Protein AF-0000000066758691 (afdb_homodimer)

pLDDT: mean 87.64, std 10.62, range [38.44, 98.25]

Structure (mmCIF, N/CA/C/O backbone):
data_AF-0000000066758691-model_v1
#
loop_
_entity.id
_entity.type
_entity.pdbx_description
1 polymer 'Arogenate dehydratase'
#
loop_
_atom_site.group_PDB
_atom_site.id
_atom_site.type_symbol
_atom_site.label_atom_id
_atom_site.label_alt_id
_atom_site.label_comp_id
_atom_site.label_asym_id
_atom_site.label_entity_id
_atom_site.label_seq_id
_atom_site.pdbx_PDB_ins_code
_atom_site.Cartn_x
_atom_site.Cartn_y
_atom_site.Cartn_z
_atom_site.occupancy
_atom_site.B_iso_or_equiv
_atom_site.auth_seq_id
_atom_site.auth_comp_id
_atom_site.auth_asym_id
_atom_site.auth_atom_id
_atom_site.pdbx_PDB_model_num
ATOM 1 N N . MET A 1 1 ? 39 3.109 -8.438 1 38.53 1 MET A N 1
ATOM 2 C CA . MET A 1 1 ? 38 3.932 -7.777 1 38.53 1 MET A CA 1
ATOM 3 C C . MET A 1 1 ? 36.875 3.062 -7.188 1 38.53 1 MET A C 1
ATOM 5 O O . MET A 1 1 ? 36.344 2.197 -7.871 1 38.53 1 MET A O 1
ATOM 9 N N . CYS A 1 2 ? 36.844 2.805 -5.949 1 52.66 2 CYS A N 1
ATOM 10 C CA . CYS A 1 2 ? 36.156 1.695 -5.301 1 52.66 2 CYS A CA 1
ATOM 11 C C . CYS A 1 2 ? 34.656 1.792 -5.52 1 52.66 2 CYS A C 1
ATOM 13 O O . CYS A 1 2 ? 34.031 2.846 -5.293 1 52.66 2 CYS A O 1
ATOM 15 N N . ASP A 1 3 ? 33.938 0.92 -6.344 1 82.69 3 ASP A N 1
ATOM 16 C CA . ASP A 1 3 ? 32.531 0.761 -6.785 1 82.69 3 ASP A CA 1
ATOM 17 C C . ASP A 1 3 ? 31.578 0.768 -5.598 1 82.69 3 ASP A C 1
ATOM 19 O O . ASP A 1 3 ? 31.844 0.125 -4.578 1 82.69 3 ASP A O 1
ATOM 23 N N . VAL A 1 4 ? 30.797 1.826 -5.496 1 92.06 4 VAL A N 1
ATOM 24 C CA . VAL A 1 4 ? 29.797 1.891 -4.438 1 92.06 4 VAL A CA 1
ATOM 25 C C . VAL A 1 4 ? 28.984 0.598 -4.41 1 92.06 4 VAL A C 1
ATOM 27 O O . VAL A 1 4 ? 28.547 0.109 -5.457 1 92.06 4 VAL A O 1
ATOM 30 N N . CYS A 1 5 ? 29.016 -0.055 -3.287 1 96.38 5 CYS A N 1
ATOM 31 C CA . CYS A 1 5 ? 28.203 -1.254 -3.113 1 96.38 5 CYS A CA 1
ATOM 32 C C . CYS A 1 5 ? 26.781 -0.892 -2.709 1 96.38 5 CYS A C 1
ATOM 34 O O . CYS A 1 5 ? 26.562 -0.281 -1.661 1 96.38 5 CYS A O 1
ATOM 36 N N . VAL A 1 6 ? 25.844 -1.295 -3.516 1 96.88 6 VAL A N 1
ATOM 37 C CA . VAL A 1 6 ? 24.453 -0.905 -3.312 1 96.88 6 VAL A CA 1
ATOM 38 C C . VAL A 1 6 ? 23.609 -2.135 -2.965 1 96.88 6 VAL A C 1
ATOM 40 O O . VAL A 1 6 ? 23.469 -3.047 -3.781 1 96.88 6 VAL A O 1
ATOM 43 N N . ALA A 1 7 ? 23.062 -2.137 -1.779 1 97.75 7 ALA A N 1
ATOM 44 C CA . ALA A 1 7 ? 22.203 -3.229 -1.331 1 97.75 7 ALA A CA 1
ATOM 45 C C . ALA A 1 7 ? 20.75 -2.947 -1.669 1 97.75 7 ALA A C 1
ATOM 47 O O . ALA A 1 7 ? 20.281 -1.812 -1.553 1 97.75 7 ALA A O 1
ATOM 48 N N . TYR A 1 8 ? 20.016 -3.947 -2.078 1 95.19 8 TYR A N 1
ATOM 49 C CA . TYR A 1 8 ? 18.594 -3.82 -2.414 1 95.19 8 TYR A CA 1
ATOM 50 C C . TYR A 1 8 ? 17.891 -5.164 -2.305 1 95.19 8 TYR A C 1
ATOM 52 O O . TYR A 1 8 ? 18.531 -6.219 -2.354 1 95.19 8 TYR A O 1
ATOM 60 N N . GLN A 1 9 ? 16.609 -5.09 -2.045 1 90.94 9 GLN A N 1
ATOM 61 C CA . GLN A 1 9 ? 15.82 -6.312 -2.09 1 90.94 9 GLN A CA 1
ATOM 62 C C . GLN A 1 9 ? 15.484 -6.699 -3.527 1 90.94 9 GLN A C 1
ATOM 64 O O . GLN A 1 9 ? 14.805 -5.949 -4.23 1 90.94 9 GLN A O 1
ATOM 69 N N . GLY A 1 10 ? 15.891 -7.746 -3.93 1 87.69 10 GLY A N 1
ATOM 70 C CA . GLY A 1 10 ? 15.633 -8.227 -5.277 1 87.69 10 GLY A CA 1
ATOM 71 C C . GLY A 1 10 ? 16.703 -9.172 -5.793 1 87.69 10 GLY A C 1
ATOM 72 O O . GLY A 1 10 ? 17.406 -9.805 -5.004 1 87.69 10 GLY A O 1
ATOM 73 N N . SER A 1 11 ? 16.703 -9.367 -7.09 1 88.19 11 SER A N 1
ATOM 74 C CA . SER A 1 11 ? 17.672 -10.211 -7.781 1 88.19 11 SER A CA 1
ATOM 75 C C . SER A 1 11 ? 18.094 -9.594 -9.117 1 88.19 11 SER A C 1
ATOM 77 O O . SER A 1 11 ? 17.438 -8.68 -9.609 1 88.19 11 SER A O 1
ATOM 79 N N . PRO A 1 12 ? 19.203 -10.039 -9.609 1 90 12 PRO A N 1
ATOM 80 C CA . PRO A 1 12 ? 19.594 -9.539 -10.93 1 90 12 PRO A CA 1
ATOM 81 C C . PRO A 1 12 ? 18.484 -9.672 -11.969 1 90 12 PRO A C 1
ATOM 83 O O . PRO A 1 12 ? 17.812 -10.703 -12.023 1 90 12 PRO A O 1
ATOM 86 N N . GLY A 1 13 ? 18.234 -8.594 -12.688 1 89.5 13 GLY A N 1
ATOM 87 C CA . GLY A 1 13 ? 17.234 -8.609 -13.742 1 89.5 13 GLY A CA 1
ATOM 88 C C . GLY A 1 13 ? 15.922 -7.988 -13.328 1 89.5 13 GLY A C 1
ATOM 89 O O . GLY A 1 13 ? 15.07 -7.695 -14.164 1 89.5 13 GLY A O 1
ATOM 90 N N . THR A 1 14 ? 15.734 -7.789 -12.031 1 88.5 14 THR A N 1
ATOM 91 C CA . THR A 1 14 ? 14.492 -7.207 -11.539 1 88.5 14 THR A CA 1
ATOM 92 C C . THR A 1 14 ? 14.406 -5.723 -11.891 1 88.5 14 THR A C 1
ATOM 94 O O . THR A 1 14 ? 15.414 -5.113 -12.266 1 88.5 14 THR A O 1
ATOM 97 N N . VAL A 1 15 ? 13.273 -5.234 -11.773 1 86.62 15 VAL A N 1
ATOM 98 C CA . VAL A 1 15 ? 13.023 -3.822 -12.047 1 86.62 15 VAL A CA 1
ATOM 99 C C . VAL A 1 15 ? 13.867 -2.957 -11.117 1 86.62 15 VAL A C 1
ATOM 101 O O . VAL A 1 15 ? 14.438 -1.95 -11.539 1 86.62 15 VAL A O 1
ATOM 104 N N . ILE A 1 16 ? 14.023 -3.338 -9.898 1 88.5 16 ILE A N 1
ATOM 105 C CA . ILE A 1 16 ? 14.781 -2.549 -8.93 1 88.5 16 ILE A CA 1
ATOM 106 C C . ILE A 1 16 ? 16.266 -2.559 -9.297 1 88.5 16 ILE A C 1
ATOM 108 O O . ILE A 1 16 ? 16.953 -1.548 -9.141 1 88.5 16 ILE A O 1
ATOM 112 N N . GLU A 1 17 ? 16.75 -3.699 -9.734 1 90.75 17 GLU A N 1
ATOM 113 C CA . GLU A 1 17 ? 18.156 -3.705 -10.133 1 90.75 17 GLU A CA 1
ATOM 114 C C . GLU A 1 17 ? 18.391 -2.781 -11.328 1 90.75 17 GLU A C 1
ATOM 116 O O . GLU A 1 17 ? 19.391 -2.057 -11.367 1 90.75 17 GLU A O 1
ATOM 121 N N . ALA A 1 18 ? 17.531 -2.939 -12.305 1 87.31 18 ALA A N 1
ATOM 122 C CA . ALA A 1 18 ? 17.625 -2.037 -13.453 1 87.31 18 ALA A CA 1
ATOM 123 C C . ALA A 1 18 ? 17.703 -0.583 -13 1 87.31 18 ALA A C 1
ATOM 125 O O . ALA A 1 18 ? 18.5 0.195 -13.523 1 87.31 18 ALA A O 1
ATOM 126 N N . PHE A 1 19 ? 17.031 -0.281 -12.031 1 86.12 19 PHE A N 1
ATOM 127 C CA . PHE A 1 19 ? 17.016 1.058 -11.453 1 86.12 19 PHE A CA 1
ATOM 128 C C . PHE A 1 19 ? 18.328 1.373 -10.766 1 86.12 19 PHE A C 1
ATOM 130 O O . PHE A 1 19 ? 18.875 2.465 -10.938 1 86.12 19 PHE A O 1
ATOM 137 N N . VAL A 1 20 ? 18.734 0.498 -9.914 1 90.81 20 VAL A N 1
ATOM 138 C CA . VAL A 1 20 ? 19.969 0.694 -9.18 1 90.81 20 VAL A CA 1
ATOM 139 C C . VAL A 1 20 ? 21.109 0.976 -10.156 1 90.81 20 VAL A C 1
ATOM 141 O O . VAL A 1 20 ? 21.891 1.915 -9.961 1 90.81 20 VAL A O 1
ATOM 144 N N . LEU A 1 21 ? 21.141 0.263 -11.227 1 90.5 21 LEU A N 1
ATOM 145 C CA . LEU A 1 21 ? 22.203 0.402 -12.203 1 90.5 21 LEU A CA 1
ATOM 146 C C . LEU A 1 21 ? 22.078 1.714 -12.969 1 90.5 21 LEU A C 1
ATOM 148 O O . LEU A 1 21 ? 23.078 2.307 -13.367 1 90.5 21 LEU A O 1
ATOM 152 N N . LYS A 1 22 ? 20.891 2.127 -13.148 1 88.81 22 LYS A N 1
ATOM 153 C CA . LYS A 1 22 ? 20.656 3.414 -13.805 1 88.81 22 LYS A CA 1
ATOM 154 C C . LYS A 1 22 ? 21.031 4.57 -12.875 1 88.81 22 LYS A C 1
ATOM 156 O O . LYS A 1 22 ? 21.656 5.547 -13.312 1 88.81 22 LYS A O 1
ATOM 161 N N . ALA A 1 23 ? 20.688 4.469 -11.656 1 88.62 23 ALA A N 1
ATOM 162 C CA . ALA A 1 23 ? 20.938 5.523 -10.68 1 88.62 23 ALA A CA 1
ATOM 163 C C . ALA A 1 23 ? 22.406 5.578 -10.273 1 88.62 23 ALA A C 1
ATOM 165 O O . ALA A 1 23 ? 22.938 6.652 -9.984 1 88.62 23 ALA A O 1
ATOM 166 N N . PHE A 1 24 ? 23.016 4.375 -10.273 1 91.19 24 PHE A N 1
ATOM 167 C CA . PHE A 1 24 ? 24.406 4.242 -9.883 1 91.19 24 PHE A CA 1
ATOM 168 C C . PHE A 1 24 ? 25.188 3.412 -10.906 1 91.19 24 PHE A C 1
ATOM 170 O O . PHE A 1 24 ? 25.516 2.254 -10.648 1 91.19 24 PHE A O 1
ATOM 177 N N . PRO A 1 25 ? 25.531 3.965 -12.016 1 88.38 25 PRO A N 1
ATOM 178 C CA . PRO A 1 25 ? 26.109 3.223 -13.133 1 88.38 25 PRO A CA 1
ATOM 179 C C . PRO A 1 25 ? 27.406 2.496 -12.758 1 88.38 25 PRO A C 1
ATOM 181 O O . PRO A 1 25 ? 27.703 1.431 -13.305 1 88.38 25 PRO A O 1
ATOM 184 N N . GLU A 1 26 ? 28.266 2.928 -11.859 1 89.44 26 GLU A N 1
ATOM 185 C CA . GLU A 1 26 ? 29.531 2.289 -11.516 1 89.44 26 GLU A CA 1
ATOM 186 C C . GLU A 1 26 ? 29.453 1.601 -10.156 1 89.44 26 GLU A C 1
ATOM 188 O O . GLU A 1 26 ? 30.453 1.46 -9.461 1 89.44 26 GLU A O 1
ATOM 193 N N . CYS A 1 27 ? 28.297 1.009 -9.969 1 93.25 27 CYS A N 1
ATOM 194 C CA . CYS A 1 27 ? 28.141 0.411 -8.648 1 93.25 27 CYS A CA 1
ATOM 195 C C . CYS A 1 27 ? 28.281 -1.105 -8.711 1 93.25 27 CYS A C 1
ATOM 197 O O . CYS A 1 27 ? 28.266 -1.686 -9.805 1 93.25 27 CYS A O 1
ATOM 199 N N . THR A 1 28 ? 28.594 -1.692 -7.598 1 94.88 28 THR A N 1
ATOM 200 C CA . THR A 1 28 ? 28.422 -3.125 -7.379 1 94.88 28 THR A CA 1
ATOM 201 C C . THR A 1 28 ? 27.109 -3.404 -6.645 1 94.88 28 THR A C 1
ATOM 203 O O . THR A 1 28 ? 26.844 -2.82 -5.59 1 94.88 28 THR A O 1
ATOM 206 N N . THR A 1 29 ? 26.328 -4.215 -7.227 1 94.38 29 THR A N 1
ATOM 207 C CA . THR A 1 29 ? 25.016 -4.484 -6.637 1 94.38 29 THR A CA 1
ATOM 208 C C . THR A 1 29 ? 25.109 -5.602 -5.602 1 94.38 29 THR A C 1
ATOM 210 O O . THR A 1 29 ? 25.891 -6.547 -5.77 1 94.38 29 THR A O 1
ATOM 213 N N . VAL A 1 30 ? 24.391 -5.523 -4.543 1 96.19 30 VAL A N 1
ATOM 214 C CA . VAL A 1 30 ? 24.266 -6.523 -3.488 1 96.19 30 VAL A CA 1
ATOM 215 C C . VAL A 1 30 ? 22.812 -6.914 -3.307 1 96.19 30 VAL A C 1
ATOM 217 O O . VAL A 1 30 ? 22.125 -6.383 -2.428 1 96.19 30 VAL A O 1
ATOM 220 N N . PRO A 1 31 ? 22.359 -7.836 -4.137 1 94.31 31 PRO A N 1
ATOM 221 C CA . PRO A 1 31 ? 20.969 -8.281 -4.023 1 94.31 31 PRO A CA 1
ATOM 222 C C . PRO A 1 31 ? 20.703 -9.086 -2.748 1 94.31 31 PRO A C 1
ATOM 224 O O . PRO A 1 31 ? 21.547 -9.898 -2.348 1 94.31 31 PRO A O 1
ATOM 227 N N . LEU A 1 32 ? 19.641 -8.781 -2.088 1 93 32 LEU A N 1
ATOM 228 C CA . LEU A 1 32 ? 19.219 -9.484 -0.88 1 93 32 LEU A CA 1
ATOM 229 C C . LEU A 1 32 ? 17.766 -9.93 -0.985 1 93 32 LEU A C 1
ATOM 231 O O . LEU A 1 32 ? 17.016 -9.422 -1.825 1 93 32 LEU A O 1
ATOM 235 N N . GLN A 1 33 ? 17.312 -10.781 -0.152 1 81.81 33 GLN A N 1
ATOM 236 C CA . GLN A 1 33 ? 15.977 -11.383 -0.251 1 81.81 33 GLN A CA 1
ATOM 237 C C . GLN A 1 33 ? 14.938 -10.531 0.47 1 81.81 33 GLN A C 1
ATOM 239 O O . GLN A 1 33 ? 13.742 -10.617 0.169 1 81.81 33 GLN A O 1
ATOM 244 N N . ARG A 1 34 ? 15.484 -9.758 1.42 1 86.12 34 ARG A N 1
ATOM 245 C CA . ARG A 1 34 ? 14.586 -8.938 2.227 1 86.12 34 ARG A CA 1
ATOM 246 C C . ARG A 1 34 ? 15.094 -7.504 2.318 1 86.12 34 ARG A C 1
ATOM 248 O O . ARG A 1 34 ? 16.297 -7.266 2.322 1 86.12 34 ARG A O 1
ATOM 255 N N . SER A 1 35 ? 14.102 -6.625 2.381 1 91.38 35 SER A N 1
ATOM 256 C CA . SER A 1 35 ? 14.477 -5.223 2.537 1 91.38 35 SER A CA 1
ATOM 257 C C . SER A 1 35 ? 15.273 -5.004 3.818 1 91.38 35 SER A C 1
ATOM 259 O O . SER A 1 35 ? 16.234 -4.234 3.834 1 91.38 35 SER A O 1
ATOM 261 N N . GLU A 1 36 ? 14.859 -5.699 4.867 1 90.56 36 GLU A N 1
ATOM 262 C CA . GLU A 1 36 ? 15.547 -5.566 6.148 1 90.56 36 GLU A CA 1
ATOM 263 C C . GLU A 1 36 ? 17 -5.98 6.035 1 90.56 36 GLU A C 1
ATOM 265 O O . GLU A 1 36 ? 17.891 -5.34 6.613 1 90.56 36 GLU A O 1
ATOM 270 N N . ALA A 1 37 ? 17.234 -7.008 5.293 1 93.31 37 ALA A N 1
ATOM 271 C CA . ALA A 1 37 ? 18.594 -7.5 5.094 1 93.31 37 ALA A CA 1
ATOM 272 C C . ALA A 1 37 ? 19.453 -6.469 4.363 1 93.31 37 ALA A C 1
ATOM 274 O O . ALA A 1 37 ? 20.656 -6.371 4.594 1 93.31 37 ALA A O 1
ATOM 275 N N . ALA A 1 38 ? 18.812 -5.754 3.482 1 96.12 38 ALA A N 1
ATOM 276 C CA . ALA A 1 38 ? 19.531 -4.707 2.766 1 96.12 38 ALA A CA 1
ATOM 277 C C . ALA A 1 38 ? 20.031 -3.629 3.725 1 96.12 38 ALA A C 1
ATOM 279 O O . ALA A 1 38 ? 21.172 -3.162 3.611 1 96.12 38 ALA A O 1
ATOM 280 N N . LEU A 1 39 ? 19.203 -3.256 4.691 1 96.69 39 LEU A N 1
ATOM 281 C CA . LEU A 1 39 ? 19.625 -2.252 5.664 1 96.69 39 LEU A CA 1
ATOM 282 C C . LEU A 1 39 ? 20.703 -2.811 6.598 1 96.69 39 LEU A C 1
ATOM 284 O O . LEU A 1 39 ? 21.656 -2.115 6.93 1 96.69 39 LEU A O 1
ATOM 288 N N . GLU A 1 40 ? 20.531 -4.062 6.949 1 96.75 40 GLU A N 1
ATOM 289 C CA . GLU A 1 40 ? 21.516 -4.711 7.805 1 96.75 40 GLU A CA 1
ATOM 290 C C . GLU A 1 40 ? 22.875 -4.773 7.125 1 96.75 40 GLU A C 1
ATOM 292 O O . GLU A 1 40 ? 23.906 -4.645 7.785 1 96.75 40 GLU A O 1
ATOM 297 N N . ALA A 1 41 ? 22.875 -4.969 5.844 1 97.25 41 ALA A N 1
ATOM 298 C CA . ALA A 1 41 ? 24.109 -5.012 5.082 1 97.25 41 ALA A CA 1
ATOM 299 C C . ALA A 1 41 ? 24.859 -3.684 5.176 1 97.25 41 ALA A C 1
ATOM 301 O O . ALA A 1 41 ? 26.094 -3.66 5.246 1 97.25 41 ALA A O 1
ATOM 302 N N . VAL A 1 42 ? 24.172 -2.637 5.18 1 97.44 42 VAL A N 1
ATOM 303 C CA . VAL A 1 42 ? 24.781 -1.321 5.301 1 97.44 42 VAL A CA 1
ATOM 304 C C . VAL A 1 42 ? 25.297 -1.119 6.727 1 97.44 42 VAL A C 1
ATOM 306 O O . VAL A 1 42 ? 26.422 -0.657 6.934 1 97.44 42 VAL A O 1
ATOM 309 N N . GLU A 1 43 ? 24.469 -1.513 7.664 1 96.38 43 GLU A N 1
ATOM 310 C CA . GLU A 1 43 ? 24.844 -1.367 9.062 1 96.38 43 GLU A CA 1
ATOM 311 C C . GLU A 1 43 ? 26.109 -2.164 9.383 1 96.38 43 GLU A C 1
ATOM 313 O O . GLU A 1 43 ? 26.938 -1.732 10.188 1 96.38 43 GLU A O 1
ATOM 318 N N . SER A 1 44 ? 26.266 -3.281 8.719 1 96.19 44 SER A N 1
ATOM 319 C CA . SER A 1 44 ? 27.422 -4.156 8.953 1 96.19 44 SER A CA 1
ATOM 320 C C . SER A 1 44 ? 28.562 -3.832 8.008 1 96.19 44 SER A C 1
ATOM 322 O O . SER A 1 44 ? 29.562 -4.551 7.961 1 96.19 44 SER A O 1
ATOM 324 N N . SER A 1 45 ? 28.469 -2.908 7.141 1 95.06 45 SER A N 1
ATOM 325 C CA . SER A 1 45 ? 29.469 -2.393 6.223 1 95.06 45 SER A CA 1
ATOM 326 C C . SER A 1 45 ? 29.75 -3.381 5.094 1 95.06 45 SER A C 1
ATOM 328 O O . SER A 1 45 ? 30.844 -3.398 4.531 1 95.06 45 SER A O 1
ATOM 330 N N . LEU A 1 46 ? 28.781 -4.195 4.875 1 95.38 46 LEU A N 1
ATOM 331 C CA . LEU A 1 46 ? 28.844 -5.062 3.703 1 95.38 46 LEU A CA 1
ATOM 332 C C . LEU A 1 46 ? 28.469 -4.297 2.439 1 95.38 46 LEU A C 1
ATOM 334 O O . LEU A 1 46 ? 28.844 -4.688 1.335 1 95.38 46 LEU A O 1
ATOM 338 N N . ALA A 1 47 ? 27.688 -3.32 2.602 1 97.25 47 ALA A N 1
ATOM 339 C CA . ALA A 1 47 ? 27.312 -2.396 1.532 1 97.25 47 ALA A CA 1
ATOM 340 C C . ALA A 1 47 ? 27.484 -0.947 1.976 1 97.25 47 ALA A C 1
ATOM 342 O O . ALA A 1 47 ? 27.531 -0.657 3.174 1 97.25 47 ALA A O 1
ATOM 343 N N . ASP A 1 48 ? 27.641 -0.122 1.007 1 96.94 48 ASP A N 1
ATOM 344 C CA . ASP A 1 48 ? 27.812 1.295 1.31 1 96.94 48 ASP A CA 1
ATOM 345 C C . ASP A 1 48 ? 26.469 1.987 1.484 1 96.94 48 ASP A C 1
ATOM 347 O O . ASP A 1 48 ? 26.312 2.857 2.346 1 96.94 48 ASP A O 1
ATOM 351 N N . ILE A 1 49 ? 25.516 1.621 0.6 1 96.88 49 ILE A N 1
ATOM 352 C CA . ILE A 1 49 ? 24.188 2.217 0.652 1 96.88 49 ILE A CA 1
ATOM 353 C C . ILE A 1 49 ? 23.141 1.148 0.38 1 96.88 49 ILE A C 1
ATOM 355 O O . ILE A 1 49 ? 23.453 0.076 -0.142 1 96.88 49 ILE A O 1
ATOM 359 N N . ALA A 1 50 ? 21.891 1.467 0.802 1 97.62 50 ALA A N 1
ATOM 360 C CA . ALA A 1 50 ? 20.734 0.602 0.542 1 97.62 50 ALA A CA 1
ATOM 361 C C . ALA A 1 50 ? 19.609 1.377 -0.132 1 97.62 50 ALA A C 1
ATOM 363 O O . ALA A 1 50 ? 19.422 2.564 0.137 1 97.62 50 ALA A O 1
ATOM 364 N N . ILE A 1 51 ? 18.953 0.705 -1.008 1 96 51 ILE A N 1
ATOM 365 C CA . ILE A 1 51 ? 17.781 1.26 -1.69 1 96 51 ILE A CA 1
ATOM 366 C C . ILE A 1 51 ? 16.516 0.675 -1.092 1 96 51 ILE A C 1
ATOM 368 O O . ILE A 1 51 ? 16.375 -0.546 -0.982 1 96 51 ILE A O 1
ATOM 372 N N . LEU A 1 52 ? 15.602 1.535 -0.722 1 95.44 52 LEU A N 1
ATOM 373 C CA . LEU A 1 52 ? 14.359 1.108 -0.085 1 95.44 52 LEU A CA 1
ATOM 374 C C . LEU A 1 52 ? 13.156 1.782 -0.735 1 95.44 52 LEU A C 1
ATOM 376 O O . LEU A 1 52 ? 13.039 3.01 -0.712 1 95.44 52 LEU A O 1
ATOM 380 N N . PRO A 1 53 ? 12.312 0.964 -1.393 1 92 53 PRO A N 1
ATOM 381 C CA . PRO A 1 53 ? 11.094 1.577 -1.923 1 92 53 PRO A CA 1
ATOM 382 C C . PRO A 1 53 ? 10.141 2.043 -0.824 1 92 53 PRO A C 1
ATOM 384 O O . PRO A 1 53 ? 9.906 1.317 0.147 1 92 53 PRO A O 1
ATOM 387 N N . ILE A 1 54 ? 9.547 3.232 -0.955 1 90.88 54 ILE A N 1
ATOM 388 C CA . ILE A 1 54 ? 8.734 3.762 0.135 1 90.88 54 ILE A CA 1
ATOM 389 C C . ILE A 1 54 ? 7.324 4.055 -0.368 1 90.88 54 ILE A C 1
ATOM 391 O O . ILE A 1 54 ? 6.363 4.027 0.405 1 90.88 54 ILE A O 1
ATOM 395 N N . GLU A 1 55 ? 7.234 4.328 -1.659 1 88 55 GLU A N 1
ATOM 396 C CA . GLU A 1 55 ? 5.938 4.723 -2.203 1 88 55 GLU A CA 1
ATOM 397 C C . GLU A 1 55 ? 5.863 4.453 -3.703 1 88 55 GLU A C 1
ATOM 399 O O . GLU A 1 55 ? 6.84 4.66 -4.426 1 88 55 GLU A O 1
ATOM 404 N N . ASN A 1 56 ? 4.719 3.99 -4.129 1 82 56 ASN A N 1
ATOM 405 C CA . ASN A 1 56 ? 4.434 3.812 -5.551 1 82 56 ASN A CA 1
ATOM 406 C C . ASN A 1 56 ? 3.143 4.52 -5.953 1 82 56 ASN A C 1
ATOM 408 O O . ASN A 1 56 ? 2.168 4.523 -5.199 1 82 56 ASN A O 1
ATOM 412 N N . ALA A 1 57 ? 3.217 5.062 -7.109 1 74.94 57 ALA A N 1
ATOM 413 C CA . ALA A 1 57 ? 2.078 5.836 -7.598 1 74.94 57 ALA A CA 1
ATOM 414 C C . ALA A 1 57 ? 0.825 4.969 -7.688 1 74.94 57 ALA A C 1
ATOM 416 O O . ALA A 1 57 ? -0.292 5.461 -7.516 1 74.94 57 ALA A O 1
ATOM 417 N N . TYR A 1 58 ? 0.957 3.68 -7.883 1 68.5 58 TYR A N 1
ATOM 418 C CA . TYR A 1 58 ? -0.163 2.764 -8.07 1 68.5 58 TYR A CA 1
ATOM 419 C C . TYR A 1 58 ? -0.562 2.113 -6.75 1 68.5 58 TYR A C 1
ATOM 421 O O . TYR A 1 58 ? -1.75 2.021 -6.43 1 68.5 58 TYR A O 1
ATOM 429 N N . THR A 1 59 ? 0.356 1.729 -5.949 1 73.62 59 THR A N 1
ATOM 430 C CA . THR A 1 59 ? 0.092 0.923 -4.766 1 73.62 59 THR A CA 1
ATOM 431 C C . THR A 1 59 ? -0.065 1.811 -3.531 1 73.62 59 THR A C 1
ATOM 433 O O . THR A 1 59 ? -0.895 1.533 -2.664 1 73.62 59 THR A O 1
ATOM 436 N N . GLY A 1 60 ? 0.722 2.912 -3.498 1 78.62 60 GLY A N 1
ATOM 437 C CA . GLY A 1 60 ? 0.73 3.74 -2.303 1 78.62 60 GLY A CA 1
ATOM 438 C C . GLY A 1 60 ? 1.981 3.564 -1.463 1 78.62 60 GLY A C 1
ATOM 439 O O . GLY A 1 60 ? 3.043 3.225 -1.987 1 78.62 60 GLY A O 1
ATOM 440 N N . SER A 1 61 ? 1.812 3.867 -0.184 1 84.5 61 SER A N 1
ATOM 441 C CA . SER A 1 61 ? 2.943 3.807 0.734 1 84.5 61 SER A CA 1
ATOM 442 C C . SER A 1 61 ? 3.223 2.373 1.175 1 84.5 61 SER A C 1
ATOM 444 O O . SER A 1 61 ? 2.293 1.59 1.378 1 84.5 61 SER A O 1
ATOM 446 N N . PHE A 1 62 ? 4.453 2.094 1.267 1 86 62 PHE A N 1
ATOM 447 C CA . PHE A 1 62 ? 4.867 0.802 1.804 1 86 62 PHE A CA 1
ATOM 448 C C . PHE A 1 62 ? 5.133 0.897 3.301 1 86 62 PHE A C 1
ATOM 450 O O . PHE A 1 62 ? 6.25 1.198 3.723 1 86 62 PHE A O 1
ATOM 457 N N . HIS A 1 63 ? 4.152 0.487 4.094 1 82.44 63 HIS A N 1
ATOM 458 C CA . HIS A 1 63 ? 4.254 0.631 5.543 1 82.44 63 HIS A CA 1
ATOM 459 C C . HIS A 1 63 ? 5.391 -0.223 6.102 1 82.44 63 HIS A C 1
ATOM 461 O O . HIS A 1 63 ? 6.066 0.181 7.051 1 82.44 63 HIS A O 1
ATOM 467 N N . LYS A 1 64 ? 5.559 -1.339 5.488 1 81.94 64 LYS A N 1
ATOM 468 C CA . LYS A 1 64 ? 6.652 -2.197 5.93 1 81.94 64 LYS A CA 1
ATOM 469 C C . LYS A 1 64 ? 8 -1.49 5.793 1 81.94 64 LYS A C 1
ATOM 471 O O . LYS A 1 64 ? 8.875 -1.645 6.641 1 81.94 64 LYS A O 1
ATOM 476 N N . SER A 1 65 ? 8.18 -0.793 4.723 1 89.56 65 SER A N 1
ATOM 477 C CA . SER A 1 65 ? 9.414 -0.037 4.523 1 89.56 65 SER A CA 1
ATOM 478 C C . SER A 1 65 ? 9.617 0.991 5.629 1 89.56 65 SER A C 1
ATOM 480 O O . SER A 1 65 ? 10.734 1.157 6.133 1 89.56 65 SER A O 1
ATOM 482 N N . TYR A 1 66 ? 8.562 1.601 6.012 1 86.31 66 TYR A N 1
ATOM 483 C CA . TYR A 1 66 ? 8.656 2.572 7.094 1 86.31 66 TYR A CA 1
ATOM 484 C C . TYR A 1 66 ? 9.031 1.895 8.406 1 86.31 66 TYR A C 1
ATOM 486 O O . TYR A 1 66 ? 9.859 2.414 9.164 1 86.31 66 TYR A O 1
ATOM 494 N N . ASP A 1 67 ? 8.469 0.79 8.664 1 83.25 67 ASP A N 1
ATOM 495 C CA . ASP A 1 67 ? 8.797 0.047 9.875 1 83.25 67 ASP A CA 1
ATOM 496 C C . ASP A 1 67 ? 10.281 -0.309 9.922 1 83.25 67 ASP A C 1
ATOM 498 O O . ASP A 1 67 ? 10.93 -0.17 10.961 1 83.25 67 ASP A O 1
ATOM 502 N N . ILE A 1 68 ? 10.695 -0.765 8.797 1 87.5 68 ILE A N 1
ATOM 503 C CA . ILE A 1 68 ? 12.102 -1.14 8.695 1 87.5 68 ILE A CA 1
ATOM 504 C C . ILE A 1 68 ? 12.977 0.086 8.93 1 87.5 68 ILE A C 1
ATOM 506 O O . ILE A 1 68 ? 13.969 0.019 9.672 1 87.5 68 ILE A O 1
ATOM 510 N N . LEU A 1 69 ? 12.609 1.106 8.336 1 89 69 LEU A N 1
ATOM 511 C CA . LEU A 1 69 ? 13.352 2.354 8.477 1 89 69 LEU A CA 1
ATOM 512 C C . LEU A 1 69 ? 13.438 2.773 9.945 1 89 69 LEU A C 1
ATOM 514 O O . LEU A 1 69 ? 14.492 3.213 10.406 1 89 69 LEU A O 1
ATOM 518 N N . LEU A 1 70 ? 12.383 2.592 10.656 1 86 70 LEU A N 1
ATOM 519 C CA . LEU A 1 70 ? 12.305 3.012 12.047 1 86 70 LEU A CA 1
ATOM 520 C C . LEU A 1 70 ? 13.109 2.08 12.945 1 86 70 LEU A C 1
ATOM 522 O O . LEU A 1 70 ? 13.617 2.5 13.984 1 86 70 LEU A O 1
ATOM 526 N N . SER A 1 71 ? 13.25 0.894 12.547 1 86.81 71 SER A N 1
ATOM 527 C CA . SER A 1 71 ? 13.898 -0.115 13.383 1 86.81 71 SER A CA 1
ATOM 528 C C . SER A 1 71 ? 15.406 -0.118 13.18 1 86.81 71 SER A C 1
ATOM 530 O O . SER A 1 71 ? 16.141 -0.809 13.891 1 86.81 71 SER A O 1
ATOM 532 N N . HIS A 1 72 ? 15.875 0.605 12.242 1 90.31 72 HIS A N 1
ATOM 533 C CA . HIS A 1 72 ? 17.297 0.624 11.938 1 90.31 72 HIS A CA 1
ATOM 534 C C . HIS A 1 72 ? 17.875 2.023 12.109 1 90.31 72 HIS A C 1
ATOM 536 O O . HIS A 1 72 ? 17.156 3.014 12.07 1 90.31 72 HIS A O 1
ATOM 542 N N . ASP A 1 73 ? 19.125 2 12.312 1 90.5 73 ASP A N 1
ATOM 543 C CA . ASP A 1 73 ? 19.812 3.27 12.555 1 90.5 73 ASP A CA 1
ATOM 544 C C . ASP A 1 73 ? 20.547 3.736 11.305 1 90.5 73 ASP A C 1
ATOM 546 O O . ASP A 1 73 ? 21.781 3.729 11.273 1 90.5 73 ASP A O 1
ATOM 550 N N . LEU A 1 74 ? 19.875 4.094 10.32 1 95.69 74 LEU A N 1
ATOM 551 C CA . LEU A 1 74 ? 20.406 4.621 9.07 1 95.69 74 LEU A CA 1
ATOM 552 C C . LEU A 1 74 ? 19.781 5.969 8.734 1 95.69 74 LEU A C 1
ATOM 554 O O . LEU A 1 74 ? 18.797 6.371 9.367 1 95.69 74 LEU A O 1
ATOM 558 N N . GLN A 1 75 ? 20.406 6.637 7.781 1 95.75 75 GLN A N 1
ATOM 559 C CA . GLN A 1 75 ? 19.938 7.957 7.359 1 95.75 75 GLN A CA 1
ATOM 560 C C . GLN A 1 75 ? 19.562 7.961 5.887 1 95.75 75 GLN A C 1
ATOM 562 O O . GLN A 1 75 ? 20.234 7.348 5.059 1 95.75 75 GLN A O 1
ATOM 567 N N . ILE A 1 76 ? 18.422 8.648 5.637 1 96.81 76 ILE A N 1
ATOM 568 C CA . ILE A 1 76 ? 18.109 8.898 4.234 1 96.81 76 ILE A CA 1
ATOM 569 C C . ILE A 1 76 ? 19.078 9.938 3.674 1 96.81 76 ILE A C 1
ATOM 571 O O . ILE A 1 76 ? 19.156 11.055 4.188 1 96.81 76 ILE A O 1
ATOM 575 N N . VAL A 1 77 ? 19.703 9.609 2.605 1 95.12 77 VAL A N 1
ATOM 576 C CA . VAL A 1 77 ? 20.703 10.547 2.094 1 95.12 77 VAL A CA 1
ATOM 577 C C . VAL A 1 77 ? 20.312 11.016 0.697 1 95.12 77 VAL A C 1
ATOM 579 O O . VAL A 1 77 ? 20.844 12 0.187 1 95.12 77 VAL A O 1
ATOM 582 N N . GLN A 1 78 ? 19.375 10.281 0.112 1 93.31 78 GLN A N 1
ATOM 583 C CA . GLN A 1 78 ? 18.891 10.625 -1.225 1 93.31 78 GLN A CA 1
ATOM 584 C C . GLN A 1 78 ? 17.516 10.023 -1.49 1 93.31 78 GLN A C 1
ATOM 586 O O . GLN A 1 78 ? 17.109 9.062 -0.826 1 93.31 78 GLN A O 1
ATOM 591 N N . GLU A 1 79 ? 16.812 10.641 -2.309 1 93.5 79 GLU A N 1
ATOM 592 C CA . GLU A 1 79 ? 15.602 10.047 -2.891 1 93.5 79 GLU A CA 1
ATOM 593 C C . GLU A 1 79 ? 15.727 9.93 -4.406 1 93.5 79 GLU A C 1
ATOM 595 O O . GLU A 1 79 ? 16.391 10.75 -5.047 1 93.5 79 GLU A O 1
ATOM 600 N N . VAL A 1 80 ? 15.18 8.859 -4.895 1 89.94 80 VAL A N 1
ATOM 601 C CA . VAL A 1 80 ? 15.18 8.641 -6.336 1 89.94 80 VAL A CA 1
ATOM 602 C C . VAL A 1 80 ? 13.789 8.219 -6.797 1 89.94 80 VAL A C 1
ATOM 604 O O . VAL A 1 80 ? 13.156 7.355 -6.18 1 89.94 80 VAL A O 1
ATOM 607 N N . GLN A 1 81 ? 13.305 8.883 -7.793 1 88.5 81 GLN A N 1
ATOM 608 C CA . GLN A 1 81 ? 12.039 8.508 -8.414 1 88.5 81 GLN A CA 1
ATOM 609 C C . GLN A 1 81 ? 12.266 7.727 -9.703 1 88.5 81 GLN A C 1
ATOM 611 O O . GLN A 1 81 ? 13.031 8.156 -10.57 1 88.5 81 GLN A O 1
ATOM 616 N N . MET A 1 82 ? 11.578 6.668 -9.703 1 85.19 82 MET A N 1
ATOM 617 C CA . MET A 1 82 ? 11.781 5.781 -10.844 1 85.19 82 MET A CA 1
ATOM 618 C C . MET A 1 82 ? 10.469 5.508 -11.562 1 85.19 82 MET A C 1
ATOM 620 O O . MET A 1 82 ? 9.461 5.18 -10.922 1 85.19 82 MET A O 1
ATOM 624 N N . ASP A 1 83 ? 10.555 5.746 -12.82 1 84.19 83 ASP A N 1
ATOM 625 C CA . ASP A 1 83 ? 9.438 5.285 -13.633 1 84.19 83 ASP A CA 1
ATOM 626 C C . ASP A 1 83 ? 9.531 3.787 -13.906 1 84.19 83 ASP A C 1
ATOM 628 O O . ASP A 1 83 ? 10.5 3.32 -14.516 1 84.19 83 ASP A O 1
ATOM 632 N N . VAL A 1 84 ? 8.602 3.08 -13.391 1 81.75 84 VAL A N 1
ATOM 633 C CA . VAL A 1 84 ? 8.602 1.634 -13.586 1 81.75 84 VAL A CA 1
ATOM 634 C C . VAL A 1 84 ? 8.266 1.306 -15.039 1 81.75 84 VAL A C 1
ATOM 636 O O . VAL A 1 84 ? 7.203 1.681 -15.539 1 81.75 84 VAL A O 1
ATOM 639 N N . GLU A 1 85 ? 9.219 0.819 -15.664 1 86.56 85 GLU A N 1
ATOM 640 C CA . GLU A 1 85 ? 9.039 0.4 -17.047 1 86.56 85 GLU A CA 1
ATOM 641 C C . GLU A 1 85 ? 8.945 -1.119 -17.156 1 86.56 85 GLU A C 1
ATOM 643 O O . GLU A 1 85 ? 9.906 -1.829 -16.844 1 86.56 85 GLU A O 1
ATOM 648 N N . LEU A 1 86 ? 7.762 -1.542 -17.516 1 91.56 86 LEU A N 1
ATOM 649 C CA . LEU A 1 86 ? 7.57 -2.971 -17.734 1 91.56 86 LEU A CA 1
ATOM 650 C C . LEU A 1 86 ? 7.609 -3.297 -19.234 1 91.56 86 LEU A C 1
ATOM 652 O O . LEU A 1 86 ? 7.016 -2.58 -20.047 1 91.56 86 LEU A O 1
ATOM 656 N N . CYS A 1 87 ? 8.391 -4.297 -19.547 1 95.19 87 CYS A N 1
ATOM 657 C CA . CYS A 1 87 ? 8.539 -4.719 -20.938 1 95.19 87 CYS A CA 1
ATOM 658 C C . CYS A 1 87 ? 8 -6.133 -21.125 1 95.19 87 CYS A C 1
ATOM 660 O O . CYS A 1 87 ? 8.062 -6.961 -20.219 1 95.19 87 CYS A O 1
ATOM 662 N N . LEU A 1 88 ? 7.445 -6.312 -22.266 1 97.5 88 LEU A N 1
ATOM 663 C CA . LEU A 1 88 ? 7.145 -7.672 -22.703 1 97.5 88 LEU A CA 1
ATOM 664 C C . LEU A 1 88 ? 8.344 -8.289 -23.406 1 97.5 88 LEU A C 1
ATOM 666 O O . LEU A 1 88 ? 8.836 -7.742 -24.406 1 97.5 88 LEU A O 1
ATOM 670 N N . LEU A 1 89 ? 8.844 -9.391 -22.875 1 97.94 89 LEU A N 1
ATOM 671 C CA . LEU A 1 89 ? 10.047 -10.031 -23.391 1 97.94 89 LEU A CA 1
ATOM 672 C C . LEU A 1 89 ? 9.727 -11.422 -23.922 1 97.94 89 LEU A C 1
ATOM 674 O O . LEU A 1 89 ? 8.805 -12.086 -23.453 1 97.94 89 LEU A O 1
ATOM 678 N N . ALA A 1 90 ? 10.508 -11.875 -24.906 1 98.25 90 ALA A N 1
ATOM 679 C CA . ALA A 1 90 ? 10.438 -13.227 -25.453 1 98.25 90 ALA A CA 1
ATOM 680 C C . ALA A 1 90 ? 11.766 -13.625 -26.094 1 98.25 90 ALA A C 1
ATOM 682 O O . ALA A 1 90 ? 12.711 -12.844 -26.109 1 98.25 90 ALA A O 1
ATOM 683 N N . LEU A 1 91 ? 11.797 -14.906 -26.5 1 98.06 91 LEU A N 1
ATOM 684 C CA . LEU A 1 91 ? 13 -15.398 -27.156 1 98.06 91 LEU A CA 1
ATOM 685 C C . LEU A 1 91 ? 13.25 -14.648 -28.453 1 98.06 91 LEU A C 1
ATOM 687 O O . LEU A 1 91 ? 12.305 -14.164 -29.094 1 98.06 91 LEU A O 1
ATOM 691 N N . PRO A 1 92 ? 14.594 -14.508 -28.828 1 97.56 92 PRO A N 1
ATOM 692 C CA . PRO A 1 92 ? 14.883 -13.891 -30.125 1 97.56 92 PRO A CA 1
ATOM 693 C C . PRO A 1 92 ? 14.133 -14.547 -31.281 1 97.56 92 PRO A C 1
ATOM 695 O O . PRO A 1 92 ? 14.039 -15.773 -31.344 1 97.56 92 PRO A O 1
ATOM 698 N N . GLY A 1 93 ? 13.531 -13.75 -32.125 1 96.94 93 GLY A N 1
ATOM 699 C CA . GLY A 1 93 ? 12.805 -14.266 -33.281 1 96.94 93 GLY A CA 1
ATOM 700 C C . GLY A 1 93 ? 11.328 -14.469 -33.031 1 96.94 93 GLY A C 1
ATOM 701 O O . GLY A 1 93 ? 10.547 -14.648 -33.969 1 96.94 93 GLY A O 1
ATOM 702 N N . VAL A 1 94 ? 10.922 -14.453 -31.797 1 97.12 94 VAL A N 1
ATOM 703 C CA . VAL A 1 94 ? 9.516 -14.617 -31.422 1 97.12 94 VAL A CA 1
ATOM 704 C C . VAL A 1 94 ? 8.789 -13.281 -31.562 1 97.12 94 VAL A C 1
ATOM 706 O O . VAL A 1 94 ? 9.32 -12.234 -31.203 1 97.12 94 VAL A O 1
ATOM 709 N N . HIS A 1 95 ? 7.559 -13.336 -32.094 1 95.94 95 HIS A N 1
ATOM 710 C CA . HIS A 1 95 ? 6.711 -12.156 -32.219 1 95.94 95 HIS A CA 1
ATOM 711 C C . HIS A 1 95 ? 5.52 -12.234 -31.281 1 95.94 95 HIS A C 1
ATOM 713 O O . HIS A 1 95 ? 5.223 -13.297 -30.734 1 95.94 95 HIS A O 1
ATOM 719 N N . LYS A 1 96 ? 4.859 -11.117 -31.062 1 95.38 96 LYS A N 1
ATOM 720 C CA . LYS A 1 96 ? 3.742 -11.016 -30.125 1 95.38 96 LYS A CA 1
ATOM 721 C C . LYS A 1 96 ? 2.645 -12.016 -30.484 1 95.38 96 LYS A C 1
ATOM 723 O O . LYS A 1 96 ? 2.045 -12.625 -29.594 1 95.38 96 LYS A O 1
ATOM 728 N N . ASP A 1 97 ? 2.477 -12.203 -31.797 1 94.25 97 ASP A N 1
ATOM 729 C CA . ASP A 1 97 ? 1.396 -13.062 -32.281 1 94.25 97 ASP A CA 1
ATOM 730 C C . ASP A 1 97 ? 1.706 -14.531 -32 1 94.25 97 ASP A C 1
ATOM 732 O O . ASP A 1 97 ? 0.812 -15.383 -32.031 1 94.25 97 ASP A O 1
ATOM 736 N N . ASP A 1 98 ? 2.877 -14.867 -31.719 1 96 98 ASP A N 1
ATOM 737 C CA . ASP A 1 98 ? 3.289 -16.234 -31.453 1 96 98 ASP A CA 1
ATOM 738 C C . ASP A 1 98 ? 2.984 -16.625 -30 1 96 98 ASP A C 1
ATOM 740 O O . ASP A 1 98 ? 2.992 -17.812 -29.656 1 96 98 ASP A O 1
ATOM 744 N N . LEU A 1 99 ? 2.732 -15.641 -29.156 1 96.94 99 LEU A N 1
ATOM 745 C CA . LEU A 1 99 ? 2.629 -15.875 -27.719 1 96.94 99 LEU A CA 1
ATOM 746 C C . LEU A 1 99 ? 1.307 -16.547 -27.359 1 96.94 99 LEU A C 1
ATOM 748 O O . LEU A 1 99 ? 0.256 -16.172 -27.891 1 96.94 99 LEU A O 1
ATOM 752 N N . LYS A 1 100 ? 1.412 -17.484 -26.516 1 97.06 100 LYS A N 1
ATOM 753 C CA . LYS A 1 100 ? 0.234 -18.156 -25.984 1 97.06 100 LYS A CA 1
ATOM 754 C C . LYS A 1 100 ? 0.123 -17.938 -24.469 1 97.06 100 LYS A C 1
ATOM 756 O O . LYS A 1 100 ? -0.97 -18.016 -23.906 1 97.06 100 LYS A O 1
ATOM 761 N N . THR A 1 101 ? 1.268 -17.688 -23.906 1 96.5 101 THR A N 1
ATOM 762 C CA . THR A 1 101 ? 1.321 -17.516 -22.453 1 96.5 101 THR A CA 1
ATOM 763 C C . THR A 1 101 ? 2.227 -16.344 -22.078 1 96.5 101 THR A C 1
ATOM 765 O O . THR A 1 101 ? 3.262 -16.125 -22.719 1 96.5 101 THR A O 1
ATOM 768 N N . ILE A 1 102 ? 1.806 -15.633 -21.062 1 96.38 102 ILE A N 1
ATOM 769 C CA . ILE A 1 102 ? 2.639 -14.57 -20.531 1 96.38 102 ILE A CA 1
ATOM 770 C C . ILE A 1 102 ? 2.885 -14.812 -19.031 1 96.38 102 ILE A C 1
ATOM 772 O O . ILE A 1 102 ? 1.938 -14.961 -18.266 1 96.38 102 ILE A O 1
ATOM 776 N N . PHE A 1 103 ? 4.18 -14.859 -18.734 1 93.75 103 PHE A N 1
ATOM 777 C CA . PHE A 1 103 ? 4.602 -15.023 -17.359 1 93.75 103 PHE A CA 1
ATOM 778 C C . PHE A 1 103 ? 4.844 -13.664 -16.703 1 93.75 103 PHE A C 1
ATOM 780 O O . PHE A 1 103 ? 5.348 -12.742 -17.344 1 93.75 103 PHE A O 1
ATOM 787 N N . SER A 1 104 ? 4.469 -13.484 -15.43 1 92.06 104 SER A N 1
ATOM 788 C CA . SER A 1 104 ? 4.957 -12.359 -14.641 1 92.06 104 SER A CA 1
ATOM 789 C C . SER A 1 104 ? 4.445 -12.414 -13.211 1 92.06 104 SER A C 1
ATOM 791 O O . SER A 1 104 ? 3.754 -13.367 -12.828 1 92.06 104 SER A O 1
ATOM 793 N N . HIS A 1 105 ? 4.98 -11.523 -12.391 1 84.12 105 HIS A N 1
ATOM 794 C CA . HIS A 1 105 ? 4.41 -11.312 -11.07 1 84.12 105 HIS A CA 1
ATOM 795 C C . HIS A 1 105 ? 2.959 -10.859 -11.156 1 84.12 105 HIS A C 1
ATOM 797 O O . HIS A 1 105 ? 2.609 -10.055 -12.023 1 84.12 105 HIS A O 1
ATOM 803 N N . PRO A 1 106 ? 2.135 -11.297 -10.219 1 77.69 106 PRO A N 1
ATOM 804 C CA . PRO A 1 106 ? 0.718 -10.922 -10.258 1 77.69 106 PRO A CA 1
ATOM 805 C C . PRO A 1 106 ? 0.507 -9.414 -10.312 1 77.69 106 PRO A C 1
ATOM 807 O O . PRO A 1 106 ? -0.377 -8.938 -11.023 1 77.69 106 PRO A O 1
ATOM 810 N N . GLN A 1 107 ? 1.264 -8.719 -9.617 1 77.25 107 GLN A N 1
ATOM 811 C CA . GLN A 1 107 ? 1.146 -7.262 -9.609 1 77.25 107 GLN A CA 1
ATOM 812 C C . GLN A 1 107 ? 1.401 -6.68 -10.992 1 77.25 107 GLN A C 1
ATOM 814 O O . GLN A 1 107 ? 0.698 -5.766 -11.43 1 77.25 107 GLN A O 1
ATOM 819 N N . TYR A 1 108 ? 2.408 -7.184 -11.656 1 86.06 108 TYR A N 1
ATOM 820 C CA . TYR A 1 108 ? 2.746 -6.676 -12.977 1 86.06 108 TYR A CA 1
ATOM 821 C C . TYR A 1 108 ? 1.695 -7.09 -14.008 1 86.06 108 TYR A C 1
ATOM 823 O O . TYR A 1 108 ? 1.374 -6.32 -14.914 1 86.06 108 TYR A O 1
ATOM 831 N N . LEU A 1 109 ? 1.187 -8.273 -13.828 1 86.88 109 LEU A N 1
ATOM 832 C CA . LEU A 1 109 ? 0.109 -8.711 -14.711 1 86.88 109 LEU A CA 1
ATOM 833 C C . LEU A 1 109 ? -1.102 -7.789 -14.586 1 86.88 109 LEU A C 1
ATOM 835 O O . LEU A 1 109 ? -1.708 -7.41 -15.594 1 86.88 109 LEU A O 1
ATOM 839 N N . ALA A 1 110 ? -1.352 -7.438 -13.359 1 77.88 110 ALA A N 1
ATOM 840 C CA . ALA A 1 110 ? -2.484 -6.551 -13.094 1 77.88 110 ALA A CA 1
ATOM 841 C C . ALA A 1 110 ? -2.264 -5.18 -13.727 1 77.88 110 ALA A C 1
ATOM 843 O O . ALA A 1 110 ? -3.201 -4.566 -14.242 1 77.88 110 ALA A O 1
ATOM 844 N N . GLN A 1 111 ? -1.081 -4.734 -13.734 1 82.69 111 GLN A N 1
ATOM 845 C CA . GLN A 1 111 ? -0.733 -3.426 -14.273 1 82.69 111 GLN A CA 1
ATOM 846 C C . GLN A 1 111 ? -0.749 -3.438 -15.797 1 82.69 111 GLN A C 1
ATOM 848 O O . GLN A 1 111 ? -0.732 -2.383 -16.438 1 82.69 111 GLN A O 1
ATOM 853 N N . CYS A 1 112 ? -0.788 -4.645 -16.375 1 90.06 112 CYS A N 1
ATOM 854 C CA . CYS A 1 112 ? -0.737 -4.773 -17.828 1 90.06 112 CYS A CA 1
ATOM 855 C C . CYS A 1 112 ? -1.992 -5.457 -18.359 1 90.06 112 CYS A C 1
ATOM 857 O O . CYS A 1 112 ? -1.967 -6.066 -19.438 1 90.06 112 CYS A O 1
ATOM 859 N N . GLU A 1 113 ? -2.994 -5.445 -17.625 1 85.81 113 GLU A N 1
ATOM 860 C CA . GLU A 1 113 ? -4.207 -6.184 -17.969 1 85.81 113 GLU A CA 1
ATOM 861 C C . GLU A 1 113 ? -4.734 -5.754 -19.344 1 85.81 113 GLU A C 1
ATOM 863 O O . GLU A 1 113 ? -5.09 -6.598 -20.156 1 85.81 113 GLU A O 1
ATOM 868 N N . HIS A 1 114 ? -4.844 -4.52 -19.562 1 86.19 114 HIS A N 1
ATOM 869 C CA . HIS A 1 114 ? -5.359 -4.012 -20.828 1 86.19 114 HIS A CA 1
ATOM 870 C C . HIS A 1 114 ? -4.445 -4.395 -21.984 1 86.19 114 HIS A C 1
ATOM 872 O O . HIS A 1 114 ? -4.914 -4.859 -23.031 1 86.19 114 HIS A O 1
ATOM 878 N N . SER A 1 115 ? -3.186 -4.234 -21.766 1 91.62 115 SER A N 1
ATOM 879 C CA . SER A 1 115 ? -2.215 -4.574 -22.797 1 91.62 115 SER A CA 1
ATOM 880 C C . SER A 1 115 ? -2.25 -6.062 -23.125 1 91.62 115 SER A C 1
ATOM 882 O O . SER A 1 115 ? -2.137 -6.453 -24.297 1 91.62 115 SER A O 1
ATOM 884 N N . ILE A 1 116 ? -2.48 -6.852 -22.109 1 93.94 116 ILE A N 1
ATOM 885 C CA . ILE A 1 116 ? -2.506 -8.305 -22.266 1 93.94 116 ILE A CA 1
ATOM 886 C C . ILE A 1 116 ? -3.781 -8.719 -23 1 93.94 116 ILE A C 1
ATOM 888 O O . ILE A 1 116 ? -3.762 -9.641 -23.812 1 93.94 116 ILE A O 1
ATOM 892 N N . SER A 1 117 ? -4.84 -8.07 -22.641 1 88.88 117 SER A N 1
ATOM 893 C CA . SER A 1 117 ? -6.129 -8.422 -23.234 1 88.88 117 SER A CA 1
ATOM 894 C C . SER A 1 117 ? -6.098 -8.289 -24.75 1 88.88 117 SER A C 1
ATOM 896 O O . SER A 1 117 ? -6.84 -8.977 -25.453 1 88.88 117 SER A O 1
ATOM 898 N N . GLY A 1 118 ? -5.246 -7.508 -25.281 1 87.31 118 GLY A N 1
ATOM 899 C CA . GLY A 1 118 ? -5.094 -7.34 -26.719 1 87.31 118 GLY A CA 1
ATOM 900 C C . GLY A 1 118 ? -4.395 -8.508 -27.391 1 87.31 118 GLY A C 1
ATOM 901 O O . GLY A 1 118 ? -4.422 -8.641 -28.609 1 87.31 118 GLY A O 1
ATOM 902 N N . LEU A 1 119 ? -3.725 -9.516 -26.812 1 91.06 119 LEU A N 1
ATOM 903 C CA . LEU A 1 119 ? -2.898 -10.578 -27.375 1 91.06 119 LEU A CA 1
ATOM 904 C C . LEU A 1 119 ? -3.592 -11.938 -27.234 1 91.06 119 LEU A C 1
ATOM 906 O O . LEU A 1 119 ? -3.184 -12.906 -27.875 1 91.06 119 LEU A O 1
ATOM 910 N N . SER A 1 120 ? -4.723 -12.156 -26.859 1 88 120 SER A N 1
ATOM 911 C CA . SER A 1 120 ? -5.391 -13.43 -26.609 1 88 120 SER A CA 1
ATOM 912 C C . SER A 1 120 ? -4.438 -14.438 -25.969 1 88 120 SER A C 1
ATOM 914 O O . SER A 1 120 ? -4.152 -15.484 -26.562 1 88 120 SER A O 1
ATOM 916 N N . VAL A 1 121 ? -3.826 -14.289 -24.922 1 93.62 121 VAL A N 1
ATOM 917 C CA . VAL A 1 121 ? -2.83 -15.117 -24.234 1 93.62 121 VAL A CA 1
ATOM 918 C C . VAL A 1 121 ? -3.328 -15.477 -22.844 1 93.62 121 VAL A C 1
ATOM 920 O O . VAL A 1 121 ? -4.215 -14.812 -22.297 1 93.62 121 VAL A O 1
ATOM 923 N N . SER A 1 122 ? -2.781 -16.547 -22.359 1 92.75 122 SER A N 1
ATOM 924 C CA . SER A 1 122 ? -3.021 -16.922 -20.969 1 92.75 122 SER A CA 1
ATOM 925 C C . SER A 1 122 ? -1.971 -16.312 -20.047 1 92.75 122 SER A C 1
ATOM 927 O O . SER A 1 122 ? -0.831 -16.078 -20.453 1 92.75 122 SER A O 1
ATOM 929 N N . LYS A 1 123 ? -2.361 -16.016 -18.844 1 90.5 123 LYS A N 1
ATOM 930 C CA . LYS A 1 123 ? -1.461 -15.461 -17.844 1 90.5 123 LYS A CA 1
ATOM 931 C C . LYS A 1 123 ? -0.972 -16.547 -16.891 1 90.5 123 LYS A C 1
ATOM 933 O O . LYS A 1 123 ? -1.746 -17.406 -16.469 1 90.5 123 LYS A O 1
ATOM 938 N N . LYS A 1 124 ? 0.25 -16.516 -16.625 1 86.5 124 LYS A N 1
ATOM 939 C CA . LYS A 1 124 ? 0.831 -17.438 -15.641 1 86.5 124 LYS A CA 1
ATOM 940 C C . LYS A 1 124 ? 1.604 -16.672 -14.562 1 86.5 124 LYS A C 1
ATOM 942 O O . LYS A 1 124 ? 2.533 -15.93 -14.875 1 86.5 124 LYS A O 1
ATOM 947 N N . ASN A 1 125 ? 1.269 -16.906 -13.336 1 81.5 125 ASN A N 1
ATOM 948 C CA . ASN A 1 125 ? 1.894 -16.234 -12.203 1 81.5 125 ASN A CA 1
ATOM 949 C C . ASN A 1 125 ? 3.229 -16.875 -11.836 1 81.5 125 ASN A C 1
ATOM 951 O O . ASN A 1 125 ? 3.346 -18.094 -11.789 1 81.5 125 ASN A O 1
ATOM 955 N N . VAL A 1 126 ? 4.188 -16 -11.688 1 79.62 126 VAL A N 1
ATOM 956 C CA . VAL A 1 126 ? 5.473 -16.406 -11.133 1 79.62 126 VAL A CA 1
ATOM 957 C C . VAL A 1 126 ? 5.871 -15.461 -10 1 79.62 126 VAL A C 1
ATOM 959 O O . VAL A 1 126 ? 5.305 -14.375 -9.867 1 79.62 126 VAL A O 1
ATOM 962 N N . ASP A 1 127 ? 6.867 -15.812 -9.242 1 70.69 127 ASP A N 1
ATOM 963 C CA . ASP A 1 127 ? 7.285 -15.039 -8.078 1 70.69 127 ASP A CA 1
ATOM 964 C C . ASP A 1 127 ? 7.82 -13.672 -8.492 1 70.69 127 ASP A C 1
ATOM 966 O O . ASP A 1 127 ? 7.621 -12.68 -7.785 1 70.69 127 ASP A O 1
ATOM 970 N N . HIS A 1 128 ? 8.523 -13.781 -9.555 1 77.88 128 HIS A N 1
ATOM 971 C CA . HIS A 1 128 ? 9.117 -12.57 -10.109 1 77.88 128 HIS A CA 1
ATOM 972 C C . HIS A 1 128 ? 9.242 -12.656 -11.633 1 77.88 128 HIS A C 1
ATOM 974 O O . HIS A 1 128 ? 9.32 -13.758 -12.188 1 77.88 128 HIS A O 1
ATOM 980 N N . GLY A 1 129 ? 9.203 -11.562 -12.227 1 82.38 129 GLY A N 1
ATOM 981 C CA . GLY A 1 129 ? 9.383 -11.539 -13.664 1 82.38 129 GLY A CA 1
ATOM 982 C C . GLY A 1 129 ? 10.656 -12.234 -14.117 1 82.38 129 GLY A C 1
ATOM 983 O O . GLY A 1 129 ? 10.672 -12.914 -15.148 1 82.38 129 GLY A O 1
ATOM 984 N N . VAL A 1 130 ? 11.633 -12.164 -13.266 1 88.62 130 VAL A N 1
ATOM 985 C CA . VAL A 1 130 ? 12.938 -12.734 -13.602 1 88.62 130 VAL A CA 1
ATOM 986 C C . VAL A 1 130 ? 12.828 -14.258 -13.656 1 88.62 130 VAL A C 1
ATOM 988 O O . VAL A 1 130 ? 13.492 -14.898 -14.477 1 88.62 130 VAL A O 1
ATOM 991 N N . VAL A 1 131 ? 12.047 -14.82 -12.797 1 85.88 131 VAL A N 1
ATOM 992 C CA . VAL A 1 131 ? 11.828 -16.266 -12.812 1 85.88 131 VAL A CA 1
ATOM 993 C C . VAL A 1 131 ? 11.195 -16.688 -14.141 1 85.88 131 VAL A C 1
ATOM 995 O O . VAL A 1 131 ? 11.594 -17.688 -14.734 1 85.88 131 VAL A O 1
ATOM 998 N N . GLY A 1 132 ? 10.266 -15.906 -14.609 1 91.69 132 GLY A N 1
ATOM 999 C CA . GLY A 1 132 ? 9.664 -16.156 -15.906 1 91.69 132 GLY A CA 1
ATOM 1000 C C . GLY A 1 132 ? 10.656 -16.094 -17.047 1 91.69 132 GLY A C 1
ATOM 1001 O O . GLY A 1 132 ? 10.656 -16.938 -17.938 1 91.69 132 GLY A O 1
ATOM 1002 N N . ALA A 1 133 ? 11.516 -15.109 -16.969 1 94.25 133 ALA A N 1
ATOM 1003 C CA . ALA A 1 133 ? 12.547 -14.953 -17.984 1 94.25 133 ALA A CA 1
ATOM 1004 C C . ALA A 1 133 ? 13.484 -16.156 -18 1 94.25 133 ALA A C 1
ATOM 1006 O O . ALA A 1 133 ? 13.836 -16.656 -19.078 1 94.25 133 ALA A O 1
ATOM 1007 N N . GLU A 1 134 ? 13.836 -16.578 -16.906 1 93.88 134 GLU A N 1
ATOM 1008 C CA . GLU A 1 134 ? 14.719 -17.734 -16.766 1 93.88 134 GLU A CA 1
ATOM 1009 C C . GLU A 1 134 ? 14.07 -19 -17.344 1 93.88 134 GLU A C 1
ATOM 1011 O O . GLU A 1 134 ? 14.719 -19.766 -18.047 1 93.88 134 GLU A O 1
ATOM 1016 N N . ILE A 1 135 ? 12.82 -19.219 -17.016 1 93.56 135 ILE A N 1
ATOM 1017 C CA . ILE A 1 135 ? 12.078 -20.391 -17.5 1 93.56 135 ILE A CA 1
ATOM 1018 C C . ILE A 1 135 ? 12.039 -20.391 -19.016 1 93.56 135 ILE A C 1
ATOM 1020 O O . ILE A 1 135 ? 12.352 -21.391 -19.656 1 93.56 135 ILE A O 1
ATOM 1024 N N . ILE A 1 136 ? 11.727 -19.266 -19.547 1 96.5 136 ILE A N 1
ATOM 1025 C CA . ILE A 1 136 ? 11.586 -19.125 -20.984 1 96.5 136 ILE A CA 1
ATOM 1026 C C . ILE A 1 136 ? 12.922 -19.406 -21.672 1 96.5 136 ILE A C 1
ATOM 1028 O O . ILE A 1 136 ? 12.992 -20.141 -22.656 1 96.5 136 ILE A O 1
ATOM 1032 N N . SER A 1 137 ? 13.914 -18.781 -21.141 1 96.12 137 SER A N 1
ATOM 1033 C CA . SER A 1 137 ? 15.25 -18.922 -21.703 1 96.12 137 SER A CA 1
ATOM 1034 C C . SER A 1 137 ? 15.758 -20.359 -21.562 1 96.12 137 SER A C 1
ATOM 1036 O O . SER A 1 137 ? 16.203 -20.953 -22.547 1 96.12 137 SER A O 1
ATOM 1038 N N . LYS A 1 138 ? 15.656 -20.953 -20.422 1 95.62 138 LYS A N 1
ATOM 1039 C CA . LYS A 1 138 ? 16.203 -22.281 -20.156 1 95.62 138 LYS A CA 1
ATOM 1040 C C . LYS A 1 138 ? 15.43 -23.359 -20.906 1 95.62 138 LYS A C 1
ATOM 1042 O O . LYS A 1 138 ? 16.016 -24.328 -21.391 1 95.62 138 LYS A O 1
ATOM 1047 N N . GLN A 1 139 ? 14.172 -23.203 -21.031 1 96.75 139 GLN A N 1
ATOM 1048 C CA . GLN A 1 139 ? 13.336 -24.219 -21.656 1 96.75 139 GLN A CA 1
ATOM 1049 C C . GLN A 1 139 ? 13.078 -23.891 -23.125 1 96.75 139 GLN A C 1
ATOM 1051 O O . GLN A 1 139 ? 12.375 -24.641 -23.812 1 96.75 139 GLN A O 1
ATOM 1056 N N . ASN A 1 140 ? 13.602 -22.875 -23.594 1 96.62 140 ASN A N 1
ATOM 1057 C CA . ASN A 1 140 ? 13.461 -22.453 -24.984 1 96.62 140 ASN A CA 1
ATOM 1058 C C . ASN A 1 140 ? 12 -22.406 -25.406 1 96.62 140 ASN A C 1
ATOM 1060 O O . ASN A 1 140 ? 11.633 -22.984 -26.438 1 96.62 140 ASN A O 1
ATOM 1064 N N . LEU A 1 141 ? 11.164 -21.719 -24.562 1 97.12 141 LEU A N 1
ATOM 1065 C CA . LEU A 1 141 ? 9.734 -21.625 -24.828 1 97.12 141 LEU A CA 1
ATOM 1066 C C . LEU A 1 141 ? 9.453 -20.531 -25.875 1 97.12 141 LEU A C 1
ATOM 1068 O O . LEU A 1 141 ? 9.398 -19.344 -25.531 1 97.12 141 LEU A O 1
ATOM 1072 N N . ARG A 1 142 ? 9.109 -20.922 -27.078 1 97.19 142 ARG A N 1
ATOM 1073 C CA . ARG A 1 142 ? 8.969 -19.969 -28.172 1 97.19 142 ARG A CA 1
ATOM 1074 C C . ARG A 1 142 ? 7.527 -19.484 -28.297 1 97.19 142 ARG A C 1
ATOM 1076 O O . ARG A 1 142 ? 7.215 -18.672 -29.172 1 97.19 142 ARG A O 1
ATOM 1083 N N . ASP A 1 143 ? 6.633 -19.953 -27.438 1 97.5 143 ASP A N 1
ATOM 1084 C CA . ASP A 1 143 ? 5.238 -19.516 -27.438 1 97.5 143 ASP A CA 1
ATOM 1085 C C . ASP A 1 143 ? 4.906 -18.734 -26.156 1 97.5 143 ASP A C 1
ATOM 1087 O O . ASP A 1 143 ? 3.738 -18.594 -25.797 1 97.5 143 ASP A O 1
ATOM 1091 N N . SER A 1 144 ? 5.906 -18.328 -25.422 1 97.81 144 SER A N 1
ATOM 1092 C CA . SER A 1 144 ? 5.703 -17.672 -24.141 1 97.81 144 SER A CA 1
ATOM 1093 C C . SER A 1 144 ? 6.465 -16.359 -24.062 1 97.81 144 SER A C 1
ATOM 1095 O O . SER A 1 144 ? 7.535 -16.219 -24.656 1 97.81 144 SER A O 1
ATOM 1097 N N . GLY A 1 145 ? 5.867 -15.398 -23.406 1 97.44 145 GLY A N 1
ATOM 1098 C CA . GLY A 1 145 ? 6.512 -14.141 -23.062 1 97.44 145 GLY A CA 1
ATOM 1099 C C . GLY A 1 145 ? 6.512 -13.867 -21.562 1 97.44 145 GLY A C 1
ATOM 1100 O O . GLY A 1 145 ? 5.93 -14.625 -20.781 1 97.44 145 GLY A O 1
ATOM 1101 N N . VAL A 1 146 ? 7.242 -12.875 -21.234 1 97.5 146 VAL A N 1
ATOM 1102 C CA . VAL A 1 146 ? 7.301 -12.492 -19.828 1 97.5 146 VAL A CA 1
ATOM 1103 C C . VAL A 1 146 ? 7.297 -10.977 -19.703 1 97.5 146 VAL A C 1
ATOM 1105 O O . VAL A 1 146 ? 7.875 -10.273 -20.531 1 97.5 146 VAL A O 1
ATOM 1108 N N . ILE A 1 147 ? 6.562 -10.516 -18.719 1 95.56 147 ILE A N 1
ATOM 1109 C CA . ILE A 1 147 ? 6.586 -9.094 -18.391 1 95.56 147 ILE A CA 1
ATOM 1110 C C . ILE A 1 147 ? 7.613 -8.844 -17.281 1 95.56 147 ILE A C 1
ATOM 1112 O O . ILE A 1 147 ? 7.477 -9.344 -16.172 1 95.56 147 ILE A O 1
ATOM 1116 N N . CYS A 1 148 ? 8.586 -8.094 -17.641 1 93.56 148 CYS A N 1
ATOM 1117 C CA . CYS A 1 148 ? 9.672 -7.832 -16.703 1 93.56 148 CYS A CA 1
ATOM 1118 C C . CYS A 1 148 ? 10.445 -6.582 -17.109 1 93.56 148 CYS A C 1
ATOM 1120 O O . CYS A 1 148 ? 9.953 -5.77 -17.891 1 93.56 148 CYS A O 1
ATOM 1122 N N . SER A 1 149 ? 11.594 -6.375 -16.469 1 91.12 149 SER A N 1
ATOM 1123 C CA . SER A 1 149 ? 12.43 -5.215 -16.766 1 91.12 149 SER A CA 1
ATOM 1124 C C . SER A 1 149 ? 13.234 -5.43 -18.047 1 91.12 149 SER A C 1
ATOM 1126 O O . SER A 1 149 ? 13.477 -6.57 -18.438 1 91.12 149 SER A O 1
ATOM 1128 N N . ALA A 1 150 ? 13.656 -4.309 -18.672 1 91.56 150 ALA A N 1
ATOM 1129 C CA . ALA A 1 150 ? 14.547 -4.375 -19.828 1 91.56 150 ALA A CA 1
ATOM 1130 C C . ALA A 1 150 ? 15.867 -5.055 -19.469 1 91.56 150 ALA A C 1
ATOM 1132 O O . ALA A 1 150 ? 16.453 -5.75 -20.297 1 91.56 150 ALA A O 1
ATOM 1133 N N . ARG A 1 151 ? 16.266 -4.934 -18.266 1 90.75 151 ARG A N 1
ATOM 1134 C CA . ARG A 1 151 ? 17.5 -5.539 -17.766 1 90.75 151 ARG A CA 1
ATOM 1135 C C . ARG A 1 151 ? 17.438 -7.062 -17.844 1 90.75 151 ARG A C 1
ATOM 1137 O O . ARG A 1 151 ? 18.438 -7.715 -18.141 1 90.75 151 ARG A O 1
ATOM 1144 N N . ALA A 1 152 ? 16.297 -7.582 -17.594 1 93.25 152 ALA A N 1
ATOM 1145 C CA . ALA A 1 152 ? 16.109 -9.031 -17.672 1 93.25 152 ALA A CA 1
ATOM 1146 C C . ALA A 1 152 ? 16.359 -9.539 -19.094 1 93.25 152 ALA A C 1
ATOM 1148 O O . ALA A 1 152 ? 16.859 -10.641 -19.281 1 93.25 152 ALA A O 1
ATOM 1149 N N . ALA A 1 153 ? 16 -8.742 -20.062 1 94.69 153 ALA A N 1
ATOM 1150 C CA . ALA A 1 153 ? 16.234 -9.125 -21.453 1 94.69 153 ALA A CA 1
ATOM 1151 C C . ALA A 1 153 ? 17.719 -9.375 -21.719 1 94.69 153 ALA A C 1
ATOM 1153 O O . ALA A 1 153 ? 18.078 -10.375 -22.328 1 94.69 153 ALA A O 1
ATOM 1154 N N . GLU A 1 154 ? 18.531 -8.492 -21.25 1 92.81 154 GLU A N 1
ATOM 1155 C CA . GLU A 1 154 ? 19.984 -8.586 -21.406 1 92.81 154 GLU A CA 1
ATOM 1156 C C . GLU A 1 154 ? 20.547 -9.797 -20.688 1 92.81 154 GLU A C 1
ATOM 1158 O O . GLU A 1 154 ? 21.359 -10.547 -21.25 1 92.81 154 GLU A O 1
ATOM 1163 N N . LEU A 1 155 ? 20.109 -10.039 -19.562 1 93.44 155 LEU A N 1
ATOM 1164 C CA . LEU A 1 155 ? 20.688 -11.062 -18.688 1 93.44 155 LEU A CA 1
ATOM 1165 C C . LEU A 1 155 ? 20.312 -12.461 -19.172 1 93.44 155 LEU A C 1
ATOM 1167 O O . LEU A 1 155 ? 21.109 -13.391 -19.047 1 93.44 155 LEU A O 1
ATOM 1171 N N . TYR A 1 156 ? 19.141 -12.57 -19.75 1 94.19 156 TYR A N 1
ATOM 1172 C CA . TYR A 1 156 ? 18.656 -13.914 -20.047 1 94.19 156 TYR A CA 1
ATOM 1173 C C . TYR A 1 156 ? 18.562 -14.133 -21.562 1 94.19 156 TYR A C 1
ATOM 1175 O O . TYR A 1 156 ? 17.984 -15.117 -22.016 1 94.19 156 TYR A O 1
ATOM 1183 N N . GLY A 1 157 ? 19.109 -13.18 -22.266 1 95.25 157 GLY A N 1
ATOM 1184 C CA . GLY A 1 157 ? 19.172 -13.336 -23.719 1 95.25 157 GLY A CA 1
ATOM 1185 C C . GLY A 1 157 ? 17.812 -13.273 -24.375 1 95.25 157 GLY A C 1
ATOM 1186 O O . GLY A 1 157 ? 17.516 -14.062 -25.281 1 95.25 157 GLY A O 1
ATOM 1187 N N . LEU A 1 158 ? 16.922 -12.516 -23.859 1 97.31 158 LEU A N 1
ATOM 1188 C CA . LEU A 1 158 ? 15.586 -12.336 -24.438 1 97.31 158 LEU A CA 1
ATOM 1189 C C . LEU A 1 158 ? 15.508 -11.031 -25.219 1 97.31 158 LEU A C 1
ATOM 1191 O O . LEU A 1 158 ? 16.375 -10.164 -25.094 1 97.31 158 LEU A O 1
ATOM 1195 N N . ASN A 1 159 ? 14.531 -10.945 -26.109 1 97.75 159 ASN A N 1
ATOM 1196 C CA . ASN A 1 159 ? 14.25 -9.719 -26.844 1 97.75 159 ASN A CA 1
ATOM 1197 C C . ASN A 1 159 ? 13.07 -8.961 -26.25 1 97.75 159 ASN A C 1
ATOM 1199 O O . ASN A 1 159 ? 12.094 -9.57 -25.812 1 97.75 159 ASN A O 1
ATOM 1203 N N . ILE A 1 160 ? 13.195 -7.688 -26.312 1 97.44 160 ILE A N 1
ATOM 1204 C CA . ILE A 1 160 ? 12.078 -6.832 -25.922 1 97.44 160 ILE A CA 1
ATOM 1205 C C . ILE A 1 160 ? 11.07 -6.738 -27.062 1 97.44 160 ILE A C 1
ATOM 1207 O O . ILE A 1 160 ? 11.375 -6.176 -28.125 1 97.44 160 ILE A O 1
ATOM 1211 N N . LEU A 1 161 ? 9.914 -7.262 -26.891 1 97.56 161 LEU A N 1
ATOM 1212 C CA . LEU A 1 161 ? 8.859 -7.148 -27.906 1 97.56 161 LEU A CA 1
ATOM 1213 C C . LEU A 1 161 ? 8.188 -5.781 -27.828 1 97.56 161 LEU A C 1
ATOM 1215 O O . LEU A 1 161 ? 7.812 -5.219 -28.859 1 97.56 161 LEU A O 1
ATOM 1219 N N . GLU A 1 162 ? 8.023 -5.367 -26.594 1 95.56 162 GLU A N 1
ATOM 1220 C CA . GLU A 1 162 ? 7.391 -4.074 -26.344 1 95.56 162 GLU A CA 1
ATOM 1221 C C . GLU A 1 162 ? 7.836 -3.486 -25 1 95.56 162 GLU A C 1
ATOM 1223 O O . GLU A 1 162 ? 7.828 -4.176 -23.984 1 95.56 162 GLU A O 1
ATOM 1228 N N . CYS A 1 163 ? 8.227 -2.27 -25.047 1 92.25 163 CYS A N 1
ATOM 1229 C CA . CYS A 1 163 ? 8.531 -1.524 -23.828 1 92.25 163 CYS A CA 1
ATOM 1230 C C . CYS A 1 163 ? 7.324 -0.71 -23.375 1 92.25 163 CYS A C 1
ATOM 1232 O O . CYS A 1 163 ? 6.43 -0.419 -24.172 1 92.25 163 CYS A O 1
ATOM 1234 N N . ASN A 1 164 ? 7.316 -0.349 -22.125 1 90.12 164 ASN A N 1
ATOM 1235 C CA . ASN A 1 164 ? 6.184 0.38 -21.562 1 90.12 164 ASN A CA 1
ATOM 1236 C C . ASN A 1 164 ? 4.867 -0.348 -21.812 1 90.12 164 ASN A C 1
ATOM 1238 O O . ASN A 1 164 ? 3.912 0.246 -22.312 1 90.12 164 ASN A O 1
ATOM 1242 N N . PHE A 1 165 ? 4.918 -1.606 -21.531 1 93.06 165 PHE A N 1
ATOM 1243 C CA . PHE A 1 165 ? 3.793 -2.5 -21.766 1 93.06 165 PHE A CA 1
ATOM 1244 C C . PHE A 1 165 ? 2.699 -2.285 -20.719 1 93.06 165 PHE A C 1
ATOM 1246 O O . PHE A 1 165 ? 1.57 -2.746 -20.891 1 93.06 165 PHE A O 1
ATOM 1253 N N . GLN A 1 166 ? 2.996 -1.573 -19.578 1 89.25 166 GLN A N 1
ATOM 1254 C CA . GLN A 1 166 ? 2.012 -1.314 -18.531 1 89.25 166 GLN A CA 1
ATOM 1255 C C . GLN A 1 166 ? 0.884 -0.424 -19.047 1 89.25 166 GLN A C 1
ATOM 1257 O O . GLN A 1 166 ? 1.094 0.4 -19.938 1 89.25 166 GLN A O 1
ATOM 1262 N N . ASP A 1 167 ? -0.279 -0.592 -18.484 1 84.12 167 ASP A N 1
ATOM 1263 C CA . ASP A 1 167 ? -1.489 0.085 -18.938 1 84.12 167 ASP A CA 1
ATOM 1264 C C . ASP A 1 167 ? -1.419 1.584 -18.656 1 84.12 167 ASP A C 1
ATOM 1266 O O . ASP A 1 167 ? -1.939 2.393 -19.422 1 84.12 167 ASP A O 1
ATOM 1270 N N . GLU A 1 168 ? -0.86 1.841 -17.438 1 74.44 168 GLU A N 1
ATOM 1271 C CA . GLU A 1 168 ? -0.799 3.238 -17.016 1 74.44 168 GLU A CA 1
ATOM 1272 C C . GLU A 1 168 ? 0.645 3.725 -16.938 1 74.44 168 GLU A C 1
ATOM 1274 O O . GLU A 1 168 ? 1.527 2.988 -16.484 1 74.44 168 GLU A O 1
ATOM 1279 N N . SER A 1 169 ? 0.839 4.762 -17.547 1 72.25 169 SER A N 1
ATOM 1280 C CA . SER A 1 169 ? 2.092 5.504 -17.453 1 72.25 169 SER A CA 1
ATOM 1281 C C . SER A 1 169 ? 1.838 6.984 -17.172 1 72.25 169 SER A C 1
ATOM 1283 O O . SER A 1 169 ? 0.885 7.562 -17.703 1 72.25 169 SER A O 1
ATOM 1285 N N . PRO A 1 170 ? 2.637 7.562 -16.172 1 73.06 170 PRO A N 1
ATOM 1286 C CA . PRO A 1 170 ? 3.814 7.035 -15.484 1 73.06 170 PRO A CA 1
ATOM 1287 C C . PRO A 1 170 ? 3.455 6.23 -14.242 1 73.06 170 PRO A C 1
ATOM 1289 O O . PRO A 1 170 ? 2.426 6.488 -13.609 1 73.06 170 PRO A O 1
ATOM 1292 N N . ASN A 1 171 ? 4.109 5.129 -14 1 77.5 171 ASN A N 1
ATOM 1293 C CA . ASN A 1 171 ? 4.129 4.359 -12.766 1 77.5 171 ASN A CA 1
ATOM 1294 C C . ASN A 1 171 ? 5.406 4.609 -11.961 1 77.5 171 ASN A C 1
ATOM 1296 O O . ASN A 1 171 ? 6.398 3.898 -12.133 1 77.5 171 ASN A O 1
ATOM 1300 N N . VAL A 1 172 ? 5.301 5.551 -11.117 1 83.12 172 VAL A N 1
ATOM 1301 C CA . VAL A 1 172 ? 6.516 6.031 -10.469 1 83.12 172 VAL A CA 1
ATOM 1302 C C . VAL A 1 172 ? 6.625 5.426 -9.07 1 83.12 172 VAL A C 1
ATOM 1304 O O . VAL A 1 172 ? 5.648 5.398 -8.32 1 83.12 172 VAL A O 1
ATOM 1307 N N . THR A 1 173 ? 7.781 4.867 -8.805 1 87 173 THR A N 1
ATOM 1308 C CA . THR A 1 173 ? 8.109 4.438 -7.449 1 87 173 THR A CA 1
ATOM 1309 C C . THR A 1 173 ? 9.164 5.352 -6.828 1 87 173 THR A C 1
ATOM 1311 O O . THR A 1 173 ? 10.141 5.715 -7.488 1 87 173 THR A O 1
ATOM 1314 N N . ARG A 1 174 ? 8.891 5.836 -5.656 1 90.5 174 ARG A N 1
ATOM 1315 C CA . ARG A 1 174 ? 9.844 6.625 -4.887 1 90.5 174 ARG A CA 1
ATOM 1316 C C . ARG A 1 174 ? 10.734 5.727 -4.031 1 90.5 174 ARG A C 1
ATOM 1318 O O . ARG A 1 174 ? 10.234 4.938 -3.223 1 90.5 174 ARG A O 1
ATOM 1325 N N . TYR A 1 175 ? 12.039 5.809 -4.246 1 93.31 175 TYR A N 1
ATOM 1326 C CA . TYR A 1 175 ? 13.023 5.059 -3.473 1 93.31 175 TYR A CA 1
ATOM 1327 C C . TYR A 1 175 ? 13.844 5.984 -2.588 1 93.31 175 TYR A C 1
ATOM 1329 O O . TYR A 1 175 ? 14.172 7.105 -2.988 1 93.31 175 TYR A O 1
ATOM 1337 N N . LEU A 1 176 ? 14.18 5.488 -1.419 1 95.31 176 LEU A N 1
ATOM 1338 C CA . LEU A 1 176 ? 15.109 6.18 -0.535 1 95.31 176 LEU A CA 1
ATOM 1339 C C . LEU A 1 176 ? 16.469 5.492 -0.537 1 95.31 176 LEU A C 1
ATOM 1341 O O . LEU A 1 176 ? 16.562 4.262 -0.547 1 95.31 176 LEU A O 1
ATOM 1345 N N . VAL A 1 177 ? 17.469 6.301 -0.631 1 95.88 177 VAL A N 1
ATOM 1346 C CA . VAL A 1 177 ? 18.844 5.816 -0.468 1 95.88 177 VAL A CA 1
ATOM 1347 C C . VAL A 1 177 ? 19.281 6.008 0.979 1 95.88 177 VAL A C 1
ATOM 1349 O O . VAL A 1 177 ? 19.25 7.121 1.506 1 95.88 177 VAL A O 1
ATOM 1352 N N . LEU A 1 178 ? 19.719 4.934 1.633 1 97.38 178 LEU A N 1
ATOM 1353 C CA . LEU A 1 178 ? 20.062 4.953 3.049 1 97.38 178 LEU A CA 1
ATOM 1354 C C . LEU A 1 178 ? 21.562 4.711 3.246 1 97.38 178 LEU A C 1
ATOM 1356 O O . LEU A 1 178 ? 22.156 3.895 2.543 1 97.38 178 LEU A O 1
ATOM 1360 N N . ALA A 1 179 ? 22.141 5.395 4.125 1 97.25 179 ALA A N 1
ATOM 1361 C CA . ALA A 1 179 ? 23.547 5.258 4.488 1 97.25 179 ALA A CA 1
ATOM 1362 C C . ALA A 1 179 ? 23.734 5.375 6 1 97.25 179 ALA A C 1
ATOM 1364 O O . ALA A 1 179 ? 22.812 5.758 6.719 1 97.25 179 ALA A O 1
ATOM 1365 N N . LYS A 1 180 ? 24.938 5.035 6.438 1 95.25 180 LYS A N 1
ATOM 1366 C CA . LYS A 1 180 ? 25.25 5.105 7.859 1 95.25 180 LYS A CA 1
ATOM 1367 C C . LYS A 1 180 ? 25.375 6.555 8.32 1 95.25 180 LYS A C 1
ATOM 1369 O O . LYS A 1 180 ? 24.969 6.898 9.43 1 95.25 180 LYS A O 1
ATOM 1374 N N . THR A 1 181 ? 25.891 7.285 7.461 1 91.5 181 THR A N 1
ATOM 1375 C CA . THR A 1 181 ? 26.172 8.672 7.836 1 91.5 181 THR A CA 1
ATOM 1376 C C . THR A 1 181 ? 25.391 9.633 6.941 1 91.5 181 THR A C 1
ATOM 1378 O O . THR A 1 181 ? 25.281 9.414 5.734 1 91.5 181 THR A O 1
ATOM 1381 N N . ALA A 1 182 ? 24.891 10.703 7.586 1 88.06 182 ALA A N 1
ATOM 1382 C CA . ALA A 1 182 ? 24.156 11.742 6.859 1 88.06 182 ALA A CA 1
ATOM 1383 C C . ALA A 1 182 ? 25.094 12.547 5.973 1 88.06 182 ALA A C 1
ATOM 1385 O O . ALA A 1 182 ? 26.281 12.719 6.297 1 88.06 182 ALA A O 1
ATOM 1386 N N . ASN A 1 183 ? 24.547 12.914 4.887 1 84.25 183 ASN A N 1
ATOM 1387 C CA . ASN A 1 183 ? 25.266 13.867 4.066 1 84.25 183 ASN A CA 1
ATOM 1388 C C . ASN A 1 183 ? 25.062 15.305 4.555 1 84.25 183 ASN A C 1
ATOM 1390 O O . ASN A 1 183 ? 23.969 15.664 4.98 1 84.25 183 ASN A O 1
ATOM 1394 N N . LEU A 1 184 ? 26.047 16.031 4.547 1 78 184 LEU A N 1
ATOM 1395 C CA . LEU A 1 184 ? 25.906 17.438 4.906 1 78 184 LEU A CA 1
ATOM 1396 C C . LEU A 1 184 ? 25.188 18.203 3.797 1 78 184 LEU A C 1
ATOM 1398 O O . LEU A 1 184 ? 25.547 18.094 2.625 1 78 184 LEU A O 1
ATOM 1402 N N . PRO A 1 185 ? 24.188 18.922 4.207 1 77.75 185 PRO A N 1
ATOM 1403 C CA . PRO A 1 185 ? 23.469 19.688 3.188 1 77.75 185 PRO A CA 1
ATOM 1404 C C . PRO A 1 185 ? 24.344 20.75 2.529 1 77.75 185 PRO A C 1
ATOM 1406 O O . PRO A 1 185 ? 25.172 21.375 3.195 1 77.75 185 PRO A O 1
ATOM 1409 N N . LYS A 1 186 ? 24.156 20.812 1.236 1 77.44 186 LYS A N 1
ATOM 1410 C CA . LYS A 1 186 ? 24.844 21.875 0.491 1 77.44 186 LYS A CA 1
ATOM 1411 C C . LYS A 1 186 ? 24 23.141 0.421 1 77.44 186 LYS A C 1
ATOM 1413 O O . LYS A 1 186 ? 22.766 23.078 0.393 1 77.44 186 LYS A O 1
ATOM 1418 N N . GLU A 1 187 ? 24.438 24.25 0.547 1 67.31 187 GLU A N 1
ATOM 1419 C CA . GLU A 1 187 ? 23.766 25.531 0.719 1 67.31 187 GLU A CA 1
ATOM 1420 C C . GLU A 1 187 ? 22.766 25.797 -0.406 1 67.31 187 GLU A C 1
ATOM 1422 O O . GLU A 1 187 ? 21.75 26.438 -0.194 1 67.31 187 GLU A O 1
ATOM 1427 N N . HIS A 1 188 ? 22.969 25.281 -1.533 1 68.25 188 HIS A N 1
ATOM 1428 C CA . HIS A 1 188 ? 22.156 25.812 -2.629 1 68.25 188 HIS A CA 1
ATOM 1429 C C . HIS A 1 188 ? 21.172 24.766 -3.146 1 68.25 188 HIS A C 1
ATOM 1431 O O . HIS A 1 188 ? 20.359 25.062 -4.02 1 68.25 188 HIS A O 1
ATOM 1437 N N . ASP A 1 189 ? 21.047 23.828 -2.545 1 80.25 189 ASP A N 1
ATOM 1438 C CA . ASP A 1 189 ? 20.156 22.797 -3.057 1 80.25 189 ASP A CA 1
ATOM 1439 C C . ASP A 1 189 ? 18.828 22.781 -2.293 1 80.25 189 ASP A C 1
ATOM 1441 O O . ASP A 1 189 ? 18.766 23.25 -1.154 1 80.25 189 ASP A O 1
ATOM 1445 N N . GLN A 1 190 ? 17.859 22.531 -3.078 1 88.75 190 GLN A N 1
ATOM 1446 C CA . GLN A 1 190 ? 16.578 22.281 -2.406 1 88.75 190 GLN A CA 1
ATOM 1447 C C . GLN A 1 190 ? 16.594 20.953 -1.66 1 88.75 190 GLN A C 1
ATOM 1449 O O . GLN A 1 190 ? 16.953 19.922 -2.232 1 88.75 190 GLN A O 1
ATOM 1454 N N . TYR A 1 191 ? 16.359 21.125 -0.389 1 93.62 191 TYR A N 1
ATOM 1455 C CA . TYR A 1 191 ? 16.422 19.922 0.441 1 93.62 191 TYR A CA 1
ATOM 1456 C C . TYR A 1 191 ? 15.039 19.531 0.933 1 93.62 191 TYR A C 1
ATOM 1458 O O . TYR A 1 191 ? 14.125 20.359 0.978 1 93.62 191 TYR A O 1
ATOM 1466 N N . LYS A 1 192 ? 14.969 18.297 1.195 1 94.31 192 LYS A N 1
ATOM 1467 C CA . LYS A 1 192 ? 13.812 17.688 1.831 1 94.31 192 LYS A CA 1
ATOM 1468 C C . LYS A 1 192 ? 14.203 16.969 3.121 1 94.31 192 LYS A C 1
ATOM 1470 O O . LYS A 1 192 ? 15.289 16.391 3.211 1 94.31 192 LYS A O 1
ATOM 1475 N N . THR A 1 193 ? 13.359 17.078 4.082 1 96.06 193 THR A N 1
ATOM 1476 C CA . THR A 1 193 ? 13.578 16.375 5.332 1 96.06 193 THR A CA 1
ATOM 1477 C C . THR A 1 193 ? 12.383 15.477 5.66 1 96.06 193 THR A C 1
ATOM 1479 O O . THR A 1 193 ? 11.227 15.898 5.516 1 96.06 193 THR A O 1
ATOM 1482 N N . SER A 1 194 ? 12.664 14.203 5.961 1 96.25 194 SER A N 1
ATOM 1483 C CA . SER A 1 194 ? 11.633 13.25 6.352 1 96.25 194 SER A CA 1
ATOM 1484 C C . SER A 1 194 ? 11.648 13 7.855 1 96.25 194 SER A C 1
ATOM 1486 O O . SER A 1 194 ? 12.711 12.75 8.438 1 96.25 194 SER A O 1
ATOM 1488 N N . VAL A 1 195 ? 10.422 13.086 8.492 1 96.06 195 VAL A N 1
ATOM 1489 C CA . VAL A 1 195 ? 10.336 12.875 9.93 1 96.06 195 VAL A CA 1
ATOM 1490 C C . VAL A 1 195 ? 9.172 11.945 10.25 1 96.06 195 VAL A C 1
ATOM 1492 O O . VAL A 1 195 ? 8.258 11.789 9.438 1 96.06 195 VAL A O 1
ATOM 1495 N N . VAL A 1 196 ? 9.273 11.289 11.359 1 93.25 196 VAL A N 1
ATOM 1496 C CA . VAL A 1 196 ? 8.195 10.5 11.945 1 93.25 196 VAL A CA 1
ATOM 1497 C C . VAL A 1 196 ? 7.938 10.969 13.375 1 93.25 196 VAL A C 1
ATOM 1499 O O . VAL A 1 196 ? 8.875 11.242 14.125 1 93.25 196 VAL A 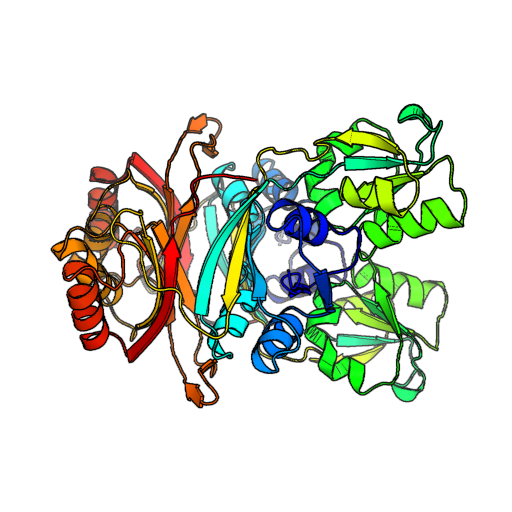O 1
ATOM 1502 N N . PHE A 1 197 ? 6.648 11.133 13.711 1 92.12 197 PHE A N 1
ATOM 1503 C CA . PHE A 1 197 ? 6.34 11.531 15.078 1 92.12 197 PHE A CA 1
ATOM 1504 C C . PHE A 1 197 ? 5.004 10.953 15.531 1 92.12 197 PHE A C 1
ATOM 1506 O O . PHE A 1 197 ? 4.188 10.547 14.703 1 92.12 197 PHE A O 1
ATOM 1513 N N . GLY A 1 198 ? 4.957 10.797 16.766 1 88.94 198 GLY A N 1
ATOM 1514 C CA . GLY A 1 198 ? 3.723 10.328 17.375 1 88.94 198 GLY A CA 1
ATOM 1515 C C . GLY A 1 198 ? 2.951 11.422 18.094 1 88.94 198 GLY A C 1
ATOM 1516 O O . GLY A 1 198 ? 3.549 12.336 18.656 1 88.94 198 GLY A O 1
ATOM 1517 N N . LEU A 1 199 ? 1.624 11.336 17.953 1 86.31 199 LEU A N 1
ATOM 1518 C CA . LEU A 1 199 ? 0.763 12.266 18.672 1 86.31 199 LEU A CA 1
ATOM 1519 C C . LEU A 1 199 ? -0.223 11.523 19.562 1 86.31 199 LEU A C 1
ATOM 1521 O O . LEU A 1 199 ? -0.592 10.383 19.281 1 86.31 199 LEU A O 1
ATOM 1525 N N . GLU A 1 200 ? -0.507 12.156 20.609 1 78.12 200 GLU A N 1
ATOM 1526 C CA . GLU A 1 200 ? -1.593 11.625 21.438 1 78.12 200 GLU A CA 1
ATOM 1527 C C . GLU A 1 200 ? -2.949 11.883 20.781 1 78.12 200 GLU A C 1
ATOM 1529 O O . GLU A 1 200 ? -3.08 12.766 19.938 1 78.12 200 GLU A O 1
ATOM 1534 N N . GLU A 1 201 ? -3.846 11.062 21.156 1 71.44 201 GLU A N 1
ATOM 1535 C CA . GLU A 1 201 ? -5.188 11.211 20.594 1 71.44 201 GLU A CA 1
ATOM 1536 C C . GLU A 1 201 ? -5.863 12.477 21.109 1 71.44 201 GLU A C 1
ATOM 1538 O O . GLU A 1 201 ? -5.641 12.883 22.25 1 71.44 201 GLU A O 1
ATOM 1543 N N . GLY A 1 202 ? -6.648 13.125 20.188 1 75.69 202 GLY A N 1
ATOM 1544 C CA . GLY A 1 202 ? -7.445 14.281 20.578 1 75.69 202 GLY A CA 1
ATOM 1545 C C . GLY A 1 202 ? -7.586 15.305 19.469 1 75.69 202 GLY A C 1
ATOM 1546 O O . GLY A 1 202 ? -6.723 15.414 18.609 1 75.69 202 GLY A O 1
ATOM 1547 N N . PRO A 1 203 ? -8.758 16.016 19.547 1 78.56 203 PRO A N 1
ATOM 1548 C CA . PRO A 1 203 ? -9 17.031 18.516 1 78.56 203 PRO A CA 1
ATOM 1549 C C . PRO A 1 203 ? -7.895 18.094 18.453 1 78.56 203 PRO A C 1
ATOM 1551 O O . PRO A 1 203 ? -7.434 18.562 19.5 1 78.56 203 PRO A O 1
ATOM 1554 N N . GLY A 1 204 ? -7.301 18.312 17.297 1 80.19 204 GLY A N 1
ATOM 1555 C CA . GLY A 1 204 ? -6.391 19.422 17.078 1 80.19 204 GLY A CA 1
ATOM 1556 C C . GLY A 1 204 ? -4.93 19.031 17.203 1 80.19 204 GLY A C 1
ATOM 1557 O O . GLY A 1 204 ? -4.039 19.828 16.922 1 80.19 204 GLY A O 1
ATOM 1558 N N . ALA A 1 205 ? -4.668 17.797 17.719 1 83.88 205 ALA A N 1
ATOM 1559 C CA . ALA A 1 205 ? -3.285 17.375 17.922 1 83.88 205 ALA A CA 1
ATOM 1560 C C . ALA A 1 205 ? -2.48 17.516 16.641 1 83.88 205 ALA A C 1
ATOM 1562 O O . ALA A 1 205 ? -1.382 18.078 16.641 1 83.88 205 ALA A O 1
ATOM 1563 N N . LEU A 1 206 ? -3.062 17.141 15.562 1 87.56 206 LEU A N 1
ATOM 1564 C CA . LEU A 1 206 ? -2.361 17.203 14.289 1 87.56 206 LEU A CA 1
ATOM 1565 C C . LEU A 1 206 ? -2.207 18.641 13.82 1 87.56 206 LEU A C 1
ATOM 1567 O O . LEU A 1 206 ? -1.148 19.031 13.32 1 87.56 206 LEU A O 1
ATOM 1571 N N . CYS A 1 207 ? -3.217 19.406 14 1 86.88 207 CYS A N 1
ATOM 1572 C CA . CYS A 1 207 ? -3.154 20.812 13.594 1 86.88 207 CYS A CA 1
ATOM 1573 C C . CYS A 1 207 ? -2.051 21.547 14.344 1 86.88 207 CYS A C 1
ATOM 1575 O O . CYS A 1 207 ? -1.315 22.328 13.758 1 86.88 207 CYS A O 1
ATOM 1577 N N . LYS A 1 208 ? -1.955 21.266 15.586 1 87.69 208 LYS A N 1
ATOM 1578 C CA . LYS A 1 208 ? -0.9 21.875 16.375 1 87.69 208 LYS A CA 1
ATOM 1579 C C . LYS A 1 208 ? 0.481 21.484 15.875 1 87.69 208 LYS A C 1
ATOM 1581 O O . LYS A 1 208 ? 1.369 22.328 15.734 1 87.69 208 LYS A O 1
ATOM 1586 N N . ALA A 1 209 ? 0.619 20.25 15.625 1 91.06 209 ALA A N 1
ATOM 1587 C CA . ALA A 1 209 ? 1.891 19.734 15.125 1 91.06 209 ALA A CA 1
ATOM 1588 C C . ALA A 1 209 ? 2.256 20.375 13.789 1 91.06 209 ALA A C 1
ATOM 1590 O O . ALA A 1 209 ? 3.377 20.859 13.609 1 91.06 209 ALA A O 1
ATOM 1591 N N . LEU A 1 210 ? 1.26 20.453 12.906 1 91.19 210 LEU A N 1
ATOM 1592 C CA . LEU A 1 210 ? 1.511 21 11.57 1 91.19 210 LEU A CA 1
ATOM 1593 C C . LEU A 1 210 ? 1.693 22.516 11.633 1 91.19 210 LEU A C 1
ATOM 1595 O O . LEU A 1 210 ? 2.312 23.109 10.742 1 91.19 210 LEU A O 1
ATOM 1599 N N . GLY A 1 211 ? 1.127 23.109 12.656 1 89 211 GLY A N 1
ATOM 1600 C CA . GLY A 1 211 ? 1.315 24.531 12.867 1 89 211 GLY A CA 1
ATOM 1601 C C . GLY A 1 211 ? 2.773 24.938 13.008 1 89 211 GLY A C 1
ATOM 1602 O O . GLY A 1 211 ? 3.164 26.031 12.609 1 89 211 GLY A O 1
ATOM 1603 N N . SER A 1 212 ? 3.535 24 13.523 1 91.19 212 SER A N 1
ATOM 1604 C CA . SER A 1 212 ? 4.961 24.25 13.688 1 91.19 212 SER A CA 1
ATOM 1605 C C . SER A 1 212 ? 5.641 24.516 12.352 1 91.19 212 SER A C 1
ATOM 1607 O O . SER A 1 212 ? 6.609 25.266 12.273 1 91.19 212 SER A O 1
ATOM 1609 N N . PHE A 1 213 ? 5.18 23.969 11.289 1 92.69 213 PHE A N 1
ATOM 1610 C CA . PHE A 1 213 ? 5.742 24.141 9.961 1 92.69 213 PHE A CA 1
ATOM 1611 C C . PHE A 1 213 ? 5.125 25.359 9.273 1 92.69 213 PHE A C 1
ATOM 1613 O O . PHE A 1 213 ? 5.84 26.172 8.672 1 92.69 213 PHE A O 1
ATOM 1620 N N . TRP A 1 214 ? 3.924 25.484 9.469 1 88.31 214 TRP A N 1
ATOM 1621 C CA . TRP A 1 214 ? 3.18 26.547 8.805 1 88.31 214 TRP A CA 1
ATOM 1622 C C . TRP A 1 214 ? 3.682 27.922 9.25 1 88.31 214 TRP A C 1
ATOM 1624 O O . TRP A 1 214 ? 3.953 28.781 8.422 1 88.31 214 TRP A O 1
ATOM 1634 N N . LYS A 1 215 ? 3.801 28.109 10.508 1 89.12 215 LYS A N 1
ATOM 1635 C CA . LYS A 1 215 ? 4.234 29.375 11.078 1 89.12 215 LYS A CA 1
ATOM 1636 C C . LYS A 1 215 ? 5.578 29.812 10.508 1 89.12 215 LYS A C 1
ATOM 1638 O O . LYS A 1 215 ? 5.922 30.984 10.531 1 89.12 215 LYS A O 1
ATOM 1643 N N . ARG A 1 216 ? 6.246 28.906 9.945 1 92.44 216 ARG A N 1
ATOM 1644 C CA . ARG A 1 216 ? 7.594 29.188 9.461 1 92.44 216 ARG A CA 1
ATOM 1645 C C . ARG A 1 216 ? 7.656 29.125 7.938 1 92.44 216 ARG A C 1
ATOM 1647 O O . ARG A 1 216 ? 8.742 29.109 7.355 1 92.44 216 ARG A O 1
ATOM 1654 N N . GLY A 1 217 ? 6.574 28.906 7.363 1 91.44 217 GLY A N 1
ATOM 1655 C CA . GLY A 1 217 ? 6.492 28.906 5.91 1 91.44 217 GLY A CA 1
ATOM 1656 C C . GLY A 1 217 ? 7.094 27.672 5.273 1 91.44 217 GLY A C 1
ATOM 1657 O O . GLY A 1 217 ? 7.664 27.75 4.18 1 91.44 217 GLY A O 1
ATOM 1658 N N . ILE A 1 218 ? 7.066 26.609 5.941 1 92.88 218 ILE A N 1
ATOM 1659 C CA . ILE A 1 218 ? 7.664 25.375 5.43 1 92.88 218 ILE A CA 1
ATOM 1660 C C . ILE A 1 218 ? 6.59 24.531 4.75 1 92.88 218 ILE A C 1
ATOM 1662 O O . ILE A 1 218 ? 5.547 24.25 5.344 1 92.88 218 ILE A O 1
ATOM 1666 N N . ASN A 1 219 ? 6.867 24.094 3.559 1 90.38 219 ASN A N 1
ATOM 1667 C CA . ASN A 1 219 ? 5.93 23.297 2.771 1 90.38 219 ASN A CA 1
ATOM 1668 C C . ASN A 1 219 ? 6.082 21.797 3.059 1 90.38 219 ASN A C 1
ATOM 1670 O O . ASN A 1 219 ? 7.199 21.297 3.135 1 90.38 219 ASN A O 1
ATOM 1674 N N . LEU A 1 220 ? 4.902 21.188 3.215 1 90.62 220 LEU A N 1
ATOM 1675 C CA . LEU A 1 220 ? 4.895 19.734 3.342 1 90.62 220 LEU A CA 1
ATOM 1676 C C . LEU A 1 220 ? 4.688 19.078 1.983 1 90.62 220 LEU A C 1
ATOM 1678 O O . LEU A 1 220 ? 3.877 19.547 1.179 1 90.62 220 LEU A O 1
ATOM 1682 N N . THR A 1 221 ? 5.391 18.016 1.726 1 87.5 221 THR A N 1
ATOM 1683 C CA . THR A 1 221 ? 5.254 17.328 0.448 1 87.5 221 THR A CA 1
ATOM 1684 C C . THR A 1 221 ? 4.598 15.953 0.639 1 87.5 221 THR A C 1
ATOM 1686 O O . THR A 1 221 ? 4.141 15.344 -0.326 1 87.5 221 THR A O 1
ATOM 1689 N N . LYS A 1 222 ? 4.574 15.523 1.841 1 90.06 222 LYS A N 1
ATOM 1690 C CA . LYS A 1 222 ? 3.924 14.258 2.162 1 90.06 222 LYS A CA 1
ATOM 1691 C C . LYS A 1 222 ? 3.455 14.234 3.615 1 90.06 222 LYS A C 1
ATOM 1693 O O . LYS A 1 222 ? 4.152 14.727 4.504 1 90.06 222 LYS A O 1
ATOM 1698 N N . ILE A 1 223 ? 2.309 13.633 3.857 1 91.38 223 ILE A N 1
ATOM 1699 C CA . ILE A 1 223 ? 1.851 13.328 5.207 1 91.38 223 ILE A CA 1
ATOM 1700 C C . ILE A 1 223 ? 1.03 12.039 5.191 1 91.38 223 ILE A C 1
ATOM 1702 O O . ILE A 1 223 ? 0.246 11.805 4.27 1 91.38 223 ILE A O 1
ATOM 1706 N N . GLU A 1 224 ? 1.243 11.266 6.148 1 90.69 224 GLU A N 1
ATOM 1707 C CA . GLU A 1 224 ? 0.485 10.031 6.281 1 90.69 224 GLU A CA 1
ATOM 1708 C C . GLU A 1 224 ? 0.373 9.602 7.742 1 90.69 224 GLU A C 1
ATOM 1710 O O . GLU A 1 224 ? 1.365 9.609 8.477 1 90.69 224 GLU A O 1
ATOM 1715 N N . SER A 1 225 ? -0.867 9.336 8.047 1 89.12 225 SER A N 1
ATOM 1716 C CA . SER A 1 225 ? -1.085 8.812 9.391 1 89.12 225 SER A CA 1
ATOM 1717 C C . SER A 1 225 ? -1.214 7.289 9.375 1 89.12 225 SER A C 1
ATOM 1719 O O . SER A 1 225 ? -1.738 6.715 8.422 1 89.12 225 SER A O 1
ATOM 1721 N N . ARG A 1 226 ? -0.746 6.684 10.375 1 82.38 226 ARG A N 1
ATOM 1722 C CA . ARG A 1 226 ? -0.874 5.242 10.562 1 82.38 226 ARG A CA 1
ATOM 1723 C C . ARG A 1 226 ? -1.285 4.906 11.992 1 82.38 226 ARG A C 1
ATOM 1725 O O . ARG A 1 226 ? -0.642 5.344 12.945 1 82.38 226 ARG A O 1
ATOM 1732 N N . PRO A 1 227 ? -2.412 4.141 12 1 69.88 227 PRO A N 1
ATOM 1733 C CA . PRO A 1 227 ? -2.783 3.689 13.344 1 69.88 227 PRO A CA 1
ATOM 1734 C C . PRO A 1 227 ? -1.792 2.682 13.922 1 69.88 227 PRO A C 1
ATOM 1736 O O . PRO A 1 227 ? -1.273 1.833 13.188 1 69.88 227 PRO A O 1
ATOM 1739 N N . ASN A 1 228 ? -1.351 2.812 15.039 1 63.41 228 ASN A N 1
ATOM 1740 C CA . ASN A 1 228 ? -0.436 1.854 15.656 1 63.41 228 ASN A CA 1
ATOM 1741 C C . ASN A 1 228 ? -1.103 1.092 16.797 1 63.41 228 ASN A C 1
ATOM 1743 O O . ASN A 1 228 ? -0.486 0.218 17.406 1 63.41 228 ASN A O 1
ATOM 1747 N N . ARG A 1 229 ? -2.436 1.193 16.891 1 56.75 229 ARG A N 1
ATOM 1748 C CA . ARG A 1 229 ? -3.334 0.553 17.844 1 56.75 229 ARG A CA 1
ATOM 1749 C C . ARG A 1 229 ? -2.557 -0.024 19.016 1 56.75 229 ARG A C 1
ATOM 1751 O O . ARG A 1 229 ? -2.82 -1.147 19.453 1 56.75 229 ARG A O 1
ATOM 1758 N N . GLY A 1 230 ? -1.623 0.697 19.391 1 54.88 230 GLY A N 1
ATOM 1759 C CA . GLY A 1 230 ? -0.9 0.256 20.562 1 54.88 230 GLY A CA 1
ATOM 1760 C C . GLY A 1 230 ? 0.169 -0.777 20.266 1 54.88 230 GLY A C 1
ATOM 1761 O O . GLY A 1 230 ? 0.701 -1.416 21.172 1 54.88 230 GLY A O 1
ATOM 1762 N N . LYS A 1 231 ? 0.369 -1.11 19.188 1 58.62 231 LYS A N 1
ATOM 1763 C CA . LYS A 1 231 ? 1.448 -2.049 18.891 1 58.62 231 LYS A CA 1
ATOM 1764 C C . LYS A 1 231 ? 2.814 -1.4 19.094 1 58.62 231 LYS A C 1
ATOM 1766 O O . LYS A 1 231 ? 3.045 -0.27 18.656 1 58.62 231 LYS A O 1
ATOM 1771 N N . PRO A 1 232 ? 3.438 -2.146 19.875 1 59.31 232 PRO A N 1
ATOM 1772 C CA . PRO A 1 232 ? 4.785 -1.618 20.109 1 59.31 232 PRO A CA 1
ATOM 1773 C C . PRO A 1 232 ? 5.605 -1.502 18.828 1 59.31 232 PRO A C 1
ATOM 1775 O O . PRO A 1 232 ? 5.5 -2.357 17.953 1 59.31 232 PRO A O 1
ATOM 1778 N N . MET A 1 233 ? 6.059 -0.413 18.656 1 62.31 233 MET A N 1
ATOM 1779 C CA . MET A 1 233 ? 6.973 -0.217 17.531 1 62.31 233 MET A CA 1
ATOM 1780 C C . MET A 1 233 ? 8.414 -0.129 18.016 1 62.31 233 MET A C 1
ATOM 1782 O O . MET A 1 233 ? 8.688 0.489 19.047 1 62.31 233 MET A O 1
ATOM 1786 N N . ARG A 1 234 ? 9.148 -0.933 17.453 1 55.75 234 ARG A N 1
ATOM 1787 C CA . ARG A 1 234 ? 10.562 -0.89 17.812 1 55.75 234 ARG A CA 1
ATOM 1788 C C . ARG A 1 234 ? 11.242 0.333 17.203 1 55.75 234 ARG A C 1
ATOM 1790 O O . ARG A 1 234 ? 11.273 0.486 15.977 1 55.75 234 ARG A O 1
ATOM 1797 N N . ILE A 1 235 ? 11.523 1.23 17.969 1 55.31 235 ILE A N 1
ATOM 1798 C CA . ILE A 1 235 ? 12.32 2.377 17.547 1 55.31 235 ILE A CA 1
ATOM 1799 C C . ILE A 1 235 ? 13.734 2.252 18.125 1 55.31 235 ILE A C 1
ATOM 1801 O O . ILE A 1 235 ? 13.945 2.381 19.328 1 55.31 235 ILE A O 1
ATOM 1805 N N . ARG A 1 236 ? 14.695 2.111 17.328 1 57.94 236 ARG A N 1
ATOM 1806 C CA . ARG A 1 236 ? 16.109 1.956 17.688 1 57.94 236 ARG A CA 1
ATOM 1807 C C . ARG A 1 236 ? 16.266 0.963 18.828 1 57.94 236 ARG A C 1
ATOM 1809 O O . ARG A 1 236 ? 16.953 1.252 19.812 1 57.94 236 ARG A O 1
ATOM 1816 N N . GLY A 1 237 ? 15.445 -0.089 18.719 1 52.78 237 GLY A N 1
ATOM 1817 C CA . GLY A 1 237 ? 15.633 -1.172 19.672 1 52.78 237 GLY A CA 1
ATOM 1818 C C . GLY A 1 237 ? 14.688 -1.095 20.859 1 52.78 237 GLY A C 1
ATOM 1819 O O . GLY A 1 237 ? 14.625 -2.023 21.672 1 52.78 237 GLY A O 1
ATOM 1820 N N . THR A 1 238 ? 14 0.003 21 1 55.38 238 THR A N 1
ATOM 1821 C CA . THR A 1 238 ? 13.078 0.138 22.125 1 55.38 238 THR A CA 1
ATOM 1822 C C . THR A 1 238 ? 11.633 0.052 21.656 1 55.38 238 THR A C 1
ATOM 1824 O O . THR A 1 238 ? 11.297 0.538 20.562 1 55.38 238 THR A O 1
ATOM 1827 N N . GLU A 1 239 ? 10.828 -0.702 22.328 1 60.12 239 GLU A N 1
ATOM 1828 C CA . GLU A 1 239 ? 9.414 -0.832 22 1 60.12 239 GLU A CA 1
ATOM 1829 C C . GLU A 1 239 ? 8.609 0.344 22.547 1 60.12 239 GLU A C 1
ATOM 1831 O O . GLU A 1 239 ? 8.781 0.733 23.703 1 60.12 239 GLU A O 1
ATOM 1836 N N . LYS A 1 240 ? 8.039 1.122 21.734 1 59.78 240 LYS A N 1
ATOM 1837 C CA . LYS A 1 240 ? 7.164 2.225 22.125 1 59.78 240 LYS A CA 1
ATOM 1838 C C . LYS A 1 240 ? 5.746 2.023 21.594 1 59.78 240 LYS A C 1
ATOM 1840 O O . LYS A 1 240 ? 5.555 1.41 20.547 1 59.78 240 LYS A O 1
ATOM 1845 N N . LEU A 1 241 ? 4.852 2.328 22.438 1 57.28 241 LEU A N 1
ATOM 1846 C CA . LEU A 1 241 ? 3.441 2.219 22.078 1 57.28 241 LEU A CA 1
ATOM 1847 C C . LEU A 1 241 ? 2.881 3.574 21.656 1 57.28 241 LEU A C 1
ATOM 1849 O O . LEU A 1 241 ? 3.127 4.582 22.328 1 57.28 241 LEU A O 1
ATOM 1853 N N . PHE A 1 242 ? 2.561 3.652 20.469 1 59.09 242 PHE A N 1
ATOM 1854 C CA . PHE A 1 242 ? 1.886 4.867 20.031 1 59.09 242 PHE A CA 1
ATOM 1855 C C . PHE A 1 242 ? 0.508 4.547 19.469 1 59.09 242 PHE A C 1
ATOM 1857 O O . PHE A 1 242 ? 0.285 3.455 18.938 1 59.09 242 PHE A O 1
ATOM 1864 N N . ASN A 1 243 ? -0.381 5.531 19.688 1 64.44 243 ASN A N 1
ATOM 1865 C CA . ASN A 1 243 ? -1.707 5.328 19.109 1 64.44 243 ASN A CA 1
ATOM 1866 C C . ASN A 1 243 ? -1.73 5.656 17.625 1 64.44 243 ASN A C 1
ATOM 1868 O O . ASN A 1 243 ? -2.352 4.941 16.828 1 64.44 243 ASN A O 1
ATOM 1872 N N . TYR A 1 244 ? -1.045 6.859 17.328 1 75.31 244 TYR A N 1
ATOM 1873 C CA . TYR A 1 244 ? -0.97 7.285 15.938 1 75.31 244 TYR A CA 1
ATOM 1874 C C . TYR A 1 244 ? 0.439 7.742 15.578 1 75.31 244 TYR A C 1
ATOM 1876 O O . TYR A 1 244 ? 1.088 8.438 16.359 1 75.31 244 TYR A O 1
ATOM 1884 N N . ILE A 1 245 ? 0.872 7.336 14.547 1 86.5 245 ILE A N 1
ATOM 1885 C CA . ILE A 1 245 ? 2.16 7.762 14.008 1 86.5 245 ILE A CA 1
ATOM 1886 C C . ILE A 1 245 ? 1.948 8.523 12.703 1 86.5 245 ILE A C 1
ATOM 1888 O O . ILE A 1 245 ? 1.05 8.195 11.922 1 86.5 245 ILE A O 1
ATOM 1892 N N . PHE A 1 246 ? 2.746 9.586 12.555 1 91.38 246 PHE A N 1
ATOM 1893 C CA . PHE A 1 246 ? 2.666 10.398 11.344 1 91.38 246 PHE A CA 1
ATOM 1894 C C . PHE A 1 246 ? 4.004 10.414 10.617 1 91.38 246 PHE A C 1
ATOM 1896 O O . PHE A 1 246 ? 5.051 10.594 11.234 1 91.38 246 PHE A O 1
ATOM 1903 N N . TYR A 1 247 ? 3.969 10.188 9.375 1 92.5 247 TYR A N 1
ATOM 1904 C CA . TYR A 1 247 ? 5.105 10.367 8.477 1 92.5 247 TYR A CA 1
ATOM 1905 C C . TYR A 1 247 ? 4.965 11.648 7.668 1 92.5 247 TYR A C 1
ATOM 1907 O O . TYR A 1 247 ? 3.955 11.852 6.988 1 92.5 247 TYR A O 1
ATOM 1915 N N . VAL A 1 248 ? 6.031 12.453 7.715 1 94.81 248 VAL A N 1
ATOM 1916 C CA . VAL A 1 248 ? 5.93 13.75 7.051 1 94.81 248 VAL A CA 1
ATOM 1917 C C . VAL A 1 248 ? 7.227 14.055 6.305 1 94.81 248 VAL A C 1
ATOM 1919 O O . VAL A 1 248 ? 8.32 13.828 6.832 1 94.81 248 VAL A O 1
ATOM 1922 N N . ASP A 1 249 ? 7.109 14.445 5.062 1 93.88 249 ASP A N 1
ATOM 1923 C CA . ASP A 1 249 ? 8.188 15.07 4.305 1 93.88 249 ASP A CA 1
ATOM 1924 C C . ASP A 1 249 ? 7.953 16.578 4.148 1 93.88 249 ASP A C 1
ATOM 1926 O O . ASP A 1 249 ? 6.855 17 3.787 1 93.88 249 ASP A O 1
ATOM 1930 N N . PHE A 1 250 ? 9 17.375 4.434 1 93.75 250 PHE A N 1
ATOM 1931 C CA . PHE A 1 250 ? 8.844 18.812 4.25 1 93.75 250 PHE A CA 1
ATOM 1932 C C . PHE A 1 250 ? 10.055 19.406 3.535 1 93.75 250 PHE A C 1
ATOM 1934 O O . PHE A 1 250 ? 11.148 18.844 3.588 1 93.75 250 PHE A O 1
ATOM 1941 N N . GLU A 1 251 ? 9.797 20.516 2.869 1 92.44 251 GLU A N 1
ATOM 1942 C CA . GLU A 1 251 ? 10.812 21.141 2.033 1 92.44 251 GLU A CA 1
ATOM 1943 C C . GLU A 1 251 ? 11.656 22.125 2.84 1 92.44 251 GLU A C 1
ATOM 1945 O O . GLU A 1 251 ? 11.414 23.344 2.801 1 92.44 251 GLU A O 1
ATOM 1950 N N . ALA A 1 252 ? 12.695 21.656 3.43 1 93.12 252 ALA A N 1
ATOM 1951 C CA . ALA A 1 252 ? 13.688 22.469 4.137 1 93.12 252 ALA A CA 1
ATOM 1952 C C . ALA A 1 252 ? 14.867 21.609 4.598 1 93.12 252 ALA A C 1
ATOM 1954 O O . ALA A 1 252 ? 14.703 20.438 4.918 1 93.12 252 ALA A O 1
ATOM 1955 N N . SER A 1 253 ? 15.953 22.266 4.641 1 93.5 253 SER A N 1
ATOM 1956 C CA . SER A 1 253 ? 17.172 21.625 5.145 1 93.5 253 SER A CA 1
ATOM 1957 C C . SER A 1 253 ? 17.234 21.672 6.668 1 93.5 253 SER A C 1
ATOM 1959 O O . SER A 1 253 ? 16.703 22.609 7.285 1 93.5 253 SER A O 1
ATOM 1961 N N . MET A 1 254 ? 17.891 20.75 7.176 1 90.56 254 MET A N 1
ATOM 1962 C CA . MET A 1 254 ? 18.094 20.734 8.625 1 90.56 254 MET A CA 1
ATOM 1963 C C . MET A 1 254 ? 19.016 21.859 9.055 1 90.56 254 MET A C 1
ATOM 1965 O O . MET A 1 254 ? 19.094 22.188 10.242 1 90.56 254 MET A O 1
ATOM 1969 N N . THR A 1 255 ? 19.672 22.391 8.172 1 90.25 255 THR A N 1
ATOM 1970 C CA . THR A 1 255 ? 20.531 23.531 8.5 1 90.25 255 THR A CA 1
ATOM 1971 C C . THR A 1 255 ? 19.75 24.828 8.469 1 90.25 255 THR A C 1
ATOM 1973 O O . THR A 1 255 ? 20.219 25.859 8.945 1 90.25 255 THR A O 1
ATOM 1976 N N . ASP A 1 256 ? 18.625 24.797 7.902 1 92 256 ASP A N 1
ATOM 1977 C CA . ASP A 1 256 ? 17.719 25.938 7.898 1 92 256 ASP A CA 1
ATOM 1978 C C . ASP A 1 256 ? 17.172 26.219 9.297 1 92 256 ASP A C 1
ATOM 1980 O O . ASP A 1 256 ? 16.562 25.328 9.906 1 92 256 ASP A O 1
ATOM 1984 N N . VAL A 1 257 ? 17.328 27.438 9.766 1 93.88 257 VAL A N 1
ATOM 1985 C CA . VAL A 1 257 ? 16.891 27.828 11.109 1 93.88 257 VAL A CA 1
ATOM 1986 C C . VAL A 1 257 ? 15.383 27.625 11.227 1 93.88 257 VAL A C 1
ATOM 1988 O O . VAL A 1 257 ? 14.883 27.266 12.289 1 93.88 257 VAL A O 1
ATOM 1991 N N . ARG A 1 258 ? 14.695 27.906 10.18 1 94.19 258 ARG A N 1
ATOM 1992 C CA . ARG A 1 258 ? 13.25 27.719 10.18 1 94.19 258 ARG A CA 1
ATOM 1993 C C . ARG A 1 258 ? 12.891 26.266 10.461 1 94.19 258 ARG A C 1
ATOM 1995 O O . ARG A 1 258 ? 12 25.969 11.266 1 94.19 258 ARG A O 1
ATOM 2002 N N . ALA A 1 259 ? 13.625 25.375 9.828 1 94.5 259 ALA A N 1
ATOM 2003 C CA . ALA A 1 259 ? 13.383 23.953 10.008 1 94.5 259 ALA A CA 1
ATOM 2004 C C . ALA A 1 259 ? 13.727 23.5 11.422 1 94.5 259 ALA A C 1
ATOM 2006 O O . ALA A 1 259 ? 12.992 22.734 12.039 1 94.5 259 ALA A O 1
ATOM 2007 N N . GLN A 1 260 ? 14.789 24.047 11.906 1 95.44 260 GLN A N 1
ATOM 2008 C CA . GLN A 1 260 ? 15.203 23.703 13.266 1 95.44 260 GLN A CA 1
ATOM 2009 C C . GLN A 1 260 ? 14.148 24.141 14.281 1 95.44 260 GLN A C 1
ATOM 2011 O O . GLN A 1 260 ? 13.797 23.375 15.18 1 95.44 260 GLN A O 1
ATOM 2016 N N . ASN A 1 261 ? 13.695 25.281 14.133 1 96.12 261 ASN A N 1
ATOM 2017 C CA . ASN A 1 261 ? 12.672 25.797 15.023 1 96.12 261 ASN A CA 1
ATOM 2018 C C . ASN A 1 261 ? 11.367 25.016 14.891 1 96.12 261 ASN A C 1
ATOM 2020 O O . ASN A 1 261 ? 10.672 24.781 15.891 1 96.12 261 ASN A O 1
ATOM 2024 N N . ALA A 1 262 ? 11.031 24.656 13.688 1 95.5 262 ALA A N 1
ATOM 2025 C CA . ALA A 1 262 ? 9.836 23.859 13.461 1 95.5 262 ALA A CA 1
ATOM 2026 C C . ALA A 1 262 ? 9.922 22.531 14.195 1 95.5 262 ALA A C 1
ATOM 2028 O O . ALA A 1 262 ? 8.961 22.094 14.828 1 95.5 262 ALA A O 1
ATOM 2029 N N . LEU A 1 263 ? 11.062 21.906 14.109 1 96.44 263 LEU A N 1
ATOM 2030 C CA . LEU A 1 263 ? 11.266 20.609 14.742 1 96.44 263 LEU A CA 1
ATOM 2031 C C . LEU A 1 263 ? 11.25 20.719 16.266 1 96.44 263 LEU A C 1
ATOM 2033 O O . LEU A 1 263 ? 10.742 19.844 16.953 1 96.44 263 LEU A O 1
ATOM 2037 N N . LYS A 1 264 ? 11.805 21.812 16.734 1 95.75 264 LYS A N 1
ATOM 2038 C CA . LYS A 1 264 ? 11.727 22.062 18.172 1 95.75 264 LYS A CA 1
ATOM 2039 C C . LYS A 1 264 ? 10.281 22.219 18.625 1 95.75 264 LYS A C 1
ATOM 2041 O O . LYS A 1 264 ? 9.883 21.672 19.656 1 95.75 264 LYS A O 1
ATOM 2046 N N . GLY A 1 265 ? 9.539 23 17.891 1 94.19 265 GLY A N 1
ATOM 2047 C CA . GLY A 1 265 ? 8.117 23.125 18.172 1 94.19 265 GLY A CA 1
ATOM 2048 C C . GLY A 1 265 ? 7.375 21.812 18.125 1 94.19 265 GLY A C 1
ATOM 2049 O O . GLY A 1 265 ? 6.531 21.531 18.984 1 94.19 265 GLY A O 1
ATOM 2050 N N . LEU A 1 266 ? 7.664 21 17.125 1 94.38 266 LEU A N 1
ATOM 2051 C CA . LEU A 1 266 ? 7.047 19.688 16.969 1 94.38 266 LEU A CA 1
ATOM 2052 C C . LEU A 1 266 ? 7.379 18.781 18.156 1 94.38 266 LEU A C 1
ATOM 2054 O O . LEU A 1 266 ? 6.523 18.031 18.625 1 94.38 266 LEU A O 1
ATOM 2058 N N . GLU A 1 267 ? 8.547 18.875 18.578 1 93.94 267 GLU A N 1
ATOM 2059 C CA . GLU A 1 267 ? 9.008 18.062 19.703 1 93.94 267 GLU A CA 1
ATOM 2060 C C . GLU A 1 267 ? 8.227 18.375 20.984 1 93.94 267 GLU A C 1
ATOM 2062 O O . GLU A 1 267 ? 8.039 17.5 21.828 1 93.94 267 GLU A O 1
ATOM 2067 N N . GLU A 1 268 ? 7.738 19.547 21.125 1 92.19 268 GLU A N 1
ATOM 2068 C CA . GLU A 1 268 ? 6.988 19.969 22.297 1 92.19 268 GLU A CA 1
ATOM 2069 C C . GLU A 1 268 ? 5.602 19.344 22.344 1 92.19 268 GLU A C 1
ATOM 2071 O O . GLU A 1 268 ? 5.023 19.156 23.406 1 92.19 268 GLU A O 1
ATOM 2076 N N . VAL A 1 269 ? 5.152 19.047 21.219 1 89.31 269 VAL A N 1
ATOM 2077 C CA . VAL A 1 269 ? 3.773 18.578 21.172 1 89.31 269 VAL A CA 1
ATOM 2078 C C . VAL A 1 269 ? 3.75 17.078 20.906 1 89.31 269 VAL A C 1
ATOM 2080 O O . VAL A 1 269 ? 2.785 16.391 21.25 1 89.31 269 VAL A O 1
ATOM 2083 N N . ALA A 1 270 ? 4.77 16.516 20.297 1 90.38 270 ALA A N 1
ATOM 2084 C CA . ALA A 1 270 ? 4.82 15.117 19.906 1 90.38 270 ALA A CA 1
ATOM 2085 C C . ALA A 1 270 ? 5.285 14.234 21.062 1 90.38 270 ALA A C 1
ATOM 2087 O O . ALA A 1 270 ? 6.117 14.648 21.859 1 90.38 270 ALA A O 1
ATOM 2088 N N . SER A 1 271 ? 4.68 13.055 21.141 1 85.44 271 SER A N 1
ATOM 2089 C CA . SER A 1 271 ? 5.125 12.086 22.125 1 85.44 271 SER A CA 1
ATOM 2090 C C . SER A 1 271 ? 6.477 11.484 21.766 1 85.44 271 SER A C 1
ATOM 2092 O O . SER A 1 271 ? 7.215 11.016 22.625 1 85.44 271 SER A O 1
ATOM 2094 N N . PHE A 1 272 ? 6.789 11.516 20.625 1 86.62 272 PHE A N 1
ATOM 2095 C CA . PHE A 1 272 ? 8.086 11.102 20.094 1 86.62 272 PHE A CA 1
ATOM 2096 C C . PHE A 1 272 ? 8.344 11.734 18.734 1 86.62 272 PHE A C 1
ATOM 2098 O O . PHE A 1 272 ? 7.402 12.062 18 1 86.62 272 PHE A O 1
ATOM 2105 N N . LEU A 1 273 ? 9.617 11.953 18.406 1 91.56 273 LEU A N 1
ATOM 2106 C CA . LEU A 1 273 ? 10.023 12.539 17.125 1 91.56 273 LEU A CA 1
ATOM 2107 C C . LEU A 1 273 ? 11.344 11.945 16.656 1 91.56 273 LEU A C 1
ATOM 2109 O O . LEU A 1 273 ? 12.305 11.852 17.438 1 91.56 273 LEU A O 1
ATOM 2113 N N . ARG A 1 274 ? 11.359 11.547 15.406 1 92.19 274 ARG A N 1
ATOM 2114 C CA . ARG A 1 274 ? 12.586 11.055 14.781 1 92.19 274 ARG A CA 1
ATOM 2115 C C . ARG A 1 274 ? 12.781 11.68 13.398 1 92.19 274 ARG A C 1
ATOM 2117 O O . ARG A 1 274 ? 11.859 11.68 12.578 1 92.19 274 ARG A O 1
ATOM 2124 N N . VAL A 1 275 ? 13.914 12.227 13.266 1 94 275 VAL A N 1
ATOM 2125 C CA . VAL A 1 275 ? 14.305 12.68 11.93 1 94 275 VAL A CA 1
ATOM 2126 C C . VAL A 1 275 ? 14.938 11.523 11.156 1 94 275 VAL A C 1
ATOM 2128 O O . VAL A 1 275 ? 15.961 10.969 11.586 1 94 275 VAL A O 1
ATOM 2131 N N . LEU A 1 276 ? 14.406 11.18 10.016 1 95 276 LEU A N 1
ATOM 2132 C CA . LEU A 1 276 ? 14.859 10.031 9.242 1 95 276 LEU A CA 1
ATOM 2133 C C . LEU A 1 276 ? 15.992 10.414 8.297 1 95 276 LEU A C 1
ATOM 2135 O O . LEU A 1 276 ? 16.812 9.57 7.922 1 95 276 LEU A O 1
ATOM 2139 N N . GLY A 1 277 ? 15.938 11.672 7.867 1 95.31 277 GLY A N 1
ATOM 2140 C CA . GLY A 1 277 ? 17.016 12.141 7.004 1 95.31 277 GLY A CA 1
ATOM 2141 C C . GLY A 1 277 ? 16.703 13.477 6.355 1 95.31 277 GLY A C 1
ATOM 2142 O O . GLY A 1 277 ? 15.555 13.906 6.301 1 95.31 277 GLY A O 1
ATOM 2143 N N . CYS A 1 278 ? 17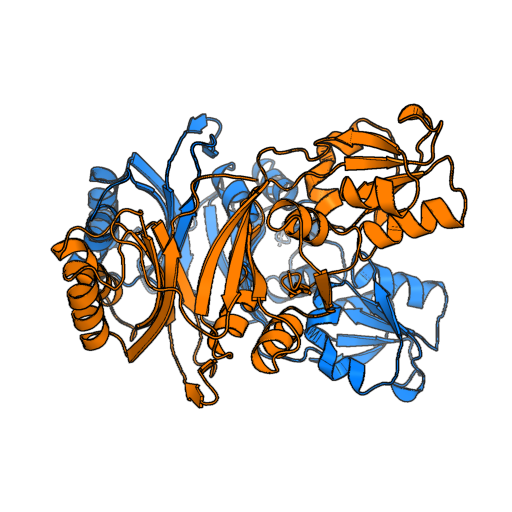.703 14.164 6 1 95.06 278 CYS A N 1
ATOM 2144 C CA . CYS A 1 278 ? 17.719 15.398 5.223 1 95.06 278 CYS A CA 1
ATOM 2145 C C . CYS A 1 278 ? 18.547 15.234 3.949 1 95.06 278 CYS A C 1
ATOM 2147 O O . CYS A 1 278 ? 19.734 14.922 4.008 1 95.06 278 CYS A O 1
ATOM 2149 N N . TYR A 1 279 ? 17.906 15.43 2.781 1 94.5 279 TYR A N 1
ATOM 2150 C CA . TYR A 1 279 ? 18.531 15.062 1.511 1 94.5 279 TYR A CA 1
ATOM 2151 C C . TYR A 1 279 ? 18.047 15.977 0.39 1 94.5 279 TYR A C 1
ATOM 2153 O O . TYR A 1 279 ? 17.031 16.656 0.532 1 94.5 279 TYR A O 1
ATOM 2161 N N . PRO A 1 280 ? 18.797 15.992 -0.697 1 91.25 280 PRO A N 1
ATOM 2162 C CA . PRO A 1 280 ? 18.375 16.828 -1.82 1 91.25 280 PRO A CA 1
ATOM 2163 C C . PRO A 1 280 ? 17.078 16.344 -2.477 1 91.25 280 PRO A C 1
ATOM 2165 O O . PRO A 1 280 ? 16.875 15.125 -2.596 1 91.25 280 PRO A O 1
ATOM 2168 N N . CYS A 1 281 ? 16.266 17.25 -2.811 1 85.5 281 CYS A N 1
ATOM 2169 C CA . CYS A 1 281 ? 15.039 16.906 -3.523 1 85.5 281 CYS A CA 1
ATOM 2170 C C . CYS A 1 281 ? 15.352 16.297 -4.883 1 85.5 281 CYS A C 1
ATOM 2172 O O . CYS A 1 281 ? 16.281 16.734 -5.562 1 85.5 281 CYS A O 1
ATOM 2174 N N . SER A 1 282 ? 14.625 15.18 -5.102 1 74.88 282 SER A N 1
ATOM 2175 C CA . SER A 1 282 ? 14.812 14.578 -6.418 1 74.88 282 SER A CA 1
ATOM 2176 C C . SER A 1 282 ? 14.156 15.422 -7.508 1 74.88 282 SER A C 1
ATOM 2178 O O . SER A 1 282 ? 12.992 15.812 -7.387 1 74.88 282 SER A O 1
ATOM 2180 N N . THR A 1 283 ? 14.898 15.867 -8.461 1 64.31 283 THR A N 1
ATOM 2181 C CA . THR A 1 283 ? 14.359 16.688 -9.547 1 64.31 283 THR A CA 1
ATOM 2182 C C . THR A 1 283 ? 14.078 15.828 -10.781 1 64.31 283 THR A C 1
ATOM 2184 O O . THR A 1 283 ? 13.469 16.297 -11.742 1 64.31 283 THR A O 1
ATOM 2187 N N . THR A 1 284 ? 14.547 14.578 -10.711 1 64.19 284 THR A N 1
ATOM 2188 C CA . THR A 1 284 ? 14.438 13.844 -11.969 1 64.19 284 THR A CA 1
ATOM 2189 C C . THR A 1 284 ? 13.938 12.422 -11.719 1 64.19 284 THR A C 1
ATOM 2191 O O . THR A 1 284 ? 14.305 11.797 -10.719 1 64.19 284 THR A O 1
ATOM 2194 N N . THR A 1 285 ? 12.938 12.141 -12.531 1 69.12 285 THR A N 1
ATOM 2195 C CA . THR A 1 285 ? 12.531 10.742 -12.617 1 69.12 285 THR A CA 1
ATOM 2196 C C . THR A 1 285 ? 13.43 9.977 -13.578 1 69.12 285 THR A C 1
ATOM 2198 O O . THR A 1 285 ? 13.703 10.438 -14.688 1 69.12 285 THR A O 1
ATOM 2201 N N . ILE A 1 286 ? 14.133 9.016 -13.07 1 70.25 286 ILE A N 1
ATOM 2202 C CA . ILE A 1 286 ? 15 8.219 -13.922 1 70.25 286 ILE A CA 1
ATOM 2203 C C . ILE A 1 286 ? 14.258 6.977 -14.406 1 70.25 286 ILE A C 1
ATOM 2205 O O . ILE A 1 286 ? 13.398 6.445 -13.695 1 70.25 286 ILE A O 1
ATOM 2209 N N . MET B 1 1 ? -36.781 -14.125 2.869 1 38.44 1 MET B N 1
ATOM 2210 C CA . MET B 1 1 ? -36.094 -12.891 3.223 1 38.44 1 MET B CA 1
ATOM 2211 C C . MET B 1 1 ? -34.844 -12.688 2.342 1 38.44 1 MET B C 1
ATOM 2213 O O . MET B 1 1 ? -34.031 -13.594 2.209 1 38.44 1 MET B O 1
ATOM 2217 N N . CYS B 1 2 ? -34.875 -11.891 1.35 1 53.34 2 CYS B N 1
ATOM 2218 C CA . CYS B 1 2 ? -33.969 -11.914 0.19 1 53.34 2 CYS B CA 1
ATOM 2219 C C . CYS B 1 2 ? -32.531 -11.648 0.6 1 53.34 2 CYS B C 1
ATOM 2221 O O . CYS B 1 2 ? -32.25 -10.695 1.337 1 53.34 2 CYS B O 1
ATOM 2223 N N . ASP B 1 3 ? -31.531 -12.609 0.556 1 83 3 ASP B N 1
ATOM 2224 C CA . ASP B 1 3 ? -30.109 -12.688 0.894 1 83 3 ASP B CA 1
ATOM 2225 C C . ASP B 1 3 ? -29.344 -11.523 0.279 1 83 3 ASP B C 1
ATOM 2227 O O . ASP B 1 3 ? -29.562 -11.164 -0.881 1 83 3 ASP B O 1
ATOM 2231 N N . VAL B 1 4 ? -28.859 -10.641 1.139 1 92 4 VAL B N 1
ATOM 2232 C CA . VAL B 1 4 ? -28.047 -9.539 0.649 1 92 4 VAL B CA 1
ATOM 2233 C C . VAL B 1 4 ? -26.953 -10.07 -0.269 1 92 4 VAL B C 1
ATOM 2235 O O . VAL B 1 4 ? -26.281 -11.062 0.059 1 92 4 VAL B O 1
ATOM 2238 N N . CYS B 1 5 ? -26.953 -9.594 -1.472 1 96.38 5 CYS B N 1
ATOM 2239 C CA . CYS B 1 5 ? -25.891 -9.953 -2.41 1 96.38 5 CYS B CA 1
ATOM 2240 C C . CYS B 1 5 ? -24.656 -9.086 -2.209 1 96.38 5 CYS B C 1
ATOM 2242 O O . CYS B 1 5 ? -24.719 -7.863 -2.359 1 96.38 5 CYS B O 1
ATOM 2244 N N . VAL B 1 6 ? -23.547 -9.711 -1.903 1 96.81 6 VAL B N 1
ATOM 2245 C CA . VAL B 1 6 ? -22.328 -8.984 -1.558 1 96.81 6 VAL B CA 1
ATOM 2246 C C . VAL B 1 6 ? -21.266 -9.234 -2.623 1 96.81 6 VAL B C 1
ATOM 2248 O O . VAL B 1 6 ? -20.812 -10.359 -2.801 1 96.81 6 VAL B O 1
ATOM 2251 N N . ALA B 1 7 ? -20.891 -8.188 -3.301 1 97.75 7 ALA B N 1
ATOM 2252 C CA . ALA B 1 7 ? -19.844 -8.266 -4.32 1 97.75 7 ALA B CA 1
ATOM 2253 C C . ALA B 1 7 ? -18.469 -8.008 -3.721 1 97.75 7 ALA B C 1
ATOM 2255 O O . ALA B 1 7 ? -18.312 -7.137 -2.859 1 97.75 7 ALA B O 1
ATOM 2256 N N . TYR B 1 8 ? -17.469 -8.734 -4.148 1 95.06 8 TYR B N 1
ATOM 2257 C CA . TYR B 1 8 ? -16.094 -8.57 -3.672 1 95.06 8 TYR B CA 1
ATOM 2258 C C . TYR B 1 8 ? -15.094 -9.094 -4.695 1 95.06 8 TYR B C 1
ATOM 2260 O O . TYR B 1 8 ? -15.453 -9.906 -5.555 1 95.06 8 TYR B O 1
ATOM 2268 N N . GLN B 1 9 ? -13.922 -8.547 -4.641 1 90.75 9 GLN B N 1
ATOM 2269 C CA . GLN B 1 9 ? -12.852 -9.102 -5.465 1 90.75 9 GLN B CA 1
ATOM 2270 C C . GLN B 1 9 ? -12.258 -10.359 -4.828 1 90.75 9 GLN B C 1
ATOM 2272 O O . GLN B 1 9 ? -11.703 -10.297 -3.729 1 90.75 9 GLN B O 1
ATOM 2277 N N . GLY B 1 10 ? -12.352 -11.375 -5.43 1 87.56 10 GLY B N 1
ATOM 2278 C CA . GLY B 1 10 ? -11.82 -12.633 -4.934 1 87.56 10 GLY B CA 1
ATOM 2279 C C . GLY B 1 10 ? -12.562 -13.844 -5.469 1 87.56 10 GLY B C 1
ATOM 2280 O O . GLY B 1 10 ? -13.188 -13.773 -6.527 1 87.56 10 GLY B O 1
ATOM 2281 N N . SER B 1 11 ? -12.359 -14.961 -4.82 1 87.94 11 SER B N 1
ATOM 2282 C CA . SER B 1 11 ? -13 -16.234 -5.16 1 87.94 11 SER B CA 1
ATOM 2283 C C . SER B 1 11 ? -13.391 -17 -3.904 1 87.94 11 SER B C 1
ATOM 2285 O O . SER B 1 11 ? -12.93 -16.688 -2.807 1 87.94 11 SER B O 1
ATOM 2287 N N . PRO B 1 12 ? -14.289 -17.922 -4.078 1 89.75 12 PRO B N 1
ATOM 2288 C CA . PRO B 1 12 ? -14.641 -18.75 -2.918 1 89.75 12 PRO B CA 1
ATOM 2289 C C . PRO B 1 12 ? -13.422 -19.359 -2.238 1 89.75 12 PRO B C 1
ATOM 2291 O O . PRO B 1 12 ? -12.5 -19.828 -2.914 1 89.75 12 PRO B O 1
ATOM 2294 N N . GLY B 1 13 ? -13.367 -19.234 -0.919 1 89.38 13 GLY B N 1
ATOM 2295 C CA . GLY B 1 13 ? -12.273 -19.812 -0.154 1 89.38 13 GLY B CA 1
ATOM 2296 C C . GLY B 1 13 ? -11.211 -18.797 0.227 1 89.38 13 GLY B C 1
ATOM 2297 O O . GLY B 1 13 ? -10.359 -19.078 1.078 1 89.38 13 GLY B O 1
ATOM 2298 N N . THR B 1 14 ? -11.227 -17.641 -0.404 1 88.25 14 THR B N 1
ATOM 2299 C CA . THR B 1 14 ? -10.234 -16.609 -0.113 1 88.25 14 THR B CA 1
ATOM 2300 C C . THR B 1 14 ? -10.477 -16 1.264 1 88.25 14 THR B C 1
ATOM 2302 O O . THR B 1 14 ? -11.547 -16.188 1.851 1 88.25 14 THR B O 1
ATOM 2305 N N . VAL B 1 15 ? -9.516 -15.344 1.705 1 86.38 15 VAL B N 1
ATOM 2306 C CA . VAL B 1 15 ? -9.586 -14.672 2.996 1 86.38 15 VAL B CA 1
ATOM 2307 C C . VAL B 1 15 ? -10.719 -13.648 2.982 1 86.38 15 VAL B C 1
ATOM 2309 O O . VAL B 1 15 ? -11.469 -13.523 3.957 1 86.38 15 VAL B O 1
ATOM 2312 N N . ILE B 1 16 ? -10.938 -12.969 1.911 1 88.31 16 ILE B N 1
ATOM 2313 C CA . ILE B 1 16 ? -11.969 -11.945 1.825 1 88.31 16 ILE B CA 1
ATOM 2314 C C . ILE B 1 16 ? -13.352 -12.594 1.867 1 88.31 16 ILE B C 1
ATOM 2316 O O . ILE B 1 16 ? -14.281 -12.055 2.473 1 88.31 16 ILE B O 1
ATOM 2320 N N . GLU B 1 17 ? -13.484 -13.719 1.193 1 90.56 17 GLU B N 1
ATOM 2321 C CA . GLU B 1 17 ? -14.789 -14.375 1.269 1 90.56 17 GLU B CA 1
ATOM 2322 C C . GLU B 1 17 ? -15.102 -14.812 2.695 1 90.56 17 GLU B C 1
ATOM 2324 O O . GLU B 1 17 ? -16.234 -14.664 3.16 1 90.56 17 GLU B O 1
ATOM 2329 N N . ALA B 1 18 ? -14.109 -15.453 3.285 1 87.12 18 ALA B N 1
ATOM 2330 C CA . ALA B 1 18 ? -14.289 -15.836 4.684 1 87.12 18 ALA B CA 1
ATOM 2331 C C . ALA B 1 18 ? -14.781 -14.656 5.52 1 87.12 18 ALA B C 1
ATOM 2333 O O . ALA B 1 18 ? -15.68 -14.805 6.348 1 87.12 18 ALA B O 1
ATOM 2334 N N . PHE B 1 19 ? -14.328 -13.578 5.234 1 85.94 19 PHE B N 1
ATOM 2335 C CA . PHE B 1 19 ? -14.703 -12.344 5.926 1 85.94 19 PHE B CA 1
ATOM 2336 C C . PHE B 1 19 ? -16.141 -11.945 5.578 1 85.94 19 PHE B C 1
ATOM 2338 O O . PHE B 1 19 ? -16.906 -11.57 6.461 1 85.94 19 PHE B O 1
ATOM 2345 N N . VAL B 1 20 ? -16.391 -11.883 4.32 1 90.62 20 VAL B N 1
ATOM 2346 C CA . VAL B 1 20 ? -17.734 -11.5 3.865 1 90.62 20 VAL B CA 1
ATOM 2347 C C . VAL B 1 20 ? -18.781 -12.375 4.551 1 90.62 20 VAL B C 1
ATOM 2349 O O . VAL B 1 20 ? -19.781 -11.859 5.066 1 90.62 20 VAL B O 1
ATOM 2352 N N . LEU B 1 21 ? -18.5 -13.625 4.66 1 90.31 21 LEU B N 1
ATOM 2353 C CA . LEU B 1 21 ? -19.453 -14.562 5.246 1 90.31 21 LEU B CA 1
ATOM 2354 C C . LEU B 1 21 ? -19.562 -14.359 6.754 1 90.31 21 LEU B C 1
ATOM 2356 O O . LEU B 1 21 ? -20.625 -14.562 7.336 1 90.31 21 LEU B O 1
ATOM 2360 N N . LYS B 1 22 ? -18.484 -13.961 7.34 1 88.69 22 LYS B N 1
ATOM 2361 C CA . LYS B 1 22 ? -18.516 -13.656 8.766 1 88.69 22 LYS B CA 1
ATOM 2362 C C . LYS B 1 22 ? -19.266 -12.359 9.047 1 88.69 22 LYS B C 1
ATOM 2364 O O . LYS B 1 22 ? -20.047 -12.281 9.992 1 88.69 22 LYS B O 1
ATOM 2369 N N . ALA B 1 23 ? -19.062 -11.391 8.242 1 88.5 23 ALA B N 1
ATOM 2370 C CA . ALA B 1 23 ? -19.656 -10.078 8.43 1 88.5 23 ALA B CA 1
ATOM 2371 C C . ALA B 1 23 ? -21.125 -10.086 8.039 1 88.5 23 ALA B C 1
ATOM 2373 O O . ALA B 1 23 ? -21.938 -9.359 8.625 1 88.5 23 ALA B O 1
ATOM 2374 N N . PHE B 1 24 ? -21.422 -10.938 7.027 1 91.06 24 PHE B N 1
ATOM 2375 C CA . PHE B 1 24 ? -22.781 -11.047 6.512 1 91.06 24 PHE B CA 1
ATOM 2376 C C . PHE B 1 24 ? -23.203 -12.508 6.41 1 91.06 24 PHE B C 1
ATOM 2378 O O . PHE B 1 24 ? -23.266 -13.07 5.316 1 91.06 24 PHE B O 1
ATOM 2385 N N . PRO B 1 25 ? -23.547 -13.125 7.484 1 88.19 25 PRO B N 1
ATOM 2386 C CA . PRO B 1 25 ? -23.797 -14.57 7.535 1 88.19 25 PRO B CA 1
ATOM 2387 C C . PRO B 1 25 ? -24.891 -15.008 6.578 1 88.19 25 PRO B C 1
ATOM 2389 O O . PRO B 1 25 ? -24.859 -16.125 6.055 1 88.19 25 PRO B O 1
ATOM 2392 N N . GLU B 1 26 ? -25.953 -14.273 6.277 1 89.19 26 GLU B N 1
ATOM 2393 C CA . GLU B 1 26 ? -27.047 -14.688 5.406 1 89.19 26 GLU B CA 1
ATOM 2394 C C . GLU B 1 26 ? -26.953 -14 4.047 1 89.19 26 GLU B C 1
ATOM 2396 O O . GLU B 1 26 ? -27.984 -13.758 3.402 1 89.19 26 GLU B O 1
ATOM 2401 N N . CYS B 1 27 ? -25.719 -13.953 3.602 1 93.12 27 CYS B N 1
ATOM 2402 C CA . CYS B 1 27 ? -25.594 -13.242 2.334 1 93.12 27 CYS B CA 1
ATOM 2403 C C . CYS B 1 27 ? -25.328 -14.211 1.188 1 93.12 27 CYS B C 1
ATOM 2405 O O . CYS B 1 27 ? -25.047 -15.391 1.416 1 93.12 27 CYS B O 1
ATOM 2407 N N . THR B 1 28 ? -25.625 -13.773 -0.013 1 94.81 28 THR B N 1
ATOM 2408 C CA . THR B 1 28 ? -25.125 -14.398 -1.234 1 94.81 28 THR B CA 1
ATOM 2409 C C . THR B 1 28 ? -23.891 -13.672 -1.748 1 94.81 28 THR B C 1
ATOM 2411 O O . THR B 1 28 ? -23.891 -12.453 -1.918 1 94.81 28 THR B O 1
ATOM 2414 N N . THR B 1 29 ? -22.859 -14.414 -1.913 1 94.31 29 THR B N 1
ATOM 2415 C CA . THR B 1 29 ? -21.609 -13.797 -2.332 1 94.31 29 THR B CA 1
ATOM 2416 C C . THR B 1 29 ? -21.547 -13.672 -3.852 1 94.31 29 THR B C 1
ATOM 2418 O O . THR B 1 29 ? -22.031 -14.547 -4.57 1 94.31 29 THR B O 1
ATOM 2421 N N . VAL B 1 30 ? -20.984 -12.633 -4.371 1 96.12 30 VAL B N 1
ATOM 2422 C CA . VAL B 1 30 ? -20.75 -12.367 -5.785 1 96.12 30 VAL B CA 1
ATOM 2423 C C . VAL B 1 30 ? -19.266 -12.102 -6.023 1 96.12 30 VAL B C 1
ATOM 2425 O O . VAL B 1 30 ? -18.844 -10.938 -6.082 1 96.12 30 VAL B O 1
ATOM 2428 N N . PRO B 1 31 ? -18.516 -13.164 -6.164 1 94.25 31 PRO B N 1
ATOM 2429 C CA . PRO B 1 31 ? -17.078 -13 -6.414 1 94.25 31 PRO B CA 1
ATOM 2430 C C . PRO B 1 31 ? -16.781 -12.414 -7.793 1 94.25 31 PRO B C 1
ATOM 2432 O O . PRO B 1 31 ? -17.438 -12.781 -8.773 1 94.25 31 PRO B O 1
ATOM 2435 N N . LEU B 1 32 ? -15.906 -11.461 -7.844 1 92.88 32 LEU B N 1
ATOM 2436 C CA . LEU B 1 32 ? -15.469 -10.828 -9.086 1 92.88 32 LEU B CA 1
ATOM 2437 C C . LEU B 1 32 ? -13.953 -10.82 -9.188 1 92.88 32 LEU B C 1
ATOM 2439 O O . LEU B 1 32 ? -13.258 -10.992 -8.188 1 92.88 32 LEU B O 1
ATOM 2443 N N . GLN B 1 33 ? -13.398 -10.57 -10.312 1 81.88 33 GLN B N 1
ATOM 2444 C CA . GLN B 1 33 ? -11.969 -10.68 -10.555 1 81.88 33 GLN B CA 1
ATOM 2445 C C . GLN B 1 33 ? -11.258 -9.367 -10.227 1 81.88 33 GLN B C 1
ATOM 2447 O O . GLN B 1 33 ? -10.047 -9.352 -9.977 1 81.88 33 GLN B O 1
ATOM 2452 N N . ARG B 1 34 ? -12.102 -8.312 -10.289 1 86.06 34 ARG B N 1
ATOM 2453 C CA . ARG B 1 34 ? -11.531 -6.988 -10.047 1 86.06 34 ARG B CA 1
ATOM 2454 C C . ARG B 1 34 ? -12.375 -6.199 -9.055 1 86.06 34 ARG B C 1
ATOM 2456 O O . ARG B 1 34 ? -13.602 -6.352 -9.016 1 86.06 34 ARG B O 1
ATOM 2463 N N . SER B 1 35 ? -11.656 -5.402 -8.289 1 91.25 35 SER B N 1
ATOM 2464 C CA . SER B 1 35 ? -12.375 -4.555 -7.348 1 91.25 35 SER B CA 1
ATOM 2465 C C . SER B 1 35 ? -13.352 -3.629 -8.07 1 91.25 35 SER B C 1
ATOM 2467 O O . SER B 1 35 ? -14.469 -3.404 -7.598 1 91.25 35 SER B O 1
ATOM 2469 N N . GLU B 1 36 ? -12.898 -3.123 -9.203 1 90.44 36 GLU B N 1
ATOM 2470 C CA . GLU B 1 36 ? -13.75 -2.219 -9.984 1 90.44 36 GLU B CA 1
ATOM 2471 C C . GLU B 1 36 ? -15.039 -2.906 -10.406 1 90.44 36 GLU B C 1
ATOM 2473 O O . GLU B 1 36 ? -16.109 -2.297 -10.375 1 90.44 36 GLU B O 1
ATOM 2478 N N . ALA B 1 37 ? -14.914 -4.137 -10.781 1 93.25 37 ALA B N 1
ATOM 2479 C CA . ALA B 1 37 ? -16.078 -4.91 -11.195 1 93.25 37 ALA B CA 1
ATOM 2480 C C . ALA B 1 37 ? -17.062 -5.082 -10.039 1 93.25 37 ALA B C 1
ATOM 2482 O O . ALA B 1 37 ? -18.281 -5.137 -10.258 1 93.25 37 ALA B O 1
ATOM 2483 N N . ALA B 1 38 ? -16.531 -5.188 -8.859 1 96.12 38 ALA B N 1
ATOM 2484 C CA . ALA B 1 38 ? -17.406 -5.305 -7.691 1 96.12 38 ALA B CA 1
ATOM 2485 C C . ALA B 1 38 ? -18.25 -4.055 -7.512 1 96.12 38 ALA B C 1
ATOM 2487 O O . ALA B 1 38 ? -19.453 -4.148 -7.215 1 96.12 38 ALA B O 1
ATOM 2488 N N . LEU B 1 39 ? -17.672 -2.896 -7.723 1 96.69 39 LEU B N 1
ATOM 2489 C CA . LEU B 1 39 ? -18.438 -1.658 -7.605 1 96.69 39 LEU B CA 1
ATOM 2490 C C . LEU B 1 39 ? -19.438 -1.526 -8.742 1 96.69 39 LEU B C 1
ATOM 2492 O O . LEU B 1 39 ? -20.578 -1.101 -8.531 1 96.69 39 LEU B O 1
ATOM 2496 N N . GLU B 1 40 ? -19 -1.941 -9.914 1 96.69 40 GLU B N 1
ATOM 2497 C CA . GLU B 1 40 ? -19.906 -1.897 -11.07 1 96.69 40 GLU B CA 1
ATOM 2498 C C . GLU B 1 40 ? -21.109 -2.793 -10.859 1 96.69 40 GLU B C 1
ATOM 2500 O O . GLU B 1 40 ? -22.219 -2.461 -11.297 1 96.69 40 GLU B O 1
ATOM 2505 N N . ALA B 1 41 ? -20.906 -3.895 -10.203 1 97.25 41 ALA B N 1
ATOM 2506 C CA . ALA B 1 41 ? -22 -4.816 -9.914 1 97.25 41 ALA B CA 1
ATOM 2507 C C . ALA B 1 41 ? -23.062 -4.148 -9.039 1 97.25 41 ALA B C 1
ATOM 2509 O O . ALA B 1 41 ? -24.266 -4.379 -9.211 1 97.25 41 ALA B O 1
ATOM 2510 N N . VAL B 1 42 ? -22.656 -3.367 -8.148 1 97.44 42 VAL B N 1
ATOM 2511 C CA . VAL B 1 42 ? -23.594 -2.654 -7.281 1 97.44 42 VAL B CA 1
ATOM 2512 C C . VAL B 1 42 ? -24.297 -1.556 -8.07 1 97.44 42 VAL B C 1
ATOM 2514 O O . VAL B 1 42 ? -25.516 -1.402 -7.98 1 97.44 42 VAL B O 1
ATOM 2517 N N . GLU B 1 43 ? -23.516 -0.854 -8.859 1 96.38 43 GLU B N 1
ATOM 2518 C CA . GLU B 1 43 ? -24.078 0.225 -9.664 1 96.38 43 GLU B CA 1
ATOM 2519 C C . GLU B 1 43 ? -25.125 -0.301 -10.633 1 96.38 43 GLU B C 1
ATOM 2521 O O . GLU B 1 43 ? -26.125 0.373 -10.898 1 96.38 43 GLU B O 1
ATOM 2526 N N . SER B 1 44 ? -24.938 -1.518 -11.102 1 96.12 44 SER B N 1
ATOM 2527 C CA . SER B 1 44 ? -25.859 -2.125 -12.062 1 96.12 44 SER B CA 1
ATOM 2528 C C . SER B 1 44 ? -26.922 -2.951 -11.367 1 96.12 44 SER B C 1
ATOM 2530 O O . SER B 1 44 ? -27.703 -3.646 -12.016 1 96.12 44 SER B O 1
ATOM 2532 N N . SER B 1 45 ? -26.953 -3.049 -10.094 1 95 45 SER B N 1
ATOM 2533 C CA . SER B 1 45 ? -27.953 -3.705 -9.25 1 95 45 SER B CA 1
ATOM 2534 C C . SER B 1 45 ? -27.844 -5.223 -9.344 1 95 45 SER B C 1
ATOM 2536 O O . SER B 1 45 ? -28.828 -5.934 -9.141 1 95 45 SER B O 1
ATOM 2538 N N . LEU B 1 46 ? -26.672 -5.637 -9.727 1 95.31 46 LEU B N 1
ATOM 2539 C CA . LEU B 1 46 ? -26.391 -7.066 -9.672 1 95.31 46 LEU B CA 1
ATOM 2540 C C . LEU B 1 46 ? -26.062 -7.504 -8.25 1 95.31 46 LEU B C 1
ATOM 2542 O O . LEU B 1 46 ? -26.203 -8.68 -7.914 1 95.31 46 LEU B O 1
ATOM 2546 N N . ALA B 1 47 ? -25.578 -6.617 -7.492 1 97.19 47 ALA B N 1
ATOM 2547 C CA . ALA B 1 47 ? -25.312 -6.812 -6.07 1 97.19 47 ALA B CA 1
ATOM 2548 C C . ALA B 1 47 ? -25.891 -5.668 -5.242 1 97.19 47 ALA B C 1
ATOM 2550 O O . ALA B 1 47 ? -26.141 -4.578 -5.766 1 97.19 47 ALA B O 1
ATOM 2551 N N . ASP B 1 48 ? -26.125 -5.965 -4.027 1 96.94 48 ASP B N 1
ATOM 2552 C CA . ASP B 1 48 ? -26.672 -4.945 -3.139 1 96.94 48 ASP B CA 1
ATOM 2553 C C . ASP B 1 48 ? -25.562 -4.078 -2.549 1 96.94 48 ASP B C 1
ATOM 2555 O O . ASP B 1 48 ? -25.734 -2.867 -2.393 1 96.94 48 ASP B O 1
ATOM 2559 N N . ILE B 1 49 ? -24.453 -4.75 -2.17 1 96.88 49 ILE B N 1
ATOM 2560 C CA . ILE B 1 49 ? -23.328 -4.035 -1.579 1 96.88 49 ILE B CA 1
ATOM 2561 C C . ILE B 1 49 ? -22.016 -4.609 -2.109 1 96.88 49 ILE B C 1
ATOM 2563 O O . ILE B 1 49 ? -22 -5.719 -2.654 1 96.88 49 ILE B O 1
ATOM 2567 N N . ALA B 1 50 ? -20.953 -3.797 -1.979 1 97.62 50 ALA B N 1
ATOM 2568 C CA . ALA B 1 50 ? -19.594 -4.223 -2.35 1 97.62 50 ALA B CA 1
ATOM 2569 C C . ALA B 1 50 ? -18.625 -4.016 -1.194 1 97.62 50 ALA B C 1
ATOM 2571 O O . ALA B 1 50 ? -18.766 -3.066 -0.418 1 97.62 50 ALA B O 1
ATOM 2572 N N . ILE B 1 51 ? -17.719 -4.926 -1.089 1 95.94 51 ILE B N 1
ATOM 2573 C CA . ILE B 1 51 ? -16.656 -4.844 -0.094 1 95.94 51 ILE B CA 1
ATOM 2574 C C . ILE B 1 51 ? -15.352 -4.414 -0.765 1 95.94 51 ILE B C 1
ATOM 2576 O O . ILE B 1 51 ? -14.93 -5.012 -1.758 1 95.94 51 ILE B O 1
ATOM 2580 N N . LEU B 1 52 ? -14.734 -3.402 -0.224 1 95.38 52 LEU B N 1
ATOM 2581 C CA . LEU B 1 52 ? -13.516 -2.855 -0.802 1 95.38 52 LEU B CA 1
ATOM 2582 C C . LEU B 1 52 ? -12.438 -2.67 0.267 1 95.38 52 LEU B C 1
ATOM 2584 O O . LEU B 1 52 ? -12.625 -1.905 1.215 1 95.38 52 LEU B O 1
ATOM 2588 N N . PRO B 1 53 ? -11.352 -3.455 0.146 1 91.94 53 PRO B N 1
ATOM 2589 C CA . PRO B 1 53 ? -10.266 -3.207 1.095 1 91.94 53 PRO B CA 1
ATOM 2590 C C . PRO B 1 53 ? -9.594 -1.85 0.885 1 91.94 53 PRO B C 1
ATOM 2592 O O . PRO B 1 53 ? -9.32 -1.463 -0.253 1 91.94 53 PRO B O 1
ATOM 2595 N N . ILE B 1 54 ? -9.297 -1.115 1.959 1 90.94 54 ILE B N 1
ATOM 2596 C CA . ILE B 1 54 ? -8.773 0.237 1.79 1 90.94 54 ILE B CA 1
ATOM 2597 C C . ILE B 1 54 ? -7.43 0.366 2.498 1 90.94 54 ILE B C 1
ATOM 2599 O O . ILE B 1 54 ? -6.594 1.184 2.107 1 90.94 54 ILE B O 1
ATOM 2603 N N . GLU B 1 55 ? -7.25 -0.45 3.531 1 87.94 55 GLU B N 1
ATOM 2604 C CA . GLU B 1 55 ? -6.039 -0.317 4.332 1 87.94 55 GLU B CA 1
ATOM 2605 C C . GLU B 1 55 ? -5.719 -1.615 5.066 1 87.94 55 GLU B C 1
ATOM 2607 O O . GLU B 1 55 ? -6.621 -2.293 5.562 1 87.94 55 GLU B O 1
ATOM 2612 N N . ASN B 1 56 ? -4.453 -1.938 5.105 1 81.75 56 ASN B N 1
ATOM 2613 C CA . ASN B 1 56 ? -3.965 -3.066 5.887 1 81.75 56 ASN B CA 1
ATOM 2614 C C . ASN B 1 56 ? -2.852 -2.645 6.844 1 81.75 56 ASN B C 1
ATOM 2616 O O . ASN B 1 56 ? -2.008 -1.818 6.492 1 81.75 56 ASN B O 1
ATOM 2620 N N . ALA B 1 57 ? -2.914 -3.24 7.969 1 74.75 57 ALA B N 1
ATOM 2621 C CA . ALA B 1 57 ? -1.954 -2.885 9.008 1 74.75 57 ALA B CA 1
ATOM 2622 C C . ALA B 1 57 ? -0.523 -3.148 8.547 1 74.75 57 ALA B C 1
ATOM 2624 O O . ALA B 1 57 ? 0.406 -2.449 8.961 1 74.75 57 ALA B O 1
ATOM 2625 N N . TYR B 1 58 ? -0.308 -4.078 7.656 1 68.25 58 TYR B N 1
ATOM 2626 C CA . TYR B 1 58 ? 1.019 -4.477 7.203 1 68.25 58 TYR B CA 1
ATOM 2627 C C . TYR B 1 58 ? 1.403 -3.742 5.926 1 68.25 58 TYR B C 1
ATOM 2629 O O . TYR B 1 58 ? 2.529 -3.256 5.797 1 68.25 58 TYR B O 1
ATOM 2637 N N . THR B 1 59 ? 0.517 -3.576 5.027 1 73.38 59 THR B N 1
ATOM 2638 C CA . THR B 1 59 ? 0.827 -3.066 3.697 1 73.38 59 THR B CA 1
ATOM 2639 C C . THR B 1 59 ? 0.612 -1.557 3.633 1 73.38 59 THR B C 1
ATOM 2641 O O . THR B 1 59 ? 1.379 -0.843 2.982 1 73.38 59 THR B O 1
ATOM 2644 N N . GLY B 1 60 ? -0.428 -1.09 4.367 1 78.56 60 GLY B N 1
ATOM 2645 C CA . GLY B 1 60 ? -0.783 0.316 4.258 1 78.56 60 GLY B CA 1
ATOM 2646 C C . GLY B 1 60 ? -2.045 0.552 3.449 1 78.56 60 GLY B C 1
ATOM 2647 O O . GLY B 1 60 ? -2.916 -0.318 3.379 1 78.56 60 GLY B O 1
ATOM 2648 N N . SER B 1 61 ? -2.115 1.771 2.912 1 84.62 61 SER B N 1
ATOM 2649 C CA . SER B 1 61 ? -3.301 2.164 2.15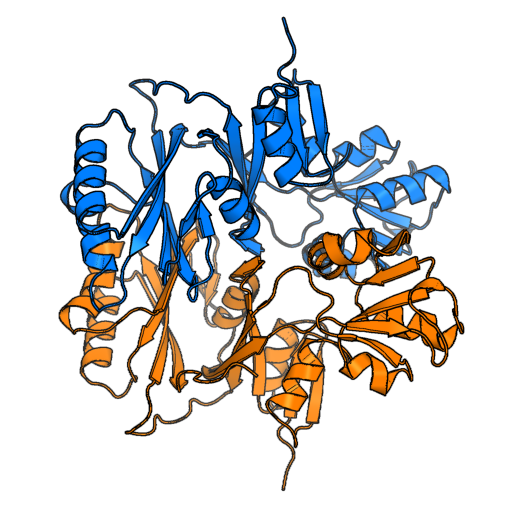4 1 84.62 61 SER B CA 1
ATOM 2650 C C . SER B 1 61 ? -3.264 1.599 0.739 1 84.62 61 SER B C 1
ATOM 2652 O O . SER B 1 61 ? -2.201 1.542 0.115 1 84.62 61 SER B O 1
ATOM 2654 N N . PHE B 1 62 ? -4.391 1.196 0.308 1 86.12 62 PHE B N 1
ATOM 2655 C CA . PHE B 1 62 ? -4.531 0.756 -1.075 1 86.12 62 PHE B CA 1
ATOM 2656 C C . PHE B 1 62 ? -4.988 1.905 -1.965 1 86.12 62 PHE B C 1
ATOM 2658 O O . PHE B 1 62 ? -6.191 2.129 -2.129 1 86.12 62 PHE B O 1
ATOM 2665 N N . HIS B 1 63 ? -4.043 2.527 -2.652 1 82.44 63 HIS B N 1
ATOM 2666 C CA . HIS B 1 63 ? -4.352 3.707 -3.451 1 82.44 63 HIS B CA 1
ATOM 2667 C C . HIS B 1 63 ? -5.293 3.367 -4.598 1 82.44 63 HIS B C 1
ATOM 2669 O O . HIS B 1 63 ? -6.16 4.168 -4.953 1 82.44 63 HIS B O 1
ATOM 2675 N N . LYS B 1 64 ? -5.113 2.193 -5.105 1 81.94 64 LYS B N 1
ATOM 2676 C CA . LYS B 1 64 ? -6.008 1.769 -6.18 1 81.94 64 LYS B CA 1
ATOM 2677 C C . LYS B 1 64 ? -7.457 1.739 -5.707 1 81.94 64 LYS B C 1
ATOM 2679 O O . LYS B 1 64 ? -8.367 2.09 -6.461 1 81.94 64 LYS B O 1
ATOM 2684 N N . SER B 1 65 ? -7.66 1.279 -4.527 1 89.62 65 SER B N 1
ATOM 2685 C CA . SER B 1 65 ? -9.008 1.259 -3.963 1 89.62 65 SER B CA 1
ATOM 2686 C C . SER B 1 65 ? -9.594 2.664 -3.881 1 89.62 65 SER B C 1
ATOM 2688 O O . SER B 1 65 ? -10.766 2.873 -4.195 1 89.62 65 SER B O 1
ATOM 2690 N N . TYR B 1 66 ? -8.781 3.574 -3.514 1 86.5 66 TYR B N 1
ATOM 2691 C CA . TYR B 1 66 ? -9.242 4.957 -3.447 1 86.5 66 TYR B CA 1
ATOM 2692 C C . TYR B 1 66 ? -9.602 5.48 -4.832 1 86.5 66 TYR B C 1
ATOM 2694 O O . TYR B 1 66 ? -10.609 6.168 -5.004 1 86.5 66 TYR B O 1
ATOM 2702 N N . ASP B 1 67 ? -8.812 5.176 -5.781 1 83.31 67 ASP B N 1
ATOM 2703 C CA . ASP B 1 67 ? -9.086 5.602 -7.148 1 83.31 67 ASP B CA 1
ATOM 2704 C C . ASP B 1 67 ? -10.438 5.062 -7.633 1 83.31 67 ASP B C 1
ATOM 2706 O O . ASP B 1 67 ? -11.211 5.789 -8.25 1 83.31 67 ASP B O 1
ATOM 2710 N N . ILE B 1 68 ? -10.594 3.824 -7.336 1 87.5 68 ILE B N 1
ATOM 2711 C CA . ILE B 1 68 ? -11.836 3.184 -7.73 1 87.5 68 ILE B CA 1
ATOM 2712 C C . ILE B 1 68 ? -13.016 3.865 -7.035 1 87.5 68 ILE B C 1
ATOM 2714 O O . ILE B 1 68 ? -14.039 4.148 -7.664 1 87.5 68 ILE B O 1
ATOM 2718 N N . LEU B 1 69 ? -12.836 4.098 -5.832 1 89.06 69 LEU B N 1
ATOM 2719 C CA . LEU B 1 69 ? -13.875 4.754 -5.047 1 89.06 69 LEU B CA 1
ATOM 2720 C C . LEU B 1 69 ? -14.234 6.109 -5.645 1 89.06 69 LEU B C 1
ATOM 2722 O O . LEU B 1 69 ? -15.414 6.469 -5.723 1 89.06 69 LEU B O 1
ATOM 2726 N N . LEU B 1 70 ? -13.273 6.809 -6.102 1 86.06 70 LEU B N 1
ATOM 2727 C CA . LEU B 1 70 ? -13.469 8.148 -6.637 1 86.06 70 LEU B CA 1
ATOM 2728 C C . LEU B 1 70 ? -14.125 8.102 -8.016 1 86.06 70 LEU B C 1
ATOM 2730 O O . LEU B 1 70 ? -14.844 9.023 -8.398 1 86.06 70 LEU B O 1
ATOM 2734 N N . SER B 1 71 ? -13.906 7.074 -8.703 1 86.88 71 SER B N 1
ATOM 2735 C CA . SER B 1 71 ? -14.383 6.965 -10.086 1 86.88 71 SER B CA 1
ATOM 2736 C C . SER B 1 71 ? -15.805 6.434 -10.141 1 86.88 71 SER B C 1
ATOM 2738 O O . SER B 1 71 ? -16.422 6.41 -11.203 1 86.88 71 SER B O 1
ATOM 2740 N N . HIS B 1 72 ? -16.328 6.012 -9.047 1 90.38 72 HIS B N 1
ATOM 2741 C CA . HIS B 1 72 ? -17.656 5.434 -9.008 1 90.38 72 HIS B CA 1
ATOM 2742 C C . HIS B 1 72 ? -18.594 6.238 -8.102 1 90.38 72 HIS B C 1
ATOM 2744 O O . HIS B 1 72 ? -18.125 6.969 -7.227 1 90.38 72 HIS B O 1
ATOM 2750 N N . ASP B 1 73 ? -19.797 6.074 -8.398 1 90.5 73 ASP B N 1
ATOM 2751 C CA . ASP B 1 73 ? -20.797 6.832 -7.652 1 90.5 73 ASP B CA 1
ATOM 2752 C C . ASP B 1 73 ? -21.484 5.957 -6.602 1 90.5 73 ASP B C 1
ATOM 2754 O O . ASP B 1 73 ? -22.656 5.621 -6.734 1 90.5 73 ASP B O 1
ATOM 2758 N N . LEU B 1 74 ? -20.797 5.59 -5.621 1 95.62 74 LEU B N 1
ATOM 2759 C CA . LEU B 1 74 ? -21.281 4.801 -4.5 1 95.62 74 LEU B CA 1
ATOM 2760 C C . LEU B 1 74 ? -20.969 5.484 -3.174 1 95.62 74 LEU B C 1
ATOM 2762 O O . LEU B 1 74 ? -20.203 6.453 -3.137 1 95.62 74 LEU B O 1
ATOM 2766 N N . GLN B 1 75 ? -21.609 4.984 -2.139 1 95.69 75 GLN B N 1
ATOM 2767 C CA . GLN B 1 75 ? -21.453 5.543 -0.8 1 95.69 75 GLN B CA 1
ATOM 2768 C C . GLN B 1 75 ? -20.906 4.5 0.167 1 95.69 75 GLN B C 1
ATOM 2770 O O . GLN B 1 75 ? -21.297 3.334 0.126 1 95.69 75 GLN B O 1
ATOM 2775 N N . ILE B 1 76 ? -19.938 4.988 0.987 1 96.81 76 ILE B N 1
ATOM 2776 C CA . ILE B 1 76 ? -19.531 4.129 2.094 1 96.81 76 ILE B CA 1
ATOM 2777 C C . ILE B 1 76 ? -20.656 4.062 3.133 1 96.81 76 ILE B C 1
ATOM 2779 O O . ILE B 1 76 ? -21.078 5.094 3.662 1 96.81 76 ILE B O 1
ATOM 2783 N N . VAL B 1 77 ? -21.062 2.891 3.469 1 95.12 77 VAL B N 1
ATOM 2784 C CA . VAL B 1 77 ? -22.188 2.801 4.391 1 95.12 77 VAL B CA 1
ATOM 2785 C C . VAL B 1 77 ? -21.75 2.094 5.672 1 95.12 77 VAL B C 1
ATOM 2787 O O . VAL B 1 77 ? -22.453 2.141 6.684 1 95.12 77 VAL B O 1
ATOM 2790 N N . GLN B 1 78 ? -20.594 1.431 5.574 1 93.25 78 GLN B N 1
ATOM 2791 C CA . GLN B 1 78 ? -20.062 0.715 6.727 1 93.25 78 GLN B CA 1
ATOM 2792 C C . GLN B 1 78 ? -18.562 0.493 6.594 1 93.25 78 GLN B C 1
ATOM 2794 O O . GLN B 1 78 ? -18.016 0.547 5.488 1 93.25 78 GLN B O 1
ATOM 2799 N N . GLU B 1 79 ? -17.922 0.405 7.664 1 93.44 79 GLU B N 1
ATOM 2800 C CA . GLU B 1 79 ? -16.562 -0.098 7.715 1 93.44 79 GLU B CA 1
ATOM 2801 C C . GLU B 1 79 ? -16.469 -1.373 8.547 1 93.44 79 GLU B C 1
ATOM 2803 O O . GLU B 1 79 ? -17.219 -1.55 9.508 1 93.44 79 GLU B O 1
ATOM 2808 N N . VAL B 1 80 ? -15.617 -2.24 8.086 1 89.75 80 VAL B N 1
ATOM 2809 C CA . VAL B 1 80 ? -15.391 -3.484 8.812 1 89.75 80 VAL B CA 1
ATOM 2810 C C . VAL B 1 80 ? -13.898 -3.746 8.945 1 89.75 80 VAL B C 1
ATOM 2812 O O . VAL B 1 80 ? -13.148 -3.621 7.969 1 89.75 80 VAL B O 1
ATOM 2815 N N . GLN B 1 81 ? -13.477 -4.016 10.141 1 88.44 81 GLN B N 1
ATOM 2816 C CA . GLN B 1 81 ? -12.094 -4.402 10.391 1 88.44 81 GLN B CA 1
ATOM 2817 C C . GLN B 1 81 ? -11.969 -5.914 10.555 1 88.44 81 GLN B C 1
ATOM 2819 O O . GLN B 1 81 ? -12.703 -6.52 11.336 1 88.44 81 GLN B O 1
ATOM 2824 N N . MET B 1 82 ? -11.039 -6.359 9.828 1 85 82 MET B N 1
ATOM 2825 C CA . MET B 1 82 ? -10.891 -7.809 9.828 1 85 82 MET B CA 1
ATOM 2826 C C . MET B 1 82 ? -9.477 -8.211 10.219 1 85 82 MET B C 1
ATOM 2828 O O . MET B 1 82 ? -8.5 -7.672 9.68 1 85 82 MET B O 1
ATOM 2832 N N . ASP B 1 83 ? -9.469 -9.078 11.164 1 84.06 83 ASP B N 1
ATOM 2833 C CA . ASP B 1 83 ? -8.18 -9.703 11.453 1 84.06 83 ASP B CA 1
ATOM 2834 C C . ASP B 1 83 ? -7.871 -10.812 10.445 1 84.06 83 ASP B C 1
ATOM 2836 O O . ASP B 1 83 ? -8.617 -11.781 10.336 1 84.06 83 ASP B O 1
ATOM 2840 N N . VAL B 1 84 ? -6.867 -10.586 9.695 1 81.75 84 VAL B N 1
ATOM 2841 C CA . VAL B 1 84 ? -6.488 -11.578 8.695 1 81.75 84 VAL B CA 1
ATOM 2842 C C . VAL B 1 84 ? -5.914 -12.812 9.391 1 81.75 84 VAL B C 1
ATOM 2844 O O . VAL B 1 84 ? -4.922 -12.727 10.117 1 81.75 84 VAL B O 1
ATOM 2847 N N . GLU B 1 85 ? -6.629 -13.812 9.289 1 86.44 85 GLU B N 1
ATOM 2848 C CA . GLU B 1 85 ? -6.191 -15.086 9.852 1 86.44 85 GLU B CA 1
ATOM 2849 C C . GLU B 1 85 ? -5.715 -16.031 8.758 1 86.44 85 GLU B C 1
ATOM 2851 O O . GLU B 1 85 ? -6.5 -16.453 7.902 1 86.44 85 GLU B O 1
ATOM 2856 N N . LEU B 1 86 ? -4.434 -16.281 8.805 1 91.38 86 LEU B N 1
ATOM 2857 C CA . LEU B 1 86 ? -3.869 -17.234 7.867 1 91.38 86 LEU B CA 1
ATOM 2858 C C . LEU B 1 86 ? -3.648 -18.594 8.539 1 91.38 86 LEU B C 1
ATOM 2860 O O . LEU B 1 86 ? -3.16 -18.656 9.672 1 91.38 86 LEU B O 1
ATOM 2864 N N . CYS B 1 87 ? -4.113 -19.609 7.859 1 95.06 87 CYS B N 1
ATOM 2865 C CA . CYS B 1 87 ? -3.984 -20.969 8.383 1 95.06 87 CYS B CA 1
ATOM 2866 C C . CYS B 1 87 ? -3.098 -21.812 7.48 1 95.06 87 CYS B C 1
ATOM 2868 O O . CYS B 1 87 ? -3.061 -21.609 6.266 1 95.06 87 CYS B O 1
ATOM 2870 N N . LEU B 1 88 ? -2.385 -22.656 8.117 1 97.44 88 LEU B N 1
ATOM 2871 C CA . LEU B 1 88 ? -1.709 -23.719 7.383 1 97.44 88 LEU B CA 1
ATOM 2872 C C . LEU B 1 88 ? -2.627 -24.922 7.203 1 97.44 88 LEU B C 1
ATOM 2874 O O . LEU B 1 88 ? -3.117 -25.484 8.18 1 97.44 88 LEU B O 1
ATOM 2878 N N . LEU B 1 89 ? -2.898 -25.281 5.953 1 97.94 89 LEU B N 1
ATOM 2879 C CA . LEU B 1 89 ? -3.836 -26.344 5.641 1 97.94 89 LEU B CA 1
ATOM 2880 C C . LEU B 1 89 ? -3.127 -27.5 4.938 1 97.94 89 LEU B C 1
ATOM 2882 O O . LEU B 1 89 ? -2.135 -27.297 4.238 1 97.94 89 LEU B O 1
ATOM 2886 N N . ALA B 1 90 ? -3.652 -28.703 5.098 1 98.19 90 ALA B N 1
ATOM 2887 C CA . ALA B 1 90 ? -3.189 -29.906 4.406 1 98.19 90 ALA B CA 1
ATOM 2888 C C . ALA B 1 90 ? -4.293 -30.953 4.328 1 98.19 90 ALA B C 1
ATOM 2890 O O . ALA B 1 90 ? -5.398 -30.75 4.836 1 98.19 90 ALA B O 1
ATOM 2891 N N . LEU B 1 91 ? -3.955 -32.031 3.584 1 98.06 91 LEU B N 1
ATOM 2892 C CA . LEU B 1 91 ? -4.914 -33.125 3.469 1 98.06 91 LEU B CA 1
ATOM 2893 C C . LEU B 1 91 ? -5.184 -33.75 4.832 1 98.06 91 LEU B C 1
ATOM 2895 O O . LEU B 1 91 ? -4.328 -33.719 5.715 1 98.06 91 LEU B O 1
ATOM 2899 N N . PRO B 1 92 ? -6.48 -34.281 5.004 1 97.5 92 PRO B N 1
ATOM 2900 C CA . PRO B 1 92 ? -6.758 -35 6.25 1 97.5 92 PRO B CA 1
ATOM 2901 C C . PRO B 1 92 ? -5.734 -36.094 6.551 1 97.5 92 PRO B C 1
ATOM 2903 O O . PRO B 1 92 ? -5.332 -36.844 5.648 1 97.5 92 PRO B O 1
ATOM 2906 N N . GLY B 1 93 ? -5.242 -36.156 7.773 1 96.88 93 GLY B N 1
ATOM 2907 C CA . GLY B 1 93 ? -4.285 -37.156 8.18 1 96.88 93 GLY B CA 1
ATOM 2908 C C . GLY B 1 93 ? -2.844 -36.719 8.047 1 96.88 93 GLY B C 1
ATOM 2909 O O . GLY B 1 93 ? -1.936 -37.344 8.586 1 96.88 93 GLY B O 1
ATOM 2910 N N . VAL B 1 94 ? -2.602 -35.656 7.328 1 97.06 94 VAL B N 1
ATOM 2911 C CA . VAL B 1 94 ? -1.257 -35.094 7.141 1 97.06 94 VAL B CA 1
ATOM 2912 C C . VAL B 1 94 ? -0.865 -34.25 8.352 1 97.06 94 VAL B C 1
ATOM 2914 O O . VAL B 1 94 ? -1.68 -33.5 8.867 1 97.06 94 VAL B O 1
ATOM 2917 N N . HIS B 1 95 ? 0.402 -34.406 8.797 1 95.88 95 HIS B N 1
ATOM 2918 C CA . HIS B 1 95 ? 0.944 -33.625 9.891 1 95.88 95 HIS B CA 1
ATOM 2919 C C . HIS B 1 95 ? 1.996 -32.625 9.391 1 95.88 95 HIS B C 1
ATOM 2921 O O . HIS B 1 95 ? 2.48 -32.75 8.266 1 95.88 95 HIS B O 1
ATOM 2927 N N . LYS B 1 96 ? 2.322 -31.641 10.203 1 95.38 96 LYS B N 1
ATOM 2928 C CA . LYS B 1 96 ? 3.266 -30.594 9.828 1 95.38 96 LYS B CA 1
ATOM 2929 C C . LYS B 1 96 ? 4.609 -31.188 9.406 1 95.38 96 LYS B C 1
ATOM 2931 O O . LYS B 1 96 ? 5.23 -30.703 8.453 1 95.38 96 LYS B O 1
ATOM 2936 N N . ASP B 1 97 ? 4.973 -32.281 10.102 1 94.19 97 ASP B N 1
ATOM 2937 C CA . ASP B 1 97 ? 6.277 -32.875 9.859 1 94.19 97 ASP B CA 1
ATOM 2938 C C . ASP B 1 97 ? 6.305 -33.594 8.516 1 94.19 97 ASP B C 1
ATOM 2940 O O . ASP B 1 97 ? 7.379 -33.906 7.992 1 94.19 97 ASP B O 1
ATOM 2944 N N . ASP B 1 98 ? 5.227 -33.875 7.949 1 96 98 ASP B N 1
ATOM 2945 C CA . ASP B 1 98 ? 5.133 -34.562 6.668 1 96 98 ASP B CA 1
ATOM 2946 C C . ASP B 1 98 ? 5.348 -33.594 5.504 1 96 98 ASP B C 1
ATOM 2948 O O . ASP B 1 98 ? 5.59 -34.031 4.371 1 96 98 ASP B O 1
ATOM 2952 N N . LEU B 1 99 ? 5.254 -32.312 5.762 1 96.88 99 LEU B N 1
ATOM 2953 C CA . LEU B 1 99 ? 5.242 -31.297 4.699 1 96.88 99 LEU B CA 1
ATOM 2954 C C . LEU B 1 99 ? 6.637 -31.109 4.117 1 96.88 99 LEU B C 1
ATOM 2956 O O . LEU B 1 99 ? 7.621 -31.047 4.859 1 96.88 99 LEU B O 1
ATOM 2960 N N . LYS B 1 100 ? 6.664 -31.031 2.857 1 96.94 100 LYS B N 1
ATOM 2961 C CA . LYS B 1 100 ? 7.898 -30.719 2.141 1 96.94 100 LYS B CA 1
ATOM 2962 C C . LYS B 1 100 ? 7.773 -29.391 1.384 1 96.94 100 LYS B C 1
ATOM 2964 O O . LYS B 1 100 ? 8.781 -28.734 1.099 1 96.94 100 LYS B O 1
ATOM 2969 N N . THR B 1 101 ? 6.535 -29.078 1.084 1 96.5 101 THR B N 1
ATOM 2970 C CA . THR B 1 101 ? 6.27 -27.875 0.311 1 96.5 101 THR B CA 1
ATOM 2971 C C . THR B 1 101 ? 5.07 -27.125 0.875 1 96.5 101 THR B C 1
ATOM 2973 O O . THR B 1 101 ? 4.09 -27.734 1.307 1 96.5 101 THR B O 1
ATOM 2976 N N . ILE B 1 102 ? 5.184 -25.812 0.844 1 96.31 102 ILE B N 1
ATOM 2977 C CA . ILE B 1 102 ? 4.059 -24.969 1.229 1 96.31 102 ILE B CA 1
ATOM 2978 C C . ILE B 1 102 ? 3.705 -24.016 0.082 1 96.31 102 ILE B C 1
ATOM 2980 O O . ILE B 1 102 ? 4.562 -23.281 -0.405 1 96.31 102 ILE B O 1
ATOM 2984 N N . PHE B 1 103 ? 2.441 -24.125 -0.286 1 93.62 103 PHE B N 1
ATOM 2985 C CA . PHE B 1 103 ? 1.91 -23.25 -1.324 1 93.62 103 PHE B CA 1
ATOM 2986 C C . PHE B 1 103 ? 1.267 -22.016 -0.712 1 93.62 103 PHE B C 1
ATOM 2988 O O . PHE B 1 103 ? 0.635 -22.094 0.344 1 93.62 103 PHE B O 1
ATOM 2995 N N . SER B 1 104 ? 1.427 -20.828 -1.327 1 91.88 104 SER B N 1
ATOM 2996 C CA . SER B 1 104 ? 0.588 -19.688 -1.003 1 91.88 104 SER B CA 1
ATOM 2997 C C . SER B 1 104 ? 0.926 -18.484 -1.884 1 91.88 104 SER B C 1
ATOM 2999 O O . SER B 1 104 ? 1.777 -18.578 -2.77 1 91.88 104 SER B O 1
ATOM 3001 N N . HIS B 1 105 ? 0.093 -17.453 -1.764 1 83.88 105 HIS B N 1
ATOM 3002 C CA . HIS B 1 105 ? 0.437 -16.172 -2.359 1 83.88 105 HIS B CA 1
ATOM 3003 C C . HIS B 1 105 ? 1.733 -15.617 -1.775 1 83.88 105 HIS B C 1
ATOM 3005 O O . HIS B 1 105 ? 1.975 -15.734 -0.571 1 83.88 105 HIS B O 1
ATOM 3011 N N . PRO B 1 106 ? 2.525 -14.953 -2.604 1 77.5 106 PRO B N 1
ATOM 3012 C CA . PRO B 1 106 ? 3.801 -14.422 -2.121 1 77.5 106 PRO B CA 1
ATOM 3013 C C . PRO B 1 106 ? 3.641 -13.523 -0.894 1 77.5 106 PRO B C 1
ATOM 3015 O O . PRO B 1 106 ? 4.461 -13.586 0.028 1 77.5 106 PRO B O 1
ATOM 3018 N N . GLN B 1 107 ? 2.652 -12.781 -0.876 1 77 107 GLN B N 1
ATOM 3019 C CA . GLN B 1 107 ? 2.41 -11.891 0.256 1 77 107 GLN B CA 1
ATOM 3020 C C . GLN B 1 107 ? 2.182 -12.688 1.539 1 77 107 GLN B C 1
ATOM 3022 O O . GLN B 1 107 ? 2.684 -12.312 2.602 1 77 107 GLN B O 1
ATOM 3027 N N . TYR B 1 108 ? 1.428 -13.734 1.437 1 85.94 108 TYR B N 1
ATOM 3028 C CA . TYR B 1 108 ? 1.134 -14.547 2.611 1 85.94 108 TYR B CA 1
ATOM 3029 C C . TYR B 1 108 ? 2.365 -15.32 3.062 1 85.94 108 TYR B C 1
ATOM 3031 O O . TYR B 1 108 ? 2.592 -15.492 4.262 1 85.94 108 TYR B O 1
ATOM 3039 N N . LEU B 1 109 ? 3.117 -15.75 2.1 1 86.88 109 LEU B N 1
ATOM 3040 C CA . LEU B 1 109 ? 4.363 -16.422 2.445 1 86.88 109 LEU B CA 1
ATOM 3041 C C . LEU B 1 109 ? 5.289 -15.492 3.223 1 86.88 109 LEU B C 1
ATOM 3043 O O . LEU B 1 109 ? 5.898 -15.898 4.215 1 86.88 109 LEU B O 1
ATOM 3047 N N . ALA B 1 110 ? 5.297 -14.273 2.76 1 77.69 110 ALA B N 1
ATOM 3048 C CA 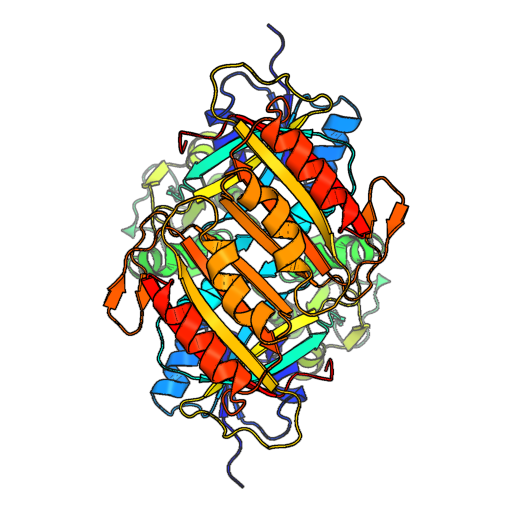. ALA B 1 110 ? 6.137 -13.273 3.418 1 77.69 110 ALA B CA 1
ATOM 3049 C C . ALA B 1 110 ? 5.66 -13.008 4.844 1 77.69 110 ALA B C 1
ATOM 3051 O O . ALA B 1 110 ? 6.473 -12.82 5.75 1 77.69 110 ALA B O 1
ATOM 3052 N N . GLN B 1 111 ? 4.414 -13.047 5.051 1 82.56 111 GLN B N 1
ATOM 3053 C CA . GLN B 1 111 ? 3.82 -12.781 6.355 1 82.56 111 GLN B CA 1
ATOM 3054 C C . GLN B 1 111 ? 4.02 -13.969 7.301 1 82.56 111 GLN B C 1
ATOM 3056 O O . GLN B 1 111 ? 3.826 -13.836 8.516 1 82.56 111 GLN B O 1
ATOM 3061 N N . CYS B 1 112 ? 4.422 -15.117 6.73 1 90.06 112 CYS B N 1
ATOM 3062 C CA . CYS B 1 112 ? 4.574 -16.328 7.531 1 90.06 112 CYS B CA 1
ATOM 3063 C C . CYS B 1 112 ? 6.012 -16.828 7.488 1 90.06 112 CYS B C 1
ATOM 3065 O O . CYS B 1 112 ? 6.266 -18.016 7.691 1 90.06 112 CYS B O 1
ATOM 3067 N N . GLU B 1 113 ? 6.891 -16 7.16 1 85.88 113 GLU B N 1
ATOM 3068 C CA . GLU B 1 113 ? 8.281 -16.406 6.957 1 85.88 113 GLU B CA 1
ATOM 3069 C C . GLU B 1 113 ? 8.844 -17.094 8.203 1 85.88 113 GLU B C 1
ATOM 3071 O O . GLU B 1 113 ? 9.492 -18.141 8.102 1 85.88 113 GLU B O 1
ATOM 3076 N N . HIS B 1 114 ? 8.656 -16.516 9.312 1 86.12 114 HIS B N 1
ATOM 3077 C CA . HIS B 1 114 ? 9.18 -17.078 10.555 1 86.12 114 HIS B CA 1
ATOM 3078 C C . HIS B 1 114 ? 8.523 -18.422 10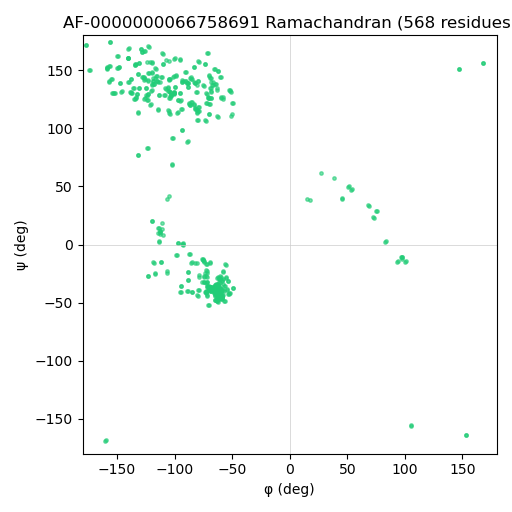.867 1 86.12 114 HIS B C 1
ATOM 3080 O O . HIS B 1 114 ? 9.211 -19.391 11.219 1 86.12 114 HIS B O 1
ATOM 3086 N N . SER B 1 115 ? 7.258 -18.469 10.703 1 91.5 115 SER B N 1
ATOM 3087 C CA . SER B 1 115 ? 6.523 -19.703 10.969 1 91.5 115 SER B CA 1
ATOM 3088 C C . SER B 1 115 ? 6.965 -20.812 10.023 1 91.5 115 SER B C 1
ATOM 3090 O O . SER B 1 115 ? 7.082 -21.969 10.43 1 91.5 115 SER B O 1
ATOM 3092 N N . ILE B 1 116 ? 7.266 -20.438 8.82 1 93.88 116 ILE B N 1
ATOM 3093 C CA . ILE B 1 116 ? 7.664 -21.391 7.797 1 93.88 116 ILE B CA 1
ATOM 3094 C C . ILE B 1 116 ? 9.086 -21.891 8.078 1 93.88 116 ILE B C 1
ATOM 3096 O O . ILE B 1 116 ? 9.391 -23.062 7.879 1 93.88 116 ILE B O 1
ATOM 3100 N N . SER B 1 117 ? 9.898 -20.969 8.484 1 88.81 117 SER B N 1
ATOM 3101 C CA . SER B 1 117 ? 11.297 -21.312 8.742 1 88.81 117 SER B CA 1
ATOM 3102 C C . SER B 1 117 ? 11.414 -22.422 9.789 1 88.81 117 SER B C 1
ATOM 3104 O O . SER B 1 117 ? 12.383 -23.188 9.789 1 88.81 117 SER B O 1
ATOM 3106 N N . GLY B 1 118 ? 10.445 -22.594 10.609 1 87.31 118 GLY B N 1
ATOM 3107 C CA . GLY B 1 118 ? 10.43 -23.656 11.617 1 87.31 118 GLY B CA 1
ATOM 3108 C C . GLY B 1 118 ? 10.125 -25.016 11.031 1 87.31 118 GLY B C 1
ATOM 3109 O O . GLY B 1 118 ? 10.32 -26.047 11.695 1 87.31 118 GLY B O 1
ATOM 3110 N N . LEU B 1 119 ? 9.656 -25.328 9.797 1 90.88 119 LEU B N 1
ATOM 3111 C CA . LEU B 1 119 ? 9.195 -26.578 9.203 1 90.88 119 LEU B CA 1
ATOM 3112 C C . LEU B 1 119 ? 10.172 -27.062 8.141 1 90.88 119 LEU B C 1
ATOM 3114 O O . LEU B 1 119 ? 10.078 -28.203 7.684 1 90.88 119 LEU B O 1
ATOM 3118 N N . SER B 1 120 ? 11.305 -26.781 7.938 1 88.06 120 SER B N 1
ATOM 3119 C CA . SER B 1 120 ? 12.227 -27.156 6.871 1 88.06 120 SER B CA 1
ATOM 3120 C C . SER B 1 120 ? 11.484 -27.484 5.582 1 88.06 120 SER B C 1
ATOM 3122 O O . SER B 1 120 ? 11.508 -28.625 5.109 1 88.06 120 SER B O 1
ATOM 3124 N N . VAL B 1 121 ? 10.75 -26.656 4.945 1 93.62 121 VAL B N 1
ATOM 3125 C CA . VAL B 1 121 ? 9.906 -26.844 3.768 1 93.62 121 VAL B CA 1
ATOM 3126 C C . VAL B 1 121 ? 10.312 -25.859 2.678 1 93.62 121 VAL B C 1
ATOM 3128 O O . VAL B 1 121 ? 10.945 -24.844 2.961 1 93.62 121 VAL B O 1
ATOM 3131 N N . SER B 1 122 ? 9.984 -26.234 1.489 1 92.69 122 SER B N 1
ATOM 3132 C CA . SER B 1 122 ? 10.141 -25.312 0.366 1 92.69 122 SER B CA 1
ATOM 3133 C C . SER B 1 122 ? 8.867 -24.5 0.137 1 92.69 122 SER B C 1
ATOM 3135 O O . SER B 1 122 ? 7.766 -24.969 0.435 1 92.69 122 SER B O 1
ATOM 3137 N N . LYS B 1 123 ? 9.039 -23.312 -0.33 1 90.44 123 LYS B N 1
ATOM 3138 C CA . LYS B 1 123 ? 7.914 -22.422 -0.635 1 90.44 123 LYS B CA 1
ATOM 3139 C C . LYS B 1 123 ? 7.598 -22.422 -2.129 1 90.44 123 LYS B C 1
ATOM 3141 O O . LYS B 1 123 ? 8.508 -22.422 -2.961 1 90.44 123 LYS B O 1
ATOM 3146 N N . LYS B 1 124 ? 6.379 -22.5 -2.41 1 86.38 124 LYS B N 1
ATOM 3147 C CA . LYS B 1 124 ? 5.934 -22.422 -3.799 1 86.38 124 LYS B CA 1
ATOM 3148 C C . LYS B 1 124 ? 4.875 -21.344 -3.977 1 86.38 124 LYS B C 1
ATOM 3150 O O . LYS B 1 124 ? 3.836 -21.359 -3.318 1 86.38 124 LYS B O 1
ATOM 3155 N N . ASN B 1 125 ? 5.105 -20.438 -4.883 1 81.31 125 ASN B N 1
ATOM 3156 C CA . ASN B 1 125 ? 4.203 -19.328 -5.133 1 81.31 125 ASN B CA 1
ATOM 3157 C C . ASN B 1 125 ? 3.033 -19.734 -6.02 1 81.31 125 ASN B C 1
ATOM 3159 O O . ASN B 1 125 ? 3.217 -20.453 -7.008 1 81.31 125 ASN B O 1
ATOM 3163 N N . VAL B 1 126 ? 1.887 -19.359 -5.555 1 79.25 126 VAL B N 1
ATOM 3164 C CA . VAL B 1 126 ? 0.685 -19.484 -6.375 1 79.25 126 VAL B CA 1
ATOM 3165 C C . VAL B 1 126 ? -0.066 -18.141 -6.395 1 79.25 126 VAL B C 1
ATOM 3167 O O . VAL B 1 126 ? 0.195 -17.266 -5.57 1 79.25 126 VAL B O 1
ATOM 3170 N N . ASP B 1 127 ? -1.03 -18 -7.273 1 70.38 127 ASP B N 1
ATOM 3171 C CA . ASP B 1 127 ? -1.762 -16.75 -7.453 1 70.38 127 ASP B CA 1
ATOM 3172 C C . ASP B 1 127 ? -2.568 -16.406 -6.207 1 70.38 127 ASP B C 1
ATOM 3174 O O . ASP B 1 127 ? -2.709 -15.234 -5.859 1 70.38 127 ASP B O 1
ATOM 3178 N N . HIS B 1 128 ? -3.094 -17.469 -5.703 1 77.62 128 HIS B N 1
ATOM 3179 C CA . HIS B 1 128 ? -3.895 -17.328 -4.492 1 77.62 128 HIS B CA 1
ATOM 3180 C C . HIS B 1 128 ? -3.816 -18.594 -3.633 1 77.62 128 HIS B C 1
ATOM 3182 O O . HIS B 1 128 ? -3.566 -19.688 -4.145 1 77.62 128 HIS B O 1
ATOM 3188 N N . GLY B 1 129 ? -3.971 -18.406 -2.41 1 82.06 129 GLY B N 1
ATOM 3189 C CA . GLY B 1 129 ? -3.982 -19.547 -1.519 1 82.06 129 GLY B CA 1
ATOM 3190 C C . GLY B 1 129 ? -4.984 -20.609 -1.929 1 82.06 129 GLY B C 1
ATOM 3191 O O . GLY B 1 129 ? -4.711 -21.812 -1.81 1 82.06 129 GLY B O 1
ATOM 3192 N N . VAL B 1 130 ? -6.039 -20.156 -2.525 1 88.31 130 VAL B N 1
ATOM 3193 C CA . VAL B 1 130 ? -7.113 -21.062 -2.918 1 88.31 130 VAL B CA 1
ATOM 3194 C C . VAL B 1 130 ? -6.633 -21.969 -4.043 1 88.31 130 VAL B C 1
ATOM 3196 O O . VAL B 1 130 ? -7.008 -23.141 -4.105 1 88.31 130 VAL B O 1
ATOM 3199 N N . VAL B 1 131 ? -5.84 -21.438 -4.914 1 85.62 131 VAL B N 1
ATOM 3200 C CA . VAL B 1 131 ? -5.277 -22.25 -5.996 1 85.62 131 VAL B CA 1
ATOM 3201 C C . VAL B 1 131 ? -4.41 -23.359 -5.418 1 85.62 131 VAL B C 1
ATOM 3203 O O . VAL B 1 131 ? -4.477 -24.5 -5.871 1 85.62 131 VAL B O 1
ATOM 3206 N N . GLY B 1 132 ? -3.652 -23.047 -4.406 1 91.5 132 GLY B N 1
ATOM 3207 C CA . GLY B 1 132 ? -2.859 -24.047 -3.725 1 91.5 132 GLY B CA 1
ATOM 3208 C C . GLY B 1 132 ? -3.701 -25.125 -3.076 1 91.5 132 GLY B C 1
ATOM 3209 O O . GLY B 1 132 ? -3.381 -26.312 -3.176 1 91.5 132 GLY B O 1
ATOM 3210 N N . ALA B 1 133 ? -4.766 -24.703 -2.479 1 94.12 133 ALA B N 1
ATOM 3211 C CA . ALA B 1 133 ? -5.676 -25.656 -1.846 1 94.12 133 ALA B CA 1
ATOM 3212 C C . ALA B 1 133 ? -6.281 -26.609 -2.875 1 94.12 133 ALA B C 1
ATOM 3214 O O . ALA B 1 133 ? -6.371 -27.812 -2.639 1 94.12 133 ALA B O 1
ATOM 3215 N N . GLU B 1 134 ? -6.648 -26.078 -3.938 1 93.75 134 GLU B N 1
ATOM 3216 C CA . GLU B 1 134 ? -7.23 -26.859 -5.02 1 93.75 134 GLU B CA 1
ATOM 3217 C C . GLU B 1 134 ? -6.23 -27.891 -5.559 1 93.75 134 GLU B C 1
ATOM 3219 O O . GLU B 1 134 ? -6.582 -29.047 -5.793 1 93.75 134 GLU B O 1
ATOM 3224 N N . ILE B 1 135 ? -5.012 -27.469 -5.777 1 93.38 135 ILE B N 1
ATOM 3225 C CA . ILE B 1 135 ? -3.957 -28.328 -6.293 1 93.38 135 ILE B CA 1
ATOM 3226 C C . ILE B 1 135 ? -3.736 -29.5 -5.336 1 93.38 135 ILE B C 1
ATOM 3228 O O . ILE B 1 135 ? -3.721 -30.656 -5.758 1 93.38 135 ILE B O 1
ATOM 3232 N N . ILE B 1 136 ? -3.65 -29.188 -4.105 1 96.38 136 ILE B N 1
ATOM 3233 C CA . ILE B 1 136 ? -3.379 -30.188 -3.088 1 96.38 136 ILE B CA 1
ATOM 3234 C C . ILE B 1 136 ? -4.527 -31.203 -3.039 1 96.38 136 ILE B C 1
ATOM 3236 O O . ILE B 1 136 ? -4.301 -32.406 -3.016 1 96.38 136 ILE B O 1
ATOM 3240 N N . SER B 1 137 ? -5.699 -30.672 -3.016 1 96.06 137 SER B N 1
ATOM 3241 C CA . SER B 1 137 ? -6.887 -31.516 -2.938 1 96.06 137 SER B CA 1
ATOM 3242 C C . SER B 1 137 ? -7.039 -32.375 -4.188 1 96.06 137 SER B C 1
ATOM 3244 O O . SER B 1 137 ? -7.207 -33.594 -4.094 1 96.06 137 SER B O 1
ATOM 3246 N N . LYS B 1 138 ? -6.922 -31.797 -5.344 1 95.5 138 LYS B N 1
ATOM 3247 C CA . LYS B 1 138 ? -7.152 -32.5 -6.605 1 95.5 138 LYS B CA 1
ATOM 3248 C C . LYS B 1 138 ? -6.059 -33.531 -6.871 1 95.5 138 LYS B C 1
ATOM 3250 O O . LYS B 1 138 ? -6.328 -34.594 -7.398 1 95.5 138 LYS B O 1
ATOM 3255 N N . GLN B 1 139 ? -4.871 -33.219 -6.523 1 96.69 139 GLN B N 1
ATOM 3256 C CA . GLN B 1 139 ? -3.74 -34.094 -6.824 1 96.69 139 GLN B CA 1
ATOM 3257 C C . GLN B 1 139 ? -3.4 -34.969 -5.629 1 96.69 139 GLN B C 1
ATOM 3259 O O . GLN B 1 139 ? -2.461 -35.781 -5.688 1 96.69 139 GLN B O 1
ATOM 3264 N N . ASN B 1 140 ? -4.09 -34.875 -4.605 1 96.62 140 ASN B N 1
ATOM 3265 C CA . ASN B 1 140 ? -3.902 -35.656 -3.393 1 96.62 140 ASN B CA 1
ATOM 3266 C C . ASN B 1 140 ? -2.457 -35.625 -2.91 1 96.62 140 ASN B C 1
ATOM 3268 O O . ASN B 1 140 ? -1.838 -36.656 -2.682 1 96.62 140 ASN B O 1
ATOM 3272 N N . LEU B 1 141 ? -1.909 -34.344 -2.822 1 97.06 141 LEU B N 1
ATOM 3273 C CA . LEU B 1 141 ? -0.527 -34.156 -2.4 1 97.06 141 LEU B CA 1
ATOM 3274 C C . LEU B 1 141 ? -0.402 -34.25 -0.884 1 97.06 141 LEU B C 1
ATOM 3276 O O . LEU B 1 141 ? -0.68 -33.281 -0.17 1 97.06 141 LEU B O 1
ATOM 3280 N N . ARG B 1 142 ? 0.158 -35.344 -0.39 1 97.12 142 ARG B N 1
ATOM 3281 C CA . ARG B 1 142 ? 0.19 -35.594 1.045 1 97.12 142 ARG B CA 1
ATOM 3282 C C . ARG B 1 142 ? 1.477 -35.062 1.67 1 97.12 142 ARG B C 1
ATOM 3284 O O . ARG B 1 142 ? 1.679 -35.188 2.881 1 97.12 142 ARG B O 1
ATOM 3291 N N . ASP B 1 143 ? 2.354 -34.438 0.892 1 97.5 143 ASP B N 1
ATOM 3292 C CA . ASP B 1 143 ? 3.588 -33.844 1.396 1 97.5 143 ASP B CA 1
ATOM 3293 C C . ASP B 1 143 ? 3.564 -32.312 1.244 1 97.5 143 ASP B C 1
ATOM 3295 O O . ASP B 1 143 ? 4.613 -31.672 1.266 1 97.5 143 ASP B O 1
ATOM 3299 N N . SER B 1 144 ? 2.414 -31.766 0.98 1 97.75 144 SER B N 1
ATOM 3300 C CA . SER B 1 144 ? 2.293 -30.328 0.71 1 97.75 144 SER B CA 1
ATOM 3301 C C . SER B 1 144 ? 1.231 -29.688 1.595 1 97.75 144 SER B C 1
ATOM 3303 O O . SER B 1 144 ? 0.24 -30.328 1.95 1 97.75 144 SER B O 1
ATOM 3305 N N . GLY B 1 145 ? 1.499 -28.469 1.99 1 97.38 145 GLY B N 1
ATOM 3306 C CA . GLY B 1 145 ? 0.53 -27.625 2.668 1 97.38 145 GLY B CA 1
ATOM 3307 C C . GLY B 1 145 ? 0.283 -26.312 1.954 1 97.38 145 GLY B C 1
ATOM 3308 O O . GLY B 1 145 ? 0.939 -26.016 0.954 1 97.38 145 GLY B O 1
ATOM 3309 N N . VAL B 1 146 ? -0.698 -25.641 2.424 1 97.44 146 VAL B N 1
ATOM 3310 C CA . VAL B 1 146 ? -1.015 -24.344 1.836 1 97.44 146 VAL B CA 1
ATOM 3311 C C . VAL B 1 146 ? -1.398 -23.359 2.938 1 97.44 146 VAL B C 1
ATOM 3313 O O . VAL B 1 146 ? -2.025 -23.75 3.93 1 97.44 146 VAL B O 1
ATOM 3316 N N . ILE B 1 147 ? -0.922 -22.156 2.766 1 95.5 147 ILE B N 1
ATOM 3317 C CA . ILE B 1 147 ? -1.334 -21.078 3.652 1 95.5 147 ILE B CA 1
ATOM 3318 C C . ILE B 1 147 ? -2.516 -20.328 3.039 1 95.5 147 ILE B C 1
ATOM 3320 O O . ILE B 1 147 ? -2.391 -19.719 1.97 1 95.5 147 ILE B O 1
ATOM 3324 N N . CYS B 1 148 ? -3.59 -20.406 3.715 1 93.44 148 CYS B N 1
ATOM 3325 C CA . CYS B 1 148 ? -4.816 -19.797 3.207 1 93.44 148 CYS B CA 1
ATOM 3326 C C . CYS B 1 148 ? -5.816 -19.562 4.332 1 93.44 148 CYS B C 1
ATOM 3328 O O . CYS B 1 148 ? -5.449 -19.578 5.508 1 93.44 148 CYS B O 1
ATOM 3330 N N . SER B 1 149 ? -7.051 -19.234 3.953 1 91.06 149 SER B N 1
ATOM 3331 C CA . SER B 1 149 ? -8.102 -18.984 4.938 1 91.06 149 SER B CA 1
ATOM 3332 C C . SER B 1 149 ? -8.672 -20.297 5.469 1 91.06 149 SER B C 1
ATOM 3334 O O . SER B 1 149 ? -8.578 -21.328 4.805 1 91.06 149 SER B O 1
ATOM 3336 N N . ALA B 1 150 ? -9.289 -20.234 6.672 1 91.38 150 ALA B N 1
ATOM 3337 C CA . ALA B 1 150 ? -9.992 -21.391 7.23 1 91.38 150 ALA B CA 1
ATOM 3338 C C . ALA B 1 150 ? -11.133 -21.828 6.32 1 91.38 150 ALA B C 1
ATOM 3340 O O . ALA B 1 150 ? -11.438 -23.016 6.223 1 91.38 150 ALA B O 1
ATOM 3341 N N . ARG B 1 151 ? -11.703 -20.922 5.613 1 90.56 151 ARG B N 1
ATOM 3342 C CA . ARG B 1 151 ? -12.797 -21.188 4.688 1 90.56 151 ARG B CA 1
ATOM 3343 C C . ARG B 1 151 ? -12.352 -22.125 3.572 1 90.56 151 ARG B C 1
ATOM 3345 O O . ARG B 1 151 ? -13.125 -22.984 3.121 1 90.56 151 ARG B O 1
ATOM 3352 N N . ALA B 1 152 ? -11.141 -21.953 3.15 1 93.06 152 ALA B N 1
ATOM 3353 C CA . ALA B 1 152 ? -10.602 -22.828 2.104 1 93.06 152 ALA B CA 1
ATOM 3354 C C . ALA B 1 152 ? -10.547 -24.281 2.568 1 93.06 152 ALA B C 1
ATOM 3356 O O . ALA B 1 152 ? -10.742 -25.188 1.77 1 93.06 152 ALA B O 1
ATOM 3357 N N . ALA B 1 153 ? -10.289 -24.469 3.822 1 94.56 153 ALA B N 1
ATOM 3358 C CA . ALA B 1 153 ? -10.242 -25.828 4.363 1 94.56 153 ALA B CA 1
ATOM 3359 C C . ALA B 1 153 ? -11.578 -26.547 4.16 1 94.56 153 ALA B C 1
ATOM 3361 O O . ALA B 1 153 ? -11.617 -27.688 3.725 1 94.56 153 ALA B O 1
ATOM 3362 N N . GLU B 1 154 ? -12.648 -25.859 4.445 1 92.62 154 GLU B N 1
ATOM 3363 C CA . GLU B 1 154 ? -14 -26.391 4.305 1 92.62 154 GLU B CA 1
ATOM 3364 C C . GLU B 1 154 ? -14.328 -26.688 2.844 1 92.62 154 GLU B C 1
ATOM 3366 O O . GLU B 1 154 ? -14.852 -27.75 2.521 1 92.62 154 GLU B O 1
ATOM 3371 N N . LEU B 1 155 ? -13.992 -25.844 2.008 1 93.31 155 LEU B N 1
ATOM 3372 C CA . LEU B 1 155 ? -14.398 -25.906 0.607 1 93.31 155 LEU B CA 1
ATOM 3373 C C . LEU B 1 155 ? -13.641 -27.016 -0.123 1 93.31 155 LEU B C 1
ATOM 3375 O O . LEU B 1 155 ? -14.195 -27.656 -1.018 1 93.31 155 LEU B O 1
ATOM 3379 N N . TYR B 1 156 ? -12.406 -27.234 0.293 1 94.06 156 TYR B N 1
ATOM 3380 C CA . TYR B 1 156 ? -11.57 -28.141 -0.495 1 94.06 156 TYR B CA 1
ATOM 3381 C C . TYR B 1 156 ? -11.258 -29.406 0.285 1 94.06 156 TYR B C 1
ATOM 3383 O O . TYR B 1 156 ? -10.406 -30.203 -0.122 1 94.06 156 TYR B O 1
ATOM 3391 N N . GLY B 1 157 ? -11.93 -29.531 1.4 1 95.12 157 GLY B N 1
ATOM 3392 C CA . GLY B 1 157 ? -11.789 -30.75 2.176 1 95.12 157 GLY B CA 1
ATOM 3393 C C . GLY B 1 157 ? -10.406 -30.906 2.797 1 95.12 157 GLY B C 1
ATOM 3394 O O . GLY B 1 157 ? -9.836 -31.984 2.793 1 95.12 157 GLY B O 1
ATOM 3395 N N . LEU B 1 158 ? -9.789 -29.828 3.18 1 97.19 158 LEU B N 1
ATOM 3396 C CA . LEU B 1 158 ? -8.484 -29.844 3.832 1 97.19 158 LEU B CA 1
ATOM 3397 C C . LEU B 1 158 ? -8.633 -29.688 5.34 1 97.19 158 LEU B C 1
ATOM 3399 O O . LEU B 1 158 ? -9.695 -29.281 5.828 1 97.19 158 LEU B O 1
ATOM 3403 N N . ASN B 1 159 ? -7.609 -30.078 6.074 1 97.75 159 ASN B N 1
ATOM 3404 C CA . ASN B 1 159 ? -7.551 -29.859 7.516 1 97.75 159 ASN B CA 1
ATOM 3405 C C . ASN B 1 159 ? -6.672 -28.672 7.875 1 97.75 159 ASN B C 1
ATOM 3407 O O . ASN B 1 159 ? -5.633 -28.438 7.246 1 97.75 159 ASN B O 1
ATOM 3411 N N . ILE B 1 160 ? -7.094 -28 8.883 1 97.38 160 ILE B N 1
ATOM 3412 C CA . ILE B 1 160 ? -6.277 -26.922 9.43 1 97.38 160 ILE B CA 1
ATOM 3413 C C . ILE B 1 160 ? -5.195 -27.516 10.336 1 97.38 160 ILE B C 1
ATOM 3415 O O . ILE B 1 160 ? -5.5 -28.078 11.391 1 97.38 160 ILE B O 1
ATOM 3419 N N . LEU B 1 161 ? -3.963 -27.406 9.969 1 97.5 161 LEU B N 1
ATOM 3420 C CA . LEU B 1 161 ? -2.859 -27.859 10.812 1 97.5 161 LEU B CA 1
ATOM 3421 C C . LEU B 1 161 ? -2.561 -26.844 11.906 1 97.5 161 LEU B C 1
ATOM 3423 O O . LEU B 1 161 ? -2.223 -27.219 13.031 1 97.5 161 LEU B O 1
ATOM 3427 N N . GLU B 1 162 ? -2.65 -25.594 11.469 1 95.56 162 GLU B N 1
ATOM 3428 C CA . GLU B 1 162 ? -2.391 -24.484 12.391 1 95.56 162 GLU B CA 1
ATOM 3429 C C . GLU B 1 162 ? -3.123 -23.219 11.961 1 95.56 162 GLU B C 1
ATOM 3431 O O . GLU B 1 162 ? -3.066 -22.828 10.797 1 95.56 162 GLU B O 1
ATOM 3436 N N . CYS B 1 163 ? -3.791 -22.641 12.883 1 92.12 163 CYS B N 1
ATOM 3437 C CA . CYS B 1 163 ? -4.41 -21.328 12.664 1 92.12 163 CYS B CA 1
ATOM 3438 C C . CYS B 1 163 ? -3.504 -20.219 13.156 1 92.12 163 CYS B C 1
ATOM 3440 O O . CYS B 1 163 ? -2.623 -20.438 13.984 1 92.12 163 CYS B O 1
ATOM 3442 N N . ASN B 1 164 ? -3.732 -19.031 12.641 1 90.25 164 ASN B N 1
ATOM 3443 C CA . ASN B 1 164 ? -2.891 -17.891 12.992 1 90.25 164 ASN B CA 1
ATOM 3444 C C . ASN B 1 164 ? -1.414 -18.188 12.75 1 90.25 164 ASN B C 1
ATOM 3446 O O . ASN B 1 164 ? -0.583 -18 13.633 1 90.25 164 ASN B O 1
ATOM 3450 N N . PHE B 1 165 ? -1.203 -18.719 11.57 1 93.25 165 PHE B N 1
ATOM 3451 C CA . PHE B 1 165 ? 0.129 -19.141 11.164 1 93.25 165 PHE B CA 1
ATOM 3452 C C . PHE B 1 165 ? 1.005 -17.938 10.82 1 93.25 165 PHE B C 1
ATOM 3454 O O . PHE B 1 165 ? 2.225 -18.078 10.711 1 93.25 165 PHE B O 1
ATOM 3461 N N . GLN B 1 166 ? 0.416 -16.719 10.633 1 89.06 166 GLN B N 1
ATOM 3462 C CA . GLN B 1 166 ? 1.178 -15.516 10.297 1 89.06 166 GLN B CA 1
ATOM 3463 C C . GLN B 1 166 ? 2.1 -15.117 11.445 1 89.06 166 GLN B C 1
ATOM 3465 O O . GLN B 1 166 ? 1.795 -15.367 12.617 1 89.06 166 GLN B O 1
ATOM 3470 N N . ASP B 1 167 ? 3.189 -14.492 11.109 1 83.94 167 ASP B N 1
ATOM 3471 C CA . ASP B 1 167 ? 4.238 -14.156 12.07 1 83.94 167 ASP B CA 1
ATOM 3472 C C . ASP B 1 167 ? 3.768 -13.078 13.039 1 83.94 167 ASP B C 1
ATOM 3474 O O . ASP B 1 167 ? 4.152 -13.078 14.211 1 83.94 167 ASP B O 1
ATOM 3478 N N . GLU B 1 168 ? 3.023 -12.133 12.414 1 74.25 168 GLU B N 1
ATOM 3479 C CA . GLU B 1 168 ? 2.57 -11.008 13.227 1 74.25 168 GLU B CA 1
ATOM 3480 C C . GLU B 1 168 ? 1.052 -11.016 13.375 1 74.25 168 GLU B C 1
ATOM 3482 O O . GLU B 1 168 ? 0.33 -11.312 12.422 1 74.25 168 GLU B O 1
ATOM 3487 N N . SER B 1 169 ? 0.681 -10.93 14.547 1 72.06 169 SER B N 1
ATOM 3488 C CA . SER B 1 169 ? -0.719 -10.734 14.906 1 72.06 169 SER B CA 1
ATOM 3489 C C . SER B 1 169 ? -0.875 -9.594 15.914 1 72.06 169 SER B C 1
ATOM 3491 O O . SER B 1 169 ? -0.043 -9.438 16.812 1 72.06 169 SER B O 1
ATOM 3493 N N . PRO B 1 170 ? -1.911 -8.68 15.633 1 72.88 170 PRO B N 1
ATOM 3494 C CA . PRO B 1 170 ? -2.994 -8.742 14.648 1 72.88 170 PRO B CA 1
ATOM 3495 C C . PRO B 1 170 ? -2.592 -8.156 13.289 1 72.88 170 PRO B C 1
ATOM 3497 O O . PRO B 1 170 ? -1.743 -7.266 13.227 1 72.88 170 PRO B O 1
ATOM 3500 N N . ASN B 1 171 ? -2.977 -8.781 12.203 1 77.38 171 ASN B N 1
ATOM 3501 C CA . ASN B 1 171 ? -2.949 -8.273 10.836 1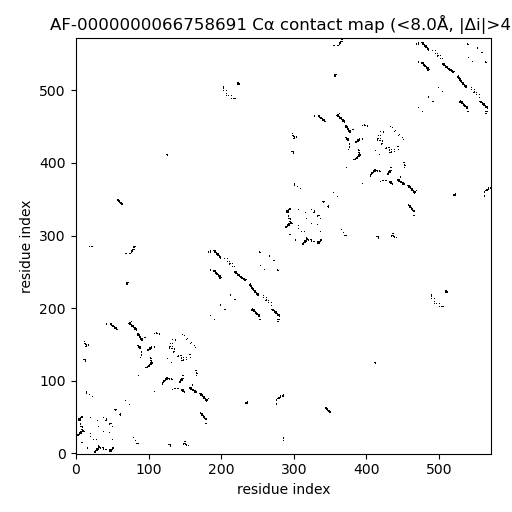 77.38 171 ASN B CA 1
ATOM 3502 C C . ASN B 1 171 ? -4.332 -7.82 10.383 1 77.38 171 ASN B C 1
ATOM 3504 O O . ASN B 1 171 ? -5.098 -8.609 9.82 1 77.38 171 ASN B O 1
ATOM 3508 N N . VAL B 1 172 ? -4.566 -6.586 10.594 1 82.88 172 VAL B N 1
ATOM 3509 C CA . VAL B 1 172 ? -5.93 -6.098 10.414 1 82.88 172 VAL B CA 1
ATOM 3510 C C . VAL B 1 172 ? -6.051 -5.398 9.062 1 82.88 172 VAL B C 1
ATOM 3512 O O . VAL B 1 172 ? -5.195 -4.59 8.695 1 82.88 172 VAL B O 1
ATOM 3515 N N . THR B 1 173 ? -7.062 -5.789 8.336 1 86.88 173 THR B N 1
ATOM 3516 C CA . THR B 1 173 ? -7.43 -5.074 7.117 1 86.88 173 THR B CA 1
ATOM 3517 C C . THR B 1 173 ? -8.742 -4.316 7.312 1 86.88 173 THR B C 1
ATOM 3519 O O . THR B 1 173 ? -9.695 -4.852 7.887 1 86.88 173 THR B O 1
ATOM 3522 N N . ARG B 1 174 ? -8.734 -3.068 6.992 1 90.38 174 ARG B N 1
ATOM 3523 C CA . ARG B 1 174 ? -9.945 -2.246 7.004 1 90.38 174 ARG B CA 1
ATOM 3524 C C . ARG B 1 174 ? -10.68 -2.328 5.672 1 90.38 174 ARG B C 1
ATOM 3526 O O . ARG B 1 174 ? -10.102 -2.049 4.621 1 90.38 174 ARG B O 1
ATOM 3533 N N . TYR B 1 175 ? -11.93 -2.752 5.711 1 93.19 175 TYR B N 1
ATOM 3534 C CA . TYR B 1 175 ? -12.789 -2.838 4.531 1 93.19 175 TYR B CA 1
ATOM 3535 C C . TYR B 1 175 ? -13.914 -1.816 4.598 1 93.19 175 TYR B C 1
ATOM 3537 O O . TYR B 1 175 ? -14.461 -1.552 5.672 1 93.19 175 TYR B O 1
ATOM 3545 N N . LEU B 1 176 ? -14.258 -1.291 3.445 1 95.19 176 LEU B N 1
ATOM 3546 C CA . LEU B 1 176 ? -15.43 -0.431 3.318 1 95.19 176 LEU B CA 1
ATOM 3547 C C . LEU B 1 176 ? -16.562 -1.168 2.629 1 95.19 176 LEU B C 1
ATOM 3549 O O . LEU B 1 176 ? -16.344 -1.918 1.676 1 95.19 176 LEU B O 1
ATOM 3553 N N . VAL B 1 177 ? -17.703 -1.004 3.186 1 95.75 177 VAL B N 1
ATOM 3554 C CA . VAL B 1 177 ? -18.922 -1.494 2.547 1 95.75 177 VAL B CA 1
ATOM 3555 C C . VAL B 1 177 ? -19.578 -0.372 1.74 1 95.75 177 VAL B C 1
ATOM 3557 O O . VAL B 1 177 ? -19.875 0.698 2.277 1 95.75 177 VAL B O 1
ATOM 3560 N N . LEU B 1 178 ? -19.797 -0.605 0.457 1 97.38 178 LEU B N 1
ATOM 3561 C CA . LEU B 1 1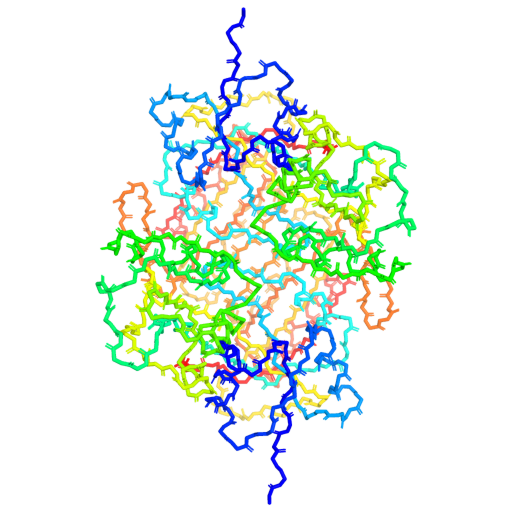78 ? -20.312 0.417 -0.451 1 97.38 178 LEU B CA 1
ATOM 3562 C C . LEU B 1 178 ? -21.719 0.063 -0.94 1 97.38 178 LEU B C 1
ATOM 3564 O O . LEU B 1 178 ? -22 -1.104 -1.207 1 97.38 178 LEU B O 1
ATOM 3568 N N . ALA B 1 179 ? -22.547 1.006 -1.032 1 97.25 179 ALA B N 1
ATOM 3569 C CA . ALA B 1 179 ? -23.906 0.863 -1.532 1 97.25 179 ALA B CA 1
ATOM 3570 C C . ALA B 1 179 ? -24.297 2.053 -2.402 1 97.25 179 ALA B C 1
ATOM 3572 O O . ALA B 1 179 ? -23.594 3.062 -2.441 1 97.25 179 ALA B O 1
ATOM 3573 N N . LYS B 1 180 ? -25.422 1.896 -3.086 1 95.25 180 LYS B N 1
ATOM 3574 C CA . LYS B 1 180 ? -25.906 2.961 -3.957 1 95.25 180 LYS B CA 1
ATOM 3575 C C . LYS B 1 180 ? -26.438 4.137 -3.141 1 95.25 180 LYS B C 1
ATOM 3577 O O . LYS B 1 180 ? -26.25 5.293 -3.518 1 95.25 180 LYS B O 1
ATOM 3582 N N . THR B 1 181 ? -27.016 3.766 -2.094 1 91.44 181 THR B N 1
ATOM 3583 C CA . THR B 1 181 ? -27.672 4.801 -1.292 1 91.44 181 THR B CA 1
ATOM 3584 C C . THR B 1 181 ? -27.047 4.863 0.103 1 91.44 181 THR B C 1
ATOM 3586 O O . THR B 1 181 ? -26.75 3.828 0.699 1 91.44 181 THR B O 1
ATOM 3589 N N . ALA B 1 182 ? -26.906 6.109 0.581 1 87.75 182 ALA B N 1
ATOM 3590 C CA . ALA B 1 182 ? -26.375 6.328 1.923 1 87.75 18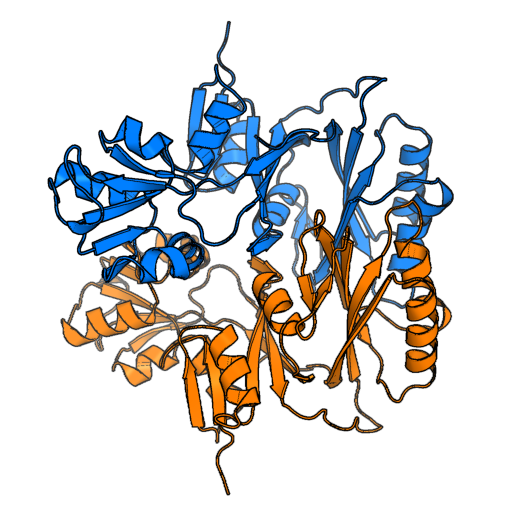2 ALA B CA 1
ATOM 3591 C C . ALA B 1 182 ? -27.375 5.887 2.988 1 87.75 182 ALA B C 1
ATOM 3593 O O . ALA B 1 182 ? -28.594 5.949 2.773 1 87.75 182 ALA B O 1
ATOM 3594 N N . ASN B 1 183 ? -26.781 5.402 4.012 1 84.06 183 ASN B N 1
ATOM 3595 C CA . ASN B 1 183 ? -27.625 5.148 5.176 1 84.06 183 ASN B CA 1
ATOM 3596 C C . ASN B 1 183 ? -27.828 6.418 6 1 84.06 183 ASN B C 1
ATOM 3598 O O . ASN B 1 183 ? -26.922 7.227 6.148 1 84.06 183 ASN B O 1
ATOM 3602 N N . LEU B 1 184 ? -28.969 6.59 6.461 1 77.75 184 LEU B N 1
ATOM 3603 C CA . LEU B 1 184 ? -29.219 7.727 7.34 1 77.75 184 LEU B CA 1
ATOM 3604 C C . LEU B 1 184 ? -28.578 7.496 8.711 1 77.75 184 LEU B C 1
ATOM 3606 O O . LEU B 1 184 ? -28.75 6.43 9.305 1 77.75 184 LEU B O 1
ATOM 3610 N N . PRO B 1 185 ? -27.859 8.484 9.125 1 77.56 185 PRO B N 1
ATOM 3611 C CA . PRO B 1 185 ? -27.219 8.32 10.438 1 77.56 185 PRO B CA 1
ATOM 3612 C C . PRO B 1 185 ? -28.25 8.219 11.57 1 77.56 185 PRO B C 1
ATOM 3614 O O . PRO B 1 185 ? -29.281 8.891 11.531 1 77.56 185 PRO B O 1
ATOM 3617 N N . LYS B 1 186 ? -27.906 7.289 12.438 1 77.44 186 LYS B N 1
ATOM 3618 C CA . LYS B 1 186 ? -28.734 7.16 13.633 1 77.44 186 LYS B CA 1
ATOM 3619 C C . LYS B 1 186 ? -28.234 8.062 14.758 1 77.44 186 LYS B C 1
ATOM 3621 O O . LYS B 1 186 ? -27.031 8.305 14.875 1 77.44 186 LYS B O 1
ATOM 3626 N N . GLU B 1 187 ? -28.953 8.711 15.5 1 67.5 187 GLU B N 1
ATOM 3627 C CA . GLU B 1 187 ? -28.656 9.766 16.469 1 67.5 187 GLU B CA 1
ATOM 3628 C C . GLU B 1 187 ? -27.625 9.297 17.484 1 67.5 187 GLU B C 1
ATOM 3630 O O . GLU B 1 187 ? -26.812 10.094 17.984 1 67.5 187 GLU B O 1
ATOM 3635 N N . HIS B 1 188 ? -27.562 8.07 17.766 1 68.31 188 HIS B N 1
ATOM 3636 C CA . HIS B 1 188 ? -26.781 7.738 18.969 1 68.31 188 HIS B CA 1
ATOM 3637 C C . HIS B 1 188 ? -25.516 6.969 18.594 1 68.31 188 HIS B C 1
ATOM 3639 O O . HIS B 1 188 ? -24.688 6.672 19.469 1 68.31 188 HIS B O 1
ATOM 3645 N N . ASP B 1 189 ? -25.219 6.91 17.5 1 79.88 189 ASP B N 1
ATOM 3646 C CA . ASP B 1 189 ? -24.047 6.125 17.125 1 79.88 189 ASP B CA 1
ATOM 3647 C C . ASP B 1 189 ? -22.859 7.027 16.797 1 79.88 189 ASP B C 1
ATOM 3649 O O . ASP B 1 189 ? -23.047 8.195 16.453 1 79.88 189 ASP B O 1
ATOM 3653 N N . GLN B 1 190 ? -21.766 6.52 17.219 1 88.69 190 GLN B N 1
ATOM 3654 C CA . GLN B 1 190 ? -20.547 7.207 16.766 1 88.69 190 GLN B CA 1
ATOM 3655 C C . GLN B 1 190 ? -20.344 6.996 15.266 1 88.69 190 GLN B C 1
ATOM 3657 O O . GLN B 1 190 ? -20.359 5.863 14.781 1 88.69 190 GLN B O 1
ATOM 3662 N N . TYR B 1 191 ? -20.312 8.133 14.625 1 93.56 191 TYR B N 1
ATOM 3663 C CA . TYR B 1 191 ? -20.172 8.055 13.172 1 93.56 191 TYR B CA 1
ATOM 3664 C C . TYR B 1 191 ? -18.797 8.539 12.719 1 93.56 191 TYR B C 1
ATOM 3666 O O . TYR B 1 191 ? -18.141 9.289 13.438 1 93.56 191 TYR B O 1
ATOM 3674 N N . LYS B 1 192 ? -18.453 8.047 11.617 1 94.31 192 LYS B N 1
ATOM 3675 C CA . LYS B 1 192 ? -17.266 8.461 10.883 1 94.31 192 LYS B CA 1
ATOM 3676 C C . LYS B 1 192 ? -17.625 8.938 9.484 1 94.31 192 LYS B C 1
ATOM 3678 O O . LYS B 1 192 ? -18.547 8.406 8.852 1 94.31 192 LYS B O 1
ATOM 3683 N N . THR B 1 193 ? -16.969 9.953 9.07 1 96.06 193 THR B N 1
ATOM 3684 C CA . THR B 1 193 ? -17.141 10.453 7.711 1 96.06 193 THR B CA 1
ATOM 3685 C C . THR B 1 193 ? -15.812 10.477 6.965 1 96.06 193 THR B C 1
ATOM 3687 O O . THR B 1 193 ? -14.789 10.891 7.516 1 96.06 193 THR B O 1
ATOM 3690 N N . SER B 1 194 ? -15.812 9.898 5.762 1 96.25 194 SER B N 1
ATOM 3691 C CA . SER B 1 194 ? -14.633 9.898 4.906 1 96.25 194 SER B CA 1
ATOM 3692 C C . SER B 1 194 ? -14.766 10.914 3.773 1 96.25 194 SER B C 1
ATOM 3694 O O . SER B 1 194 ? -15.797 10.953 3.092 1 96.25 194 SER B O 1
ATOM 3696 N N . VAL B 1 195 ? -13.68 11.742 3.594 1 96.06 195 VAL B N 1
ATOM 3697 C CA . VAL B 1 195 ? -13.719 12.758 2.539 1 96.06 195 VAL B CA 1
ATOM 3698 C C . VAL B 1 195 ? -12.406 12.742 1.762 1 96.06 195 VAL B C 1
ATOM 3700 O O . VAL B 1 195 ? -11.391 12.242 2.256 1 96.06 195 VAL B O 1
ATOM 3703 N N . VAL B 1 196 ? -12.477 13.188 0.552 1 93.31 196 VAL B N 1
ATOM 3704 C CA . VAL B 1 196 ? -11.312 13.445 -0.296 1 93.31 196 VAL B CA 1
ATOM 3705 C C . VAL B 1 196 ? -11.352 14.883 -0.799 1 93.31 196 VAL B C 1
ATOM 3707 O O . VAL B 1 196 ? -12.414 15.391 -1.166 1 93.31 196 VAL B O 1
ATOM 3710 N N . PHE B 1 197 ? -10.188 15.562 -0.725 1 92.12 197 PHE B N 1
ATOM 3711 C CA . PHE B 1 197 ? -10.156 16.938 -1.227 1 92.12 197 PHE B CA 1
ATOM 3712 C C . PHE B 1 197 ? -8.781 17.266 -1.796 1 92.12 197 PHE B C 1
ATOM 3714 O O . PHE B 1 197 ? -7.793 16.594 -1.488 1 92.12 197 PHE B O 1
ATOM 3721 N N . GLY B 1 198 ? -8.844 18.141 -2.678 1 89 198 GLY B N 1
ATOM 3722 C CA . GLY B 1 198 ? -7.613 18.641 -3.275 1 89 198 GLY B CA 1
ATOM 3723 C C . GLY B 1 198 ? -7.227 20.016 -2.777 1 89 198 GLY B C 1
ATOM 3724 O O . GLY B 1 198 ? -8.094 20.844 -2.498 1 89 198 GLY B O 1
ATOM 3725 N N . LEU B 1 199 ? -5.914 20.188 -2.607 1 86.38 199 LEU B N 1
ATOM 3726 C CA . LEU B 1 199 ? -5.402 21.5 -2.225 1 86.38 199 LEU B CA 1
ATOM 3727 C C . LEU B 1 199 ? -4.379 22 -3.238 1 86.38 199 LEU B C 1
ATOM 3729 O O . LEU B 1 199 ? -3.707 21.203 -3.895 1 86.38 199 LEU B O 1
ATOM 3733 N N . GLU B 1 200 ? -4.383 23.25 -3.365 1 77.94 200 GLU B N 1
ATOM 3734 C CA . GLU B 1 200 ? -3.307 23.844 -4.156 1 77.94 200 GLU B CA 1
ATOM 3735 C C . GLU B 1 200 ? -1.987 23.828 -3.389 1 77.94 200 GLU B C 1
ATOM 3737 O O . GLU B 1 200 ? -1.978 23.734 -2.16 1 77.94 200 GLU B O 1
ATOM 3742 N N . GLU B 1 201 ? -0.964 23.844 -4.148 1 71.25 201 GLU B N 1
ATOM 3743 C CA . GLU B 1 201 ? 0.356 23.828 -3.525 1 71.25 201 GLU B CA 1
ATOM 3744 C C . GLU B 1 201 ? 0.639 25.141 -2.793 1 71.25 201 GLU B C 1
ATOM 3746 O O . GLU B 1 201 ? 0.188 26.203 -3.219 1 71.25 201 GLU B O 1
ATOM 3751 N N . GLY B 1 202 ? 1.342 24.984 -1.624 1 75.62 202 GLY B N 1
ATOM 3752 C CA . GLY B 1 202 ? 1.78 26.156 -0.882 1 75.62 202 GLY B CA 1
ATOM 3753 C C . GLY B 1 202 ? 1.792 25.953 0.62 1 75.62 202 GLY B C 1
ATOM 3754 O O . GLY B 1 202 ? 1.039 25.125 1.14 1 75.62 202 GLY B O 1
ATOM 3755 N N . PRO B 1 203 ? 2.727 26.703 1.267 1 78.19 203 PRO B N 1
ATOM 3756 C CA . PRO B 1 203 ? 2.83 26.547 2.721 1 78.19 203 PRO B CA 1
ATOM 3757 C C . PRO B 1 203 ? 1.52 26.859 3.439 1 78.19 203 PRO B C 1
ATOM 3759 O O . PRO B 1 203 ? 0.836 27.828 3.096 1 78.19 203 PRO B O 1
ATOM 3762 N N . GLY B 1 204 ? 1.034 25.969 4.258 1 80.25 204 GLY B N 1
ATOM 3763 C CA . GLY B 1 204 ? -0.094 26.234 5.141 1 80.25 204 GLY B CA 1
ATOM 3764 C C . GLY B 1 204 ? -1.414 25.734 4.582 1 80.25 204 GLY B C 1
ATOM 3765 O O . GLY B 1 204 ? -2.434 25.75 5.273 1 80.25 204 GLY B O 1
ATOM 3766 N N . ALA B 1 205 ? -1.433 25.359 3.281 1 83.88 205 ALA B N 1
ATOM 3767 C CA . ALA B 1 205 ? -2.682 24.922 2.666 1 83.88 205 ALA B CA 1
ATOM 3768 C C . ALA B 1 205 ? -3.336 23.812 3.484 1 83.88 205 ALA B C 1
ATOM 3770 O O . ALA B 1 205 ? -4.531 23.875 3.785 1 83.88 205 ALA B O 1
ATOM 3771 N N . LEU B 1 206 ? -2.555 22.891 3.93 1 87.69 206 LEU B N 1
ATOM 3772 C CA . LEU B 1 206 ? -3.092 21.781 4.691 1 87.69 206 LEU B CA 1
ATOM 3773 C C . LEU B 1 206 ? -3.535 22.219 6.082 1 87.69 206 LEU B C 1
ATOM 3775 O O . LEU B 1 206 ? -4.586 21.797 6.566 1 87.69 206 LEU B O 1
ATOM 3779 N N . CYS B 1 207 ? -2.773 23.047 6.672 1 86.88 207 CYS B N 1
ATOM 3780 C CA . CYS B 1 207 ? -3.129 23.547 7.996 1 86.88 207 CYS B CA 1
ATOM 3781 C C . CYS B 1 207 ? -4.461 24.281 7.965 1 86.88 207 CYS B C 1
ATOM 3783 O O . CYS B 1 207 ? -5.293 24.109 8.859 1 86.88 207 CYS B O 1
ATOM 3785 N N . LYS B 1 208 ? -4.633 25.062 6.977 1 87.81 208 LYS B N 1
ATOM 3786 C CA . LYS B 1 208 ? -5.895 25.781 6.828 1 87.81 208 LYS B CA 1
ATOM 3787 C C . LYS B 1 208 ? -7.062 24.812 6.668 1 87.81 208 LYS B C 1
ATOM 3789 O O . LYS B 1 208 ? -8.109 24.984 7.301 1 87.81 208 LYS B O 1
ATOM 3794 N N . ALA B 1 209 ? -6.867 23.859 5.863 1 91.12 209 ALA B N 1
ATOM 3795 C CA . ALA B 1 209 ? -7.902 22.859 5.625 1 91.12 209 ALA B CA 1
ATOM 3796 C C . ALA B 1 209 ? -8.25 22.125 6.91 1 91.12 209 ALA B C 1
ATOM 3798 O O . ALA B 1 209 ? -9.43 21.984 7.262 1 91.12 209 ALA B O 1
ATOM 3799 N N . LEU B 1 210 ? -7.199 21.719 7.637 1 91.31 210 LEU B N 1
ATOM 3800 C CA . LEU B 1 210 ? -7.414 20.953 8.859 1 91.31 210 LEU B CA 1
ATOM 3801 C C . LEU B 1 210 ? -7.973 21.844 9.969 1 91.31 210 LEU B C 1
ATOM 3803 O O . LEU B 1 210 ? -8.609 21.344 10.898 1 91.31 210 LEU B O 1
ATOM 3807 N N . GLY B 1 211 ? -7.703 23.109 9.852 1 89.06 211 GLY B N 1
ATOM 3808 C CA . GLY B 1 211 ? -8.258 24.062 10.797 1 89.06 211 GLY B CA 1
ATOM 3809 C C . GLY B 1 211 ? -9.773 24.047 10.836 1 89.06 211 GLY B C 1
ATOM 3810 O O . GLY B 1 211 ? -10.375 24.281 11.891 1 89.06 211 GLY B O 1
ATOM 3811 N N . SER B 1 212 ? -10.344 23.719 9.703 1 91.31 212 SER B N 1
ATOM 3812 C CA . SER B 1 212 ? -11.797 23.641 9.625 1 91.31 212 SER B CA 1
ATOM 3813 C C . SER B 1 212 ? -12.352 22.578 10.578 1 91.31 212 SER B C 1
ATOM 3815 O O . SER B 1 212 ? -13.461 22.734 11.102 1 91.31 212 SER B O 1
ATOM 3817 N N . PHE B 1 213 ? -11.641 21.562 10.875 1 92.75 213 PHE B N 1
ATOM 3818 C CA . PHE B 1 213 ? -12.07 20.5 11.781 1 92.75 213 PHE B CA 1
ATOM 3819 C C . PHE B 1 213 ? -11.688 20.828 13.219 1 92.75 213 PHE B C 1
ATOM 3821 O O . PHE B 1 213 ? -12.5 20.672 14.133 1 92.75 213 PHE B O 1
ATOM 3828 N N . TRP B 1 214 ? -10.578 21.344 13.336 1 88.25 214 TRP B N 1
ATOM 3829 C CA . TRP B 1 214 ? -10.047 21.641 14.664 1 88.25 214 TRP B CA 1
ATOM 3830 C C . TRP B 1 214 ? -10.922 22.656 15.383 1 88.25 214 TRP B C 1
ATOM 3832 O O . TRP B 1 214 ? -11.297 22.469 16.547 1 88.25 214 TRP B O 1
ATOM 3842 N N . LYS B 1 215 ? -11.242 23.719 14.734 1 89.25 215 LYS B N 1
ATOM 3843 C CA . LYS B 1 215 ? -12.039 24.797 15.305 1 89.25 215 LYS B CA 1
ATOM 3844 C C . LYS B 1 215 ? -13.375 24.281 15.828 1 89.25 215 LYS B C 1
ATOM 3846 O O . LYS B 1 215 ? -14 24.906 16.688 1 89.25 215 LYS B O 1
ATOM 3851 N N . ARG B 1 216 ? -13.734 23.141 15.406 1 92.5 216 ARG B N 1
ATOM 3852 C CA . ARG B 1 216 ? -15.039 22.609 15.758 1 92.5 216 ARG B CA 1
ATOM 3853 C C . ARG B 1 216 ? -14.898 21.375 16.656 1 92.5 216 ARG B C 1
ATOM 3855 O O . ARG B 1 216 ? -15.867 20.656 16.875 1 92.5 216 ARG B O 1
ATOM 3862 N N . GLY B 1 217 ? -13.727 21.062 16.969 1 91.56 217 GLY B N 1
ATOM 3863 C CA . GLY B 1 217 ? -13.477 19.969 17.891 1 91.56 217 GLY B CA 1
ATOM 3864 C C . GLY B 1 217 ? -13.672 18.609 17.266 1 91.56 217 GLY B C 1
ATOM 3865 O O . GLY B 1 217 ? -14.109 17.656 17.922 1 91.56 217 GLY B O 1
ATOM 3866 N N . ILE B 1 218 ? -13.469 18.5 16.031 1 92.94 218 ILE B N 1
ATOM 3867 C CA . ILE B 1 218 ? -13.672 17.234 15.328 1 92.94 218 ILE B CA 1
ATOM 3868 C C . ILE B 1 218 ? -12.352 16.484 15.219 1 92.94 218 ILE B C 1
ATOM 3870 O O . ILE B 1 218 ? -11.352 17.031 14.758 1 92.94 218 ILE B O 1
ATOM 3874 N N . ASN B 1 219 ? -12.367 15.242 15.586 1 90.44 219 ASN B N 1
ATOM 3875 C CA . ASN B 1 219 ? -11.172 14.398 15.578 1 90.44 219 ASN B CA 1
ATOM 3876 C C . ASN B 1 219 ? -10.992 13.711 14.227 1 90.44 219 ASN B C 1
ATOM 3878 O O . ASN B 1 219 ? -11.953 13.203 13.648 1 90.44 219 ASN B O 1
ATOM 3882 N N . LEU B 1 220 ? -9.727 13.766 13.812 1 90.69 220 LEU B N 1
ATOM 3883 C CA . LEU B 1 220 ? -9.383 13.008 12.609 1 90.69 220 LEU B CA 1
ATOM 3884 C C . LEU B 1 220 ? -8.852 11.625 12.969 1 90.69 220 LEU B C 1
ATOM 3886 O O . LEU B 1 220 ? -8.094 11.477 13.922 1 90.69 220 LEU B O 1
ATOM 3890 N N . THR B 1 221 ? -9.234 10.625 12.219 1 87.62 221 THR B N 1
ATOM 3891 C CA . THR B 1 221 ? -8.773 9.273 12.5 1 87.62 221 THR B CA 1
ATOM 3892 C C . THR B 1 221 ? -7.832 8.781 11.406 1 87.62 221 THR B C 1
ATOM 3894 O O . THR B 1 221 ? -7.125 7.789 11.586 1 87.62 221 THR B O 1
ATOM 3897 N N . LYS B 1 222 ? -7.848 9.477 10.328 1 90.06 222 LYS B N 1
ATOM 3898 C CA . LYS B 1 222 ? -6.949 9.141 9.227 1 90.06 222 LYS B CA 1
ATOM 3899 C C . LYS B 1 222 ? -6.668 10.359 8.352 1 90.06 222 LYS B C 1
ATOM 3901 O O . LYS B 1 222 ? -7.562 11.172 8.102 1 90.06 222 LYS B O 1
ATOM 3906 N N . ILE B 1 223 ? -5.457 10.484 7.875 1 91.38 223 ILE B N 1
ATOM 3907 C CA . ILE B 1 223 ? -5.102 11.461 6.852 1 91.38 223 ILE B CA 1
ATOM 3908 C C . ILE B 1 223 ? -3.992 10.898 5.965 1 91.38 223 ILE B C 1
ATOM 3910 O O . ILE B 1 223 ? -3.07 10.242 6.453 1 91.38 223 ILE B O 1
ATOM 3914 N N . GLU B 1 224 ? -4.121 11.133 4.75 1 90.62 224 GLU B N 1
ATOM 3915 C CA . GLU B 1 224 ? -3.104 10.695 3.805 1 90.62 224 GLU B CA 1
ATOM 3916 C C . GLU B 1 224 ? -3.064 11.602 2.576 1 90.62 224 GLU B C 1
ATOM 3918 O O . GLU B 1 224 ? -4.105 11.938 2.01 1 90.62 224 GLU B O 1
ATOM 3923 N N . SER B 1 225 ? -1.845 11.984 2.328 1 89.06 225 SER B N 1
ATOM 3924 C CA . SER B 1 225 ? -1.664 12.766 1.108 1 89.06 225 SER B CA 1
ATOM 3925 C C . SER B 1 225 ? -1.163 11.891 -0.038 1 89.06 225 SER B C 1
ATOM 3927 O O . SER B 1 225 ? -0.405 10.945 0.182 1 89.06 225 SER B O 1
ATOM 3929 N N . ARG B 1 226 ? -1.584 12.188 -1.188 1 82.25 226 ARG B N 1
ATOM 3930 C CA . ARG B 1 226 ? -1.127 11.516 -2.4 1 82.25 226 ARG B CA 1
ATOM 3931 C C . ARG B 1 226 ? -0.812 12.523 -3.5 1 82.25 226 ARG B C 1
ATOM 3933 O O . ARG B 1 226 ? -1.652 13.359 -3.844 1 82.25 226 ARG B O 1
ATOM 3940 N N . PRO B 1 227 ? 0.453 12.367 -3.959 1 70.06 227 PRO B N 1
ATOM 3941 C CA . PRO B 1 227 ? 0.765 13.234 -5.098 1 70.06 227 PRO B CA 1
ATOM 3942 C C . PRO B 1 227 ? -0.004 12.844 -6.359 1 70.06 227 PRO B C 1
ATOM 3944 O O . PRO B 1 227 ? -0.199 11.656 -6.629 1 70.06 227 PRO B O 1
ATOM 3947 N N . ASN B 1 228 ? -0.582 13.68 -7.016 1 63.62 228 ASN B N 1
ATOM 3948 C CA . ASN B 1 228 ? -1.3 13.359 -8.25 1 63.62 228 ASN B CA 1
ATOM 3949 C C . ASN B 1 228 ? -0.616 13.977 -9.469 1 63.62 228 ASN B C 1
ATOM 3951 O O . ASN B 1 228 ? -1.049 13.758 -10.602 1 63.62 228 ASN B O 1
ATOM 3955 N N . ARG B 1 229 ? 0.613 14.477 -9.266 1 57.19 229 ARG B N 1
ATOM 3956 C CA . ARG B 1 229 ? 1.514 15.07 -10.25 1 57.19 229 ARG B CA 1
ATOM 3957 C C . ARG B 1 229 ? 0.76 15.469 -11.516 1 57.19 229 ARG B C 1
ATOM 3959 O O . ARG B 1 229 ? 1.229 15.219 -12.625 1 57.19 229 ARG B O 1
ATOM 3966 N N . GLY B 1 230 ? -0.35 15.922 -11.289 1 55.22 230 GLY B N 1
ATOM 3967 C CA . GLY B 1 230 ? -1.088 16.406 -12.445 1 55.22 230 GLY B CA 1
ATOM 3968 C C . GLY B 1 230 ? -1.813 15.312 -13.195 1 55.22 230 GLY B C 1
ATOM 3969 O O . GLY B 1 230 ? -2.264 15.516 -14.32 1 55.22 230 GLY B O 1
ATOM 3970 N N . LYS B 1 231 ? -1.803 14.227 -12.812 1 58.97 231 LYS B N 1
ATOM 3971 C CA . LYS B 1 231 ? -2.564 13.18 -13.492 1 58.97 231 LYS B CA 1
ATOM 3972 C C . LYS B 1 231 ? -4.062 13.383 -13.297 1 58.97 231 LYS B C 1
ATOM 3974 O O . LYS B 1 231 ? -4.52 13.648 -12.188 1 58.97 231 LYS B O 1
ATOM 3979 N N . PRO B 1 232 ? -4.566 13.391 -14.438 1 59.75 232 PRO B N 1
ATOM 3980 C CA . PRO B 1 232 ? -6.02 13.539 -14.344 1 59.75 232 PRO B CA 1
ATOM 3981 C C . PRO B 1 232 ? -6.68 12.406 -13.555 1 59.75 232 PRO B C 1
ATOM 3983 O O . PRO B 1 232 ? -6.258 11.258 -13.648 1 59.75 232 PRO B O 1
ATOM 3986 N N . MET B 1 233 ? -7.383 12.781 -12.664 1 62.81 233 MET B N 1
ATOM 3987 C CA . MET B 1 233 ? -8.18 11.805 -11.93 1 62.81 233 MET B CA 1
ATOM 3988 C C . MET B 1 233 ? -9.641 11.875 -12.336 1 62.81 233 MET B C 1
ATOM 3990 O O . MET B 1 233 ? -10.188 12.969 -12.531 1 62.81 233 MET B O 1
ATOM 3994 N N . ARG B 1 234 ? -10.094 10.797 -12.695 1 56.06 234 ARG B N 1
ATOM 3995 C CA . ARG B 1 234 ? -11.508 10.742 -13.055 1 56.06 234 ARG B CA 1
ATOM 3996 C C . ARG B 1 234 ? -12.391 10.828 -11.812 1 56.06 234 ARG B C 1
ATOM 3998 O O . ARG B 1 234 ? -12.32 9.961 -10.938 1 56.06 234 ARG B O 1
ATOM 4005 N N . ILE B 1 235 ? -12.961 11.875 -11.633 1 55.78 235 ILE B N 1
ATOM 4006 C CA . ILE B 1 235 ? -13.961 12.031 -10.586 1 55.78 235 ILE B CA 1
ATOM 4007 C C . ILE B 1 235 ? -15.359 12.055 -11.203 1 55.78 235 ILE B C 1
ATOM 4009 O O . ILE B 1 235 ? -15.734 13.016 -11.875 1 55.78 235 ILE B O 1
ATOM 4013 N N . ARG B 1 236 ? -16.156 11.133 -10.938 1 58.5 236 ARG B N 1
ATOM 4014 C CA . ARG B 1 236 ? -17.516 10.977 -11.445 1 58.5 236 ARG B CA 1
ATOM 4015 C C . ARG B 1 236 ? -17.562 11.242 -12.945 1 58.5 236 ARG B C 1
ATOM 4017 O O . ARG B 1 236 ? -18.406 12.008 -13.414 1 58.5 236 ARG B O 1
ATOM 4024 N N . GLY B 1 237 ? -16.5 10.734 -13.594 1 53.38 237 GLY B N 1
ATOM 4025 C CA . GLY B 1 237 ? -16.547 10.789 -15.047 1 53.38 237 GLY B CA 1
ATOM 4026 C C . GLY B 1 237 ? -15.789 11.977 -15.617 1 53.38 237 GLY B C 1
ATOM 4027 O O . GLY B 1 237 ? -15.594 12.078 -16.828 1 53.38 237 GLY B O 1
ATOM 4028 N N . THR B 1 238 ? -15.398 12.883 -14.758 1 56.09 238 THR B N 1
ATOM 4029 C CA . THR B 1 238 ? -14.688 14.055 -15.25 1 56.09 238 THR B CA 1
ATOM 4030 C C . THR B 1 238 ? -13.211 14 -14.852 1 56.09 238 THR B C 1
ATOM 4032 O O . THR B 1 238 ? -12.883 13.539 -13.758 1 56.09 238 THR B O 1
ATOM 4035 N N . GLU B 1 239 ? -12.336 14.289 -15.758 1 60.59 239 GLU B N 1
ATOM 4036 C CA . GLU B 1 239 ? -10.906 14.305 -15.484 1 60.59 239 GLU B CA 1
ATOM 4037 C C . GLU B 1 239 ? -10.484 15.617 -14.82 1 60.59 239 GLU B C 1
ATOM 4039 O O . GLU B 1 239 ? -10.883 16.703 -15.258 1 60.59 239 GLU B O 1
ATOM 4044 N N . LYS B 1 240 ? -10.016 15.578 -13.633 1 59.97 240 LYS B N 1
ATOM 4045 C CA . LYS B 1 240 ? -9.492 16.734 -12.93 1 59.97 240 LYS B CA 1
ATOM 4046 C C . LYS B 1 240 ? -8.023 16.562 -12.578 1 59.97 240 LYS B C 1
ATOM 4048 O O . LYS B 1 240 ? -7.562 15.438 -12.367 1 59.97 240 LYS B O 1
ATOM 4053 N N . LEU B 1 241 ? -7.328 17.609 -12.773 1 57.66 241 LEU B N 1
ATOM 4054 C CA . LEU B 1 241 ? -5.902 17.609 -12.461 1 57.66 241 LEU B CA 1
ATOM 4055 C C . LEU B 1 241 ? -5.652 18.203 -11.078 1 57.66 241 LEU B C 1
ATOM 4057 O O . LEU B 1 241 ? -6.223 19.234 -10.727 1 57.66 241 LEU B O 1
ATOM 4061 N N . PHE B 1 242 ? -5.207 17.406 -10.242 1 59.28 242 PHE B N 1
ATOM 4062 C CA . PHE B 1 242 ? -4.812 17.938 -8.945 1 59.28 242 PHE B CA 1
ATOM 4063 C C . PHE B 1 242 ? -3.332 17.672 -8.68 1 59.28 242 PHE B C 1
ATOM 4065 O O . PHE B 1 242 ? -2.771 16.688 -9.18 1 59.28 242 PHE B O 1
ATOM 4072 N N . ASN B 1 243 ? -2.76 18.625 -7.93 1 64.44 243 ASN B N 1
ATOM 4073 C CA . ASN B 1 243 ? -1.364 18.391 -7.566 1 64.44 243 ASN B CA 1
ATOM 4074 C C . ASN B 1 243 ? -1.239 17.438 -6.387 1 64.44 243 ASN B C 1
ATOM 4076 O O . ASN B 1 243 ? -0.364 16.562 -6.375 1 64.44 243 ASN B O 1
ATOM 4080 N N . TYR B 1 244 ? -2.17 17.734 -5.363 1 75.31 244 TYR B N 1
ATOM 4081 C CA . TYR B 1 244 ? -2.18 16.891 -4.18 1 75.31 244 TYR B CA 1
ATOM 4082 C C . TYR B 1 244 ? -3.605 16.547 -3.771 1 75.31 244 TYR B C 1
ATOM 4084 O O . TYR B 1 244 ? -4.492 17.391 -3.803 1 75.31 244 TYR B O 1
ATOM 4092 N N . ILE B 1 245 ? -3.795 15.406 -3.494 1 86.44 245 ILE B N 1
ATOM 4093 C CA . ILE B 1 245 ? -5.074 14.93 -2.986 1 86.44 245 ILE B CA 1
ATOM 4094 C C . ILE B 1 245 ? -4.902 14.414 -1.558 1 86.44 245 ILE B C 1
ATOM 4096 O O . ILE B 1 245 ? -3.863 13.844 -1.217 1 86.44 245 ILE B O 1
ATOM 4100 N N . PHE B 1 246 ? -5.922 14.734 -0.737 1 91.38 246 PHE B N 1
ATOM 4101 C CA . PHE B 1 246 ? -5.898 14.289 0.652 1 91.38 246 PHE B CA 1
ATOM 4102 C C . PHE B 1 246 ? -7.102 13.398 0.958 1 91.38 246 PHE B C 1
ATOM 4104 O O . PHE B 1 246 ? -8.227 13.727 0.582 1 91.38 246 PHE B O 1
ATOM 4111 N N . TYR B 1 247 ? -6.863 12.328 1.576 1 92.5 247 TYR B N 1
ATOM 4112 C CA . TYR B 1 247 ? -7.891 11.453 2.135 1 92.5 247 TYR B CA 1
ATOM 4113 C C . TYR B 1 247 ? -7.977 11.609 3.648 1 92.5 247 TYR B C 1
ATOM 4115 O O . TYR B 1 247 ? -6.973 11.461 4.352 1 92.5 247 TYR B O 1
ATOM 4123 N N . VAL B 1 248 ? -9.203 11.852 4.113 1 94.81 248 VAL B N 1
ATOM 4124 C CA . VAL B 1 248 ? -9.352 12.117 5.543 1 94.81 248 VAL B CA 1
ATOM 4125 C C . VAL B 1 248 ? -10.578 11.398 6.082 1 94.81 248 VAL B C 1
ATOM 4127 O O . VAL B 1 248 ? -11.641 11.406 5.449 1 94.81 248 VAL B O 1
ATOM 4130 N N . ASP B 1 249 ? -10.422 10.703 7.176 1 93.94 249 ASP B N 1
ATOM 4131 C CA . ASP B 1 249 ? -11.523 10.219 8 1 93.94 249 ASP B CA 1
ATOM 4132 C C . ASP B 1 249 ? -11.648 11.031 9.289 1 93.94 249 ASP B C 1
ATOM 4134 O O . ASP B 1 249 ? -10.656 11.273 9.977 1 93.94 249 ASP B O 1
ATOM 4138 N N . PHE B 1 250 ? -12.875 11.461 9.602 1 93.75 250 PHE B N 1
ATOM 4139 C CA . PHE B 1 250 ? -13.062 12.203 10.844 1 93.75 250 PHE B CA 1
ATOM 4140 C C . PHE B 1 250 ? -14.281 11.695 11.594 1 93.75 250 PHE B C 1
ATOM 4142 O O . PHE B 1 250 ? -15.203 11.133 10.992 1 93.75 250 PHE B O 1
ATOM 4149 N N . GLU B 1 251 ? -14.234 11.898 12.898 1 92.38 251 GLU B N 1
ATOM 4150 C CA . GLU B 1 251 ? -15.266 11.367 13.789 1 92.38 251 GLU B CA 1
ATOM 4151 C C . GLU B 1 251 ? -16.406 12.359 13.953 1 92.38 251 GLU B C 1
ATOM 4153 O O . GLU B 1 251 ? -16.484 13.078 14.953 1 92.38 251 GLU B O 1
ATOM 4158 N N . ALA B 1 252 ? -17.359 12.289 13.094 1 93.12 252 ALA B N 1
ATOM 4159 C CA . ALA B 1 252 ? -18.594 13.07 13.164 1 93.12 252 ALA B CA 1
ATOM 4160 C C . ALA B 1 252 ? -19.578 12.641 12.078 1 93.12 252 ALA B C 1
ATOM 4162 O O . ALA B 1 252 ? -19.172 12.234 10.984 1 93.12 252 ALA B O 1
ATOM 4163 N N . SER B 1 253 ? -20.781 12.797 12.422 1 93.5 253 SER B N 1
ATOM 4164 C CA . SER B 1 253 ? -21.859 12.508 11.477 1 93.5 253 SER B CA 1
ATOM 4165 C C . SER B 1 253 ? -22.109 13.703 10.555 1 93.5 253 SER B C 1
ATOM 4167 O O . SER B 1 253 ? -21.906 14.852 10.953 1 93.5 253 SER B O 1
ATOM 4169 N N . MET B 1 254 ? -22.578 13.375 9.43 1 90.5 254 MET B N 1
ATOM 4170 C CA . MET B 1 254 ? -22.938 14.438 8.5 1 90.5 254 MET B CA 1
ATOM 4171 C C . MET B 1 254 ? -24.156 15.211 8.992 1 90.5 254 MET B C 1
ATOM 4173 O O . MET B 1 254 ? -24.453 16.297 8.492 1 90.5 254 MET B O 1
ATOM 4177 N N . THR B 1 255 ? -24.812 14.68 9.883 1 90.31 255 THR B N 1
ATOM 4178 C CA . THR B 1 255 ? -25.953 15.391 10.453 1 90.31 255 THR B CA 1
ATOM 4179 C C . THR B 1 255 ? -25.516 16.328 11.57 1 90.31 255 THR B C 1
ATOM 4181 O O . THR B 1 255 ? -26.281 17.172 12.016 1 90.31 255 THR B O 1
ATOM 4184 N N . ASP B 1 256 ? -24.359 16.125 12.031 1 91.94 256 ASP B N 1
ATOM 4185 C CA . ASP B 1 256 ? -23.781 17.016 13.031 1 91.94 256 ASP B CA 1
ATOM 4186 C C . ASP B 1 256 ? -23.484 18.391 12.43 1 91.94 256 ASP B C 1
ATOM 4188 O O . ASP B 1 256 ? -22.75 18.5 11.438 1 91.94 256 ASP B O 1
ATOM 4192 N N . VAL B 1 257 ? -24 19.438 13.062 1 93.88 257 VAL B N 1
ATOM 4193 C CA . VAL B 1 257 ? -23.828 20.812 12.578 1 93.88 257 VAL B CA 1
ATOM 4194 C C . VAL B 1 257 ? -22.344 21.156 12.531 1 93.88 257 VAL B C 1
ATOM 4196 O O . VAL B 1 257 ? -21.906 21.891 11.641 1 93.88 257 VAL B O 1
ATOM 4199 N N . ARG B 1 258 ? -21.625 20.672 13.484 1 94.19 258 ARG B N 1
ATOM 4200 C CA . ARG B 1 258 ? -20.188 20.906 13.508 1 94.19 258 ARG B CA 1
ATOM 4201 C C . ARG B 1 258 ? -19.531 20.359 12.242 1 94.19 258 ARG B C 1
ATOM 4203 O O . ARG B 1 258 ? -18.688 21.031 11.633 1 94.19 258 ARG B O 1
ATOM 4210 N N . ALA B 1 259 ? -19.922 19.188 11.875 1 94.56 259 ALA B N 1
ATOM 4211 C CA . ALA B 1 259 ? -19.375 18.547 10.68 1 94.56 259 ALA B CA 1
ATOM 4212 C C . ALA B 1 259 ? -19.766 19.297 9.422 1 94.56 259 ALA B C 1
ATOM 4214 O O . ALA B 1 259 ? -18.938 19.5 8.531 1 94.56 259 ALA B O 1
ATOM 4215 N N . GLN B 1 260 ? -20.984 19.719 9.414 1 95.44 260 GLN B N 1
ATOM 4216 C CA . GLN B 1 260 ? -21.453 20.484 8.258 1 95.44 260 GLN B CA 1
ATOM 4217 C C . GLN B 1 260 ? -20.672 21.781 8.086 1 95.44 260 GLN B C 1
ATOM 4219 O O . GLN B 1 260 ? -20.25 22.109 6.98 1 95.44 260 GLN B O 1
ATOM 4224 N N . ASN B 1 261 ? -20.5 22.438 9.117 1 96.19 261 ASN B N 1
ATOM 4225 C CA . ASN B 1 261 ? -19.75 23.672 9.078 1 96.19 261 ASN B CA 1
ATOM 4226 C C . ASN B 1 261 ? -18.281 23.438 8.711 1 96.19 261 ASN B C 1
ATOM 4228 O O . ASN B 1 261 ? -17.688 24.25 7.992 1 96.19 261 ASN B O 1
ATOM 4232 N N . ALA B 1 262 ? -17.734 22.375 9.219 1 95.56 262 ALA B N 1
ATOM 4233 C CA . ALA B 1 262 ? -16.359 22.031 8.883 1 95.56 262 ALA B CA 1
ATOM 4234 C C . ALA B 1 262 ? -16.203 21.797 7.383 1 95.56 262 ALA B C 1
ATOM 4236 O O . ALA B 1 262 ? -15.25 22.266 6.766 1 95.56 262 ALA B O 1
ATOM 4237 N N . LEU B 1 263 ? -17.141 21.094 6.832 1 96.44 263 LEU B N 1
ATOM 4238 C CA . LEU B 1 263 ? -17.094 20.766 5.41 1 96.44 263 LEU B CA 1
ATOM 4239 C C . LEU B 1 263 ? -17.281 22.016 4.559 1 96.44 263 LEU B C 1
ATOM 4241 O O . LEU B 1 263 ? -16.672 22.156 3.5 1 96.44 263 LEU B O 1
ATOM 4245 N N . LYS B 1 264 ? -18.141 22.875 5.031 1 95.81 264 LYS B N 1
ATOM 4246 C CA . LYS B 1 264 ? -18.312 24.156 4.34 1 95.81 264 LYS B CA 1
ATOM 4247 C C . LYS B 1 264 ? -17 24.953 4.348 1 95.81 264 LYS B C 1
ATOM 4249 O O . LYS B 1 264 ? -16.609 25.516 3.33 1 95.81 264 LYS B O 1
ATOM 4254 N N . GLY B 1 265 ? -16.391 25.016 5.5 1 94.25 265 GLY B N 1
ATOM 4255 C CA . GLY B 1 265 ? -15.094 25.672 5.598 1 94.25 265 GLY B CA 1
ATOM 4256 C C . GLY B 1 265 ? -14.047 25.047 4.691 1 94.25 265 GLY B C 1
ATOM 4257 O O . GLY B 1 265 ? -13.273 25.75 4.051 1 94.25 265 GLY B O 1
ATOM 4258 N N . LEU B 1 266 ? -14.008 23.719 4.652 1 94.44 266 LEU B N 1
ATOM 4259 C CA . LEU B 1 266 ? -13.07 22.969 3.811 1 94.44 266 LEU B CA 1
ATOM 4260 C C . LEU B 1 266 ? -13.312 23.281 2.336 1 94.44 266 LEU B C 1
ATOM 4262 O O . LEU B 1 266 ? -12.359 23.422 1.563 1 94.44 266 LEU B O 1
ATOM 4266 N N . GLU B 1 267 ? -14.508 23.391 1.99 1 93.94 267 GLU B N 1
ATOM 4267 C CA . GLU B 1 267 ? -14.891 23.656 0.608 1 93.94 267 GLU B CA 1
ATOM 4268 C C . GLU B 1 267 ? -14.367 25.016 0.147 1 93.94 267 GLU B C 1
ATOM 4270 O O . GLU B 1 267 ? -14.078 25.203 -1.036 1 93.94 267 GLU B O 1
ATOM 4275 N N . GLU B 1 268 ? -14.211 25.938 1.023 1 92.25 268 GLU B N 1
ATOM 4276 C CA . GLU B 1 268 ? -13.742 27.281 0.703 1 92.25 268 GLU B CA 1
ATOM 4277 C C . GLU B 1 268 ? -12.258 27.281 0.351 1 92.25 268 GLU B C 1
ATOM 4279 O O . GLU B 1 268 ? -11.781 28.141 -0.388 1 92.25 268 GLU B O 1
ATOM 4284 N N . VAL B 1 269 ? -11.609 26.359 0.898 1 89.31 269 VAL B N 1
ATOM 4285 C CA . VAL B 1 269 ? -10.164 26.391 0.728 1 89.31 269 VAL B CA 1
ATOM 4286 C C . VAL B 1 269 ? -9.734 25.297 -0.264 1 89.31 269 VAL B C 1
ATOM 4288 O O . VAL B 1 269 ? -8.68 25.406 -0.894 1 89.31 269 VAL B O 1
ATOM 4291 N N . ALA B 1 270 ? -10.508 24.266 -0.446 1 90.38 270 ALA B N 1
ATOM 4292 C CA . ALA B 1 270 ? -10.164 23.125 -1.288 1 90.38 270 ALA B CA 1
ATOM 4293 C C . ALA B 1 270 ? -10.531 23.391 -2.746 1 90.38 270 ALA B C 1
ATOM 4295 O O . ALA B 1 270 ? -11.539 24.047 -3.029 1 90.38 270 ALA B O 1
ATOM 4296 N N . SER B 1 271 ? -9.664 22.906 -3.637 1 85.12 271 SER B N 1
ATOM 4297 C CA . SER B 1 271 ? -9.977 23 -5.059 1 85.12 271 SER B CA 1
ATOM 4298 C C . SER B 1 271 ? -11.078 22.016 -5.445 1 85.12 271 SER B C 1
ATOM 4300 O O . SER B 1 271 ? -11.781 22.234 -6.438 1 85.12 271 SER B O 1
ATOM 4302 N N . PHE B 1 272 ? -11.25 21.094 -4.758 1 86.25 272 PHE B N 1
ATOM 4303 C CA . PHE B 1 272 ? -12.328 20.125 -4.902 1 86.25 272 PHE B CA 1
ATOM 4304 C C . PHE B 1 272 ? -12.57 19.375 -3.596 1 86.25 272 PHE B C 1
ATOM 4306 O O . PHE B 1 272 ? -11.656 19.25 -2.775 1 86.25 272 PHE B O 1
ATOM 4313 N N . LEU B 1 273 ? -13.812 18.922 -3.373 1 91.56 273 LEU B N 1
ATOM 4314 C CA . LEU B 1 273 ? -14.195 18.188 -2.174 1 91.56 273 LEU B CA 1
ATOM 4315 C C . LEU B 1 273 ? -15.266 17.156 -2.492 1 91.56 273 LEU B C 1
ATOM 4317 O O . LEU B 1 273 ? -16.25 17.469 -3.16 1 91.56 273 LEU B O 1
ATOM 4321 N N . ARG B 1 274 ? -15.031 15.945 -2.027 1 92.25 274 ARG B N 1
ATOM 4322 C CA . ARG B 1 274 ? -16.016 14.875 -2.164 1 92.25 274 ARG B CA 1
ATOM 4323 C C . ARG B 1 274 ? -16.188 14.125 -0.849 1 92.25 274 ARG B C 1
ATOM 4325 O O . ARG B 1 274 ? -15.211 13.711 -0.225 1 92.25 274 ARG B O 1
ATOM 4332 N N . VAL B 1 275 ? -17.406 14.07 -0.464 1 94.06 275 VAL B N 1
ATOM 4333 C CA . VAL B 1 275 ? -17.734 13.211 0.669 1 94.06 275 VAL B CA 1
ATOM 4334 C C . VAL B 1 275 ? -17.969 11.781 0.184 1 94.06 275 VAL B C 1
ATOM 4336 O O . VAL B 1 275 ? -18.859 11.531 -0.625 1 94.06 275 VAL B O 1
ATOM 4339 N N . LEU B 1 276 ? -17.234 10.828 0.691 1 95 276 LEU B N 1
ATOM 4340 C CA . LEU B 1 276 ? -17.281 9.445 0.228 1 95 276 LEU B CA 1
ATOM 4341 C C . LEU B 1 276 ? -18.359 8.664 0.978 1 95 276 LEU B C 1
ATOM 4343 O O . LEU B 1 276 ? -18.891 7.68 0.463 1 95 276 LEU B O 1
ATOM 4347 N N . GLY B 1 277 ? -18.562 9.086 2.227 1 95.25 277 GLY B N 1
ATOM 4348 C CA . GLY B 1 277 ? -19.609 8.438 2.998 1 95.25 277 GLY B CA 1
ATOM 4349 C C . GLY B 1 277 ? -19.578 8.781 4.473 1 95.25 277 GLY B C 1
ATOM 4350 O O . GLY B 1 277 ? -18.562 9.273 4.977 1 95.25 277 GLY B O 1
ATOM 4351 N N . CYS B 1 278 ? -20.672 8.664 5.105 1 95.06 278 CYS B N 1
ATOM 4352 C CA . CYS B 1 278 ? -20.891 8.781 6.543 1 95.06 278 CYS B CA 1
ATOM 4353 C C . CYS B 1 278 ? -21.484 7.492 7.109 1 95.06 278 CYS B C 1
ATOM 4355 O O . CYS B 1 278 ? -22.562 7.062 6.688 1 95.06 278 CYS B O 1
ATOM 4357 N N . TYR B 1 279 ? -20.781 6.867 8.062 1 94.44 279 TYR B N 1
ATOM 4358 C CA . TYR B 1 279 ? -21.125 5.52 8.5 1 94.44 279 TYR B CA 1
ATOM 4359 C C . TYR B 1 279 ? -20.766 5.305 9.961 1 94.44 279 TYR B C 1
ATOM 4361 O O . TYR B 1 279 ? -19.969 6.066 10.523 1 94.44 279 TYR B O 1
ATOM 4369 N N . PRO B 1 280 ? -21.344 4.289 10.555 1 91.06 280 PRO B N 1
ATOM 4370 C CA . PRO B 1 280 ? -21 4.016 11.953 1 91.06 280 PRO B CA 1
ATOM 4371 C C . PRO B 1 280 ? -19.562 3.533 12.133 1 91.06 280 PRO B C 1
ATOM 4373 O O . PRO B 1 280 ? -19.047 2.787 11.297 1 91.06 280 PRO B O 1
ATOM 4376 N N . CYS B 1 281 ? -18.969 4.012 13.148 1 85.25 281 CYS B N 1
ATOM 4377 C CA . CYS B 1 281 ? -17.625 3.559 13.469 1 85.25 281 CYS B CA 1
ATOM 4378 C C . CYS B 1 281 ? -17.609 2.07 13.797 1 85.25 281 CYS B C 1
ATOM 4380 O O . CYS B 1 281 ? -18.531 1.568 14.445 1 85.25 281 CYS B O 1
ATOM 4382 N N . SER B 1 282 ? -16.594 1.44 13.172 1 74.88 282 SER B N 1
ATOM 4383 C CA . SER B 1 282 ? -16.469 0.023 13.492 1 74.88 282 SER B CA 1
ATOM 4384 C C . SER B 1 282 ? -15.938 -0.176 14.906 1 74.88 282 SER B C 1
ATOM 4386 O O . SER B 1 282 ? -14.938 0.438 15.289 1 74.88 282 SER B O 1
ATOM 4388 N N . THR B 1 283 ? -16.656 -0.847 15.75 1 64.12 283 THR B N 1
ATOM 4389 C CA . THR B 1 283 ? -16.219 -1.077 17.125 1 64.12 283 THR B CA 1
ATOM 4390 C C . THR B 1 283 ? -15.594 -2.463 17.266 1 64.12 283 THR B C 1
ATOM 4392 O O . THR B 1 283 ? -15.016 -2.783 18.312 1 64.12 283 THR B O 1
ATOM 4395 N N . THR B 1 284 ? -15.727 -3.258 16.203 1 64.12 284 THR B N 1
ATOM 4396 C CA . THR B 1 284 ? -15.297 -4.633 16.438 1 64.12 284 THR B CA 1
ATOM 4397 C C . THR B 1 284 ? -14.5 -5.148 15.242 1 64.12 284 THR B C 1
ATOM 4399 O O . THR B 1 284 ? -14.805 -4.824 14.094 1 64.12 284 THR B O 1
ATOM 4402 N N . THR B 1 285 ? -13.367 -5.699 15.664 1 68.69 285 THR B N 1
ATOM 4403 C CA . THR B 1 285 ? -12.625 -6.48 14.68 1 68.69 285 THR B CA 1
ATOM 4404 C C . THR B 1 285 ? -13.195 -7.895 14.57 1 68.69 285 THR B C 1
ATOM 4406 O O . THR B 1 285 ? -13.438 -8.547 15.586 1 68.69 285 THR B O 1
ATOM 4409 N N . ILE B 1 286 ? -13.688 -8.227 13.414 1 69.81 286 ILE B N 1
ATOM 4410 C CA . ILE B 1 286 ? -14.234 -9.562 13.219 1 69.81 286 ILE B CA 1
ATOM 4411 C C . ILE B 1 286 ? -13.156 -10.484 12.648 1 69.81 286 ILE B C 1
ATOM 4413 O O . ILE B 1 286 ? -12.281 -10.039 11.906 1 69.81 286 ILE B O 1
#

InterPro domains:
  IPR001086 Prephenate dehydratase [PF00800] (6-181)
  IPR001086 Prephenate dehydratase [PS51171] (5-180)
  IPR002912 ACT domain [PS51671] (194-280)
  IPR008242 Bifunctional P-protein, chorismate mutase/prephenate dehydratase [PIRSF001500] (6-282)
  IPR018528 Prephenate dehydratase, conserved site [PS00858] (220-227)
  IPR045865 ACT-like domain [SSF55021] (177-281)

Solvent-accessible surface area (backbone atoms only — not comparable to full-atom values): 28642 Å² total; per-residue (Å²): 130,88,51,53,27,38,14,26,49,50,46,87,26,29,58,63,44,47,44,49,44,67,77,38,73,69,46,38,79,41,66,24,92,36,60,60,54,14,51,49,30,31,77,70,64,73,19,59,28,20,53,41,64,42,33,30,72,58,54,28,47,35,42,52,44,53,51,47,55,43,46,41,87,55,17,34,44,34,47,44,33,30,54,65,55,35,18,34,28,26,43,74,90,54,53,75,86,51,32,47,33,34,25,14,21,62,69,57,46,62,43,18,44,67,53,46,66,74,54,77,50,44,81,41,69,35,88,33,24,45,57,30,42,48,50,35,50,75,66,63,38,69,38,37,33,19,42,27,20,68,43,26,23,69,75,49,64,34,33,77,78,35,70,63,41,38,63,64,79,86,34,38,34,38,29,35,33,31,24,76,62,70,56,79,83,62,91,83,56,62,27,29,27,36,36,40,35,24,43,64,90,57,54,38,48,63,50,56,44,49,42,28,32,32,81,56,62,36,33,70,80,39,41,34,52,41,79,31,82,52,44,63,40,49,48,72,80,40,73,42,68,36,54,32,37,35,41,37,30,30,59,38,37,75,81,36,66,57,44,44,52,20,49,55,49,29,51,74,67,29,79,40,75,43,79,44,28,44,22,52,56,62,87,54,74,87,131,88,52,53,29,38,15,25,49,50,46,89,26,28,58,62,44,46,44,50,45,67,78,37,71,69,46,39,79,42,65,24,93,36,61,64,55,13,51,47,31,31,77,69,65,74,19,59,28,21,53,42,64,43,33,28,71,58,54,28,48,33,42,52,44,52,51,47,53,44,46,41,87,54,18,34,45,35,46,45,34,29,53,63,54,34,18,34,29,26,43,73,90,54,53,75,86,51,32,47,33,36,25,13,21,63,69,58,46,63,44,17,45,67,52,47,66,74,54,78,51,45,81,40,70,37,87,33,24,44,56,31,41,48,51,35,49,75,64,63,38,69,38,37,31,19,43,28,21,68,45,28,23,68,76,48,64,33,32,76,78,35,71,62,41,40,62,63,79,87,36,38,34,36,28,34,32,32,22,76,62,71,54,78,84,61,90,83,56,62,25,29,26,35,36,38,36,25,45,65,90,58,54,39,47,64,49,57,44,49,42,30,33,33,82,56,61,35,32,71,80,39,41,35,54,41,80,31,83,51,44,65,40,48,48,72,79,39,73,42,67,35,56,31,37,36,40,38,31,30,57,37,36,76,82,36,65,56,42,45,52,19,51,54,50,30,52,75,67,30,78,40,74,44,78,45,28,43,22,52,56,61,89,54,74,86

Foldseek 3Di:
DDAAEEEEEDDQQAQVVVVVCVVRVRHHYHYDNDQLVRLVCQVVPVGFKYKAWAAKPPPGGDVVSVLSLQQDQKAFADKAKAFRKKFKKAAPPAALQLAAEEEAAPVQCVQLVVLVVVRNHHYDYDPGQLVVLQCCLVVVPRRYIYIGDPSSCVVSVIDTNGMRSGPDPRIMIMMTMIGNDYDDDDPPFWKKWKKKFAADDDPCLVVQLVVLQVVLPKAWDDKDKDAQCQFFRNGNNDTDGGGMMMITMITDAPVDPSVVSSVVSNVVRTPDMDTRYMYGDDPDHD/DAAAEEEEEDDQQAQVVVVVCVVRVRHHYHYDNDLLVRLVCQVVPVGFKYKAWAAKPPPGGDVVSVLSLQQDQKAFADKAKAFRKKFKKAAPPAALQLAAEEEAAPVQCVQLVVLVVVRNHYYDYDPGQLVVLQCCLVVVPRRYIYIGDPSSCVVSVIDTNDMRSGPDPRIMIMMTMIGNDYDDDDPPFWKKWKKKFAADDDPCLVVQLVVLQVVLPKAWDDKDKDAQCQFFRNGNNDTDGGGMMMITMITDAPVDPSNVSSVVSNCVRTPDMDTRYMYGDDPDHD

Nearest PDB structures (foldseek):
  6vh5-assembly1_C  TM=9.270E-01  e=1.337E-30  Brucella abortus 2308
  7am0-assembly2_C  TM=9.205E-01  e=2.810E-28  Komagataeibacter europaeus
  2qmx-assembly1_A  TM=9.037E-01  e=2.810E-28  Chlorobaculum tepidum TLS
  7am0-assembly1_A  TM=9.110E-01  e=4.467E-27  Komagataeibacter europaeus
  3luy-assembly1_A-2  TM=8.356E-01  e=9.707E-24  Bifidobacterium adolescentis ATCC 15703

Radius of gyration: 24.17 Å; Cα contacts (8 Å, |Δi|>4): 1438; chains: 2; bounding box: 74×66×56 Å

Sequence (572 aa):
MCDVCVAYQGSPGTVIEAFVLKAFPECTTVPLQRSEAALEAVESSLADIAILPIENAYTGSFHKSYDILLSHDLQIVQEVQMDVELCLLALPGVHKDDLKTIFSHPQYLAQCEHSISGLSVSKKNVDHGVVGAEIISKQNLRDSGVICSARAAELYGLNILECNFQDESPNVTRYLVLAKTANLPKEHDQYKTSVVFGLEEGPGALCKALGSFWKRGINLTKIESRPNRGKPMRIRGTEKLFNYIFYVDFEASMTDVRAQNALKGLEEVASFLRVLGCYPCSTTTIMCDVCVAYQGSPGTVIEAFVLKAFPECTTVPLQRSEAALEAVESSLADIAILPIENAYTGSFHKSYDILLSHDLQIVQEVQMDVELCLLALPGVHKDDLKTIFSHPQYLAQCEHSISGLSVSKKNVDHGVVGAEIISKQNLRDSGVICSARAAELYGLNILECNFQDESPNVTRYLVLAKTANLPKEHDQYKTSVVFGLEEGPGALCKALGSFWKRGINLTKIESRPNRGKPMRIRGTEKLFNYIFYVDFEASMTDVRAQNALKGLEEVASFLRVLGCYPCSTTTI

Secondary structure (DSSP, 8-state):
----EEEEES-TTSHHHHHHHHH-TT-EEEEESSHHHHHHHHHTTS-SEEEEEEEETTTEE-HHHHHHHHHS--EEEEEEEEE---EEEE-TT--GGG-SEEEE-HHHHHHTHHHHHTT--EEEE-S-HHHHHHHHHHHT-TTEEEEE-HHHHHHHT-EEEESS-SSSS--EEEEEEEESSPPPPPTTS-EEEEEEEEE-SSTTHHHHHHHHHHTTTPPEEEEEEEE-TT-EEEETTEEEE-SEEEEEEES--TTSHHHHHHHHHHHHH-SEEEEEEEEEPP--B-/---EEEEEES-TTSHHHHHHHHH-TTEEEEEESSHHHHHHHHHTTS-SEEEEEEEETTTEE-HHHHHHHHHS--EEEEEEEEE---EEEE-TT--GGG-SEEEE-HHHHHHTHHHHHTT--EEEE-S-HHHHHHHHHHHT-TTEEEEE-HHHHHHHT-EEEESS-SSSS--EEEEEEEESSPPPPPTTS-EEEEEEEEE-SSTTHHHHHHHHHHTTTPPEEEEEEEE-TT-EEEETTEEEE-SEEEEEEES--TTSHHHHHHHHHHHHH-SEEEEEEEEEPP--B-

Organism: Zea mays (NCBI:txid4577)